Protein AF-A0A6V7VEM6-F1 (afdb_monomer_lite)

Structure (mmCIF, N/CA/C/O backbone):
data_AF-A0A6V7VEM6-F1
#
_entry.id   AF-A0A6V7VEM6-F1
#
loop_
_atom_site.group_PDB
_atom_site.id
_atom_site.type_symbol
_atom_site.label_atom_id
_atom_site.label_alt_id
_atom_site.label_comp_id
_atom_site.label_asym_id
_atom_site.label_entity_id
_atom_site.label_seq_id
_atom_site.pdbx_PDB_ins_code
_atom_site.Cartn_x
_atom_site.Cartn_y
_atom_site.Cartn_z
_atom_site.occupancy
_atom_site.B_iso_or_equiv
_atom_site.auth_seq_id
_atom_site.auth_comp_id
_atom_site.auth_asym_id
_atom_site.auth_atom_id
_atom_site.pdbx_PDB_model_num
ATOM 1 N N . MET A 1 1 ? -21.157 -33.360 64.321 1.00 36.50 1 MET A N 1
ATOM 2 C CA . MET A 1 1 ? -20.864 -34.023 65.614 1.00 36.50 1 MET A CA 1
ATOM 3 C C . MET A 1 1 ? -19.709 -34.981 65.376 1.00 36.50 1 MET A C 1
ATOM 5 O O . MET A 1 1 ? -19.687 -35.532 64.282 1.00 36.50 1 MET A O 1
ATOM 9 N N . ALA A 1 2 ? -18.796 -35.127 66.352 1.00 36.06 2 ALA A N 1
ATOM 10 C CA . ALA A 1 2 ? -17.350 -35.381 66.148 1.00 36.06 2 ALA A CA 1
ATOM 11 C C . ALA A 1 2 ? -16.686 -34.200 65.392 1.00 36.06 2 ALA A C 1
ATOM 13 O O . ALA A 1 2 ? -17.168 -33.859 64.312 1.00 36.06 2 ALA A O 1
ATOM 14 N N . LEU A 1 3 ? -15.725 -33.415 65.914 1.00 35.03 3 LEU A N 1
ATOM 15 C CA . LEU A 1 3 ? -14.904 -33.407 67.158 1.00 35.03 3 LEU A CA 1
ATOM 16 C C . LEU A 1 3 ? -13.749 -34.426 67.268 1.00 35.03 3 LEU A C 1
ATOM 18 O O . LEU A 1 3 ? -13.835 -35.490 66.657 1.00 35.03 3 LEU A O 1
ATOM 22 N N . LEU A 1 4 ? -12.741 -34.065 68.097 1.00 38.72 4 LEU A N 1
ATOM 23 C CA . LEU A 1 4 ? -11.307 -34.463 68.114 1.00 38.72 4 LEU A CA 1
ATOM 24 C C . LEU A 1 4 ? -10.480 -33.654 67.082 1.00 38.72 4 LEU A C 1
ATOM 26 O O . LEU A 1 4 ? -10.665 -33.876 65.888 1.00 38.72 4 LEU A O 1
ATOM 30 N N . GLU A 1 5 ? -9.664 -32.626 67.388 1.00 39.78 5 GLU A N 1
ATOM 31 C CA . GLU A 1 5 ? -8.968 -32.099 68.606 1.00 39.78 5 GLU A CA 1
ATOM 32 C C . GLU A 1 5 ? -7.632 -32.766 69.028 1.00 39.78 5 GLU A C 1
ATOM 34 O O . GLU A 1 5 ? -7.427 -33.949 68.778 1.00 39.78 5 GLU A O 1
ATOM 39 N N . GLU A 1 6 ? -6.770 -31.944 69.666 1.00 34.66 6 GLU A N 1
ATOM 40 C CA . GLU A 1 6 ? -5.366 -32.140 70.133 1.00 34.66 6 GLU A CA 1
ATOM 41 C C . GLU A 1 6 ? -4.295 -32.155 69.002 1.00 34.66 6 GLU A C 1
ATOM 43 O O . GLU A 1 6 ? -4.375 -32.971 68.089 1.00 34.66 6 GLU A O 1
ATOM 48 N N . ASP A 1 7 ? -3.342 -31.212 68.837 1.00 37.16 7 ASP A N 1
ATOM 49 C CA . ASP A 1 7 ? -2.406 -30.419 69.692 1.00 37.16 7 ASP A CA 1
ATOM 50 C C . ASP A 1 7 ? -1.250 -31.199 70.356 1.00 37.16 7 ASP A C 1
ATOM 52 O O . ASP A 1 7 ? -1.493 -32.078 71.169 1.00 37.16 7 ASP A O 1
ATOM 56 N N . PHE A 1 8 ? 0.005 -30.787 70.084 1.00 32.25 8 PHE A N 1
ATOM 57 C CA . PHE A 1 8 ? 1.121 -30.665 71.053 1.00 32.25 8 PHE A CA 1
ATOM 58 C C . PHE A 1 8 ? 2.289 -29.824 70.464 1.00 32.25 8 PHE A C 1
ATOM 60 O O . PHE A 1 8 ? 2.293 -29.521 69.272 1.00 32.25 8 PHE A O 1
ATOM 67 N N . ARG A 1 9 ? 3.237 -29.376 71.308 1.00 32.72 9 ARG A N 1
ATOM 68 C CA . ARG A 1 9 ? 4.190 -28.263 71.059 1.00 32.72 9 ARG A CA 1
ATOM 69 C C . ARG A 1 9 ? 5.677 -28.608 71.348 1.00 32.72 9 ARG A C 1
ATOM 71 O O . ARG A 1 9 ? 5.965 -29.732 71.749 1.00 32.72 9 ARG A O 1
ATOM 78 N N . ASN A 1 10 ? 6.521 -27.561 71.281 1.00 32.22 10 ASN A N 1
ATOM 79 C CA . ASN A 1 10 ? 7.867 -27.344 71.858 1.00 32.22 10 ASN A CA 1
ATOM 80 C C . ASN A 1 10 ? 9.055 -27.677 70.918 1.00 32.22 10 ASN A C 1
ATOM 82 O O . ASN A 1 10 ? 8.971 -28.640 70.161 1.00 32.22 10 ASN A O 1
ATOM 86 N N . GLU A 1 11 ? 10.071 -26.809 70.734 1.00 32.84 11 GLU A N 1
ATOM 87 C CA . GLU A 1 11 ? 10.990 -26.121 71.695 1.00 32.84 11 GLU A CA 1
ATOM 88 C C . GLU A 1 11 ? 11.919 -27.147 72.394 1.00 32.84 11 GLU A C 1
ATOM 90 O O . GLU A 1 11 ? 11.417 -28.147 72.903 1.00 32.84 11 GLU A O 1
ATOM 95 N N . ASP A 1 12 ? 13.249 -26.990 72.485 1.00 34.53 12 ASP A N 1
ATOM 96 C CA . ASP A 1 12 ? 14.174 -25.960 71.955 1.00 34.53 12 ASP A CA 1
ATOM 97 C C . ASP A 1 12 ? 15.637 -26.517 71.924 1.00 34.53 12 ASP A C 1
ATOM 99 O O . ASP A 1 12 ? 15.799 -27.738 71.942 1.00 34.53 12 ASP A O 1
ATOM 103 N N . ASP A 1 13 ? 16.658 -25.637 71.917 1.00 36.22 13 ASP A N 1
ATOM 104 C CA . ASP A 1 13 ? 18.123 -25.823 72.157 1.00 36.22 13 ASP A CA 1
ATOM 105 C C . ASP A 1 13 ? 19.039 -25.783 70.894 1.00 36.22 13 ASP A C 1
ATOM 107 O O . ASP A 1 13 ? 18.759 -26.452 69.901 1.00 36.22 13 ASP A O 1
ATOM 111 N N . LEU A 1 14 ? 20.113 -24.967 70.753 1.00 36.53 14 LEU A N 1
ATOM 112 C CA . LEU A 1 14 ? 21.159 -24.400 71.658 1.00 36.53 14 LEU A CA 1
ATOM 113 C C . LEU A 1 14 ? 22.204 -25.448 72.119 1.00 36.53 14 LEU A C 1
ATOM 115 O O . LEU A 1 14 ? 21.820 -26.526 72.544 1.00 36.53 14 LEU A O 1
ATOM 119 N N . LEU A 1 15 ? 23.537 -25.275 72.119 1.00 36.84 15 LEU A N 1
ATOM 120 C CA . LEU A 1 15 ? 24.542 -24.353 71.522 1.00 36.84 15 LEU A CA 1
ATOM 121 C C . LEU A 1 15 ? 25.709 -25.278 71.012 1.00 36.84 15 LEU A C 1
ATOM 123 O O . LEU A 1 15 ? 25.451 -26.461 70.804 1.00 36.84 15 LEU A O 1
ATOM 127 N N . GLU A 1 16 ? 26.987 -24.965 70.740 1.00 33.56 16 GLU A N 1
ATOM 128 C CA . GLU A 1 16 ? 27.924 -23.818 70.838 1.00 33.56 16 GLU A CA 1
ATOM 129 C C . GLU A 1 16 ? 29.145 -24.139 69.912 1.00 33.56 16 GLU A C 1
ATOM 131 O O . GLU A 1 16 ? 29.249 -25.292 69.477 1.00 33.56 16 GLU A O 1
ATOM 136 N N . GLY A 1 17 ? 30.093 -23.225 69.610 1.00 32.00 17 GLY A N 1
ATOM 137 C CA . GLY A 1 17 ? 31.317 -23.644 68.872 1.00 32.00 17 GLY A CA 1
ATOM 138 C C . GLY A 1 17 ? 32.214 -22.607 68.165 1.00 32.00 17 GLY A C 1
ATOM 139 O O . GLY A 1 17 ? 32.423 -22.718 66.959 1.00 32.00 17 GLY A O 1
ATOM 140 N N . GLU A 1 18 ? 32.782 -21.652 68.902 1.00 32.56 18 GLU A N 1
ATOM 141 C CA . GLU A 1 18 ? 33.914 -20.776 68.501 1.00 32.56 18 GLU A CA 1
ATOM 142 C C . GLU A 1 18 ? 35.231 -21.601 68.317 1.00 32.56 18 GLU A C 1
ATOM 144 O O . GLU A 1 18 ? 35.300 -22.736 68.791 1.00 32.56 18 GLU A O 1
ATOM 149 N N . ASP A 1 19 ? 36.361 -21.175 67.721 1.00 29.59 19 ASP A N 1
ATOM 150 C CA . ASP A 1 19 ? 36.787 -20.007 66.910 1.00 29.59 19 ASP A CA 1
ATOM 151 C C . ASP A 1 19 ? 38.188 -20.307 66.303 1.00 29.59 19 ASP A C 1
ATOM 153 O O . ASP A 1 19 ? 38.939 -20.996 66.986 1.00 29.59 19 ASP A O 1
ATOM 157 N N . VAL A 1 20 ? 38.591 -19.747 65.135 1.00 33.53 20 VAL A N 1
ATOM 158 C CA . VAL A 1 20 ? 40.006 -19.403 64.737 1.00 33.53 20 VAL A CA 1
ATOM 159 C C . VAL A 1 20 ? 40.033 -18.428 63.518 1.00 33.53 20 VAL A C 1
ATOM 161 O O . VAL A 1 20 ? 40.142 -18.845 62.367 1.00 33.53 20 VAL A O 1
ATOM 164 N N . VAL A 1 21 ? 39.887 -17.117 63.766 1.00 33.41 21 VAL A N 1
ATOM 165 C CA . VAL A 1 21 ? 40.904 -16.033 63.568 1.00 33.41 21 VAL A CA 1
ATOM 166 C C . VAL A 1 21 ? 42.124 -16.349 62.656 1.00 33.41 21 VAL A C 1
ATOM 168 O O . VAL A 1 21 ? 42.800 -17.337 62.908 1.00 33.41 21 VAL A O 1
ATOM 171 N N . LEU A 1 22 ? 42.612 -15.542 61.695 1.00 31.34 22 LEU A N 1
ATOM 172 C CA . LEU A 1 22 ? 42.268 -14.239 61.074 1.00 31.34 22 LEU A CA 1
ATOM 173 C C . LEU A 1 22 ? 43.073 -14.111 59.741 1.00 31.34 22 LEU A C 1
ATOM 175 O O . LEU A 1 22 ? 43.999 -14.893 59.529 1.00 31.34 22 LEU A O 1
ATOM 179 N N . ASP A 1 23 ? 42.732 -13.147 58.868 1.00 29.36 23 ASP A N 1
ATOM 180 C CA . ASP A 1 23 ? 43.662 -12.097 58.364 1.00 29.36 23 ASP A CA 1
ATOM 181 C C . ASP A 1 23 ? 43.056 -11.266 57.199 1.00 29.36 23 ASP A C 1
ATOM 183 O O . ASP A 1 23 ? 42.873 -11.733 56.075 1.00 29.36 23 ASP A O 1
ATOM 187 N N . ASP A 1 24 ? 42.762 -10.009 57.531 1.00 31.19 24 ASP A N 1
ATOM 188 C CA . ASP A 1 24 ? 42.433 -8.801 56.756 1.00 31.19 24 ASP A CA 1
ATOM 189 C C . ASP A 1 24 ? 42.660 -8.749 55.223 1.00 31.19 24 ASP A C 1
ATOM 191 O O . ASP A 1 24 ? 43.794 -8.839 54.754 1.00 31.19 24 ASP A O 1
ATOM 195 N N . VAL A 1 25 ? 41.618 -8.325 54.477 1.00 35.25 25 VAL A N 1
ATOM 196 C CA . VAL A 1 25 ? 41.679 -7.148 53.568 1.00 35.25 25 VAL A CA 1
ATOM 197 C C . VAL A 1 25 ? 40.326 -6.405 53.557 1.00 35.25 25 VAL A C 1
ATOM 199 O O . VAL A 1 25 ? 39.301 -6.999 53.246 1.00 35.25 25 VAL A O 1
ATOM 202 N N . ASP A 1 26 ? 40.391 -5.099 53.835 1.00 31.23 26 ASP A N 1
ATOM 203 C CA . ASP A 1 26 ? 39.431 -3.998 53.617 1.00 31.23 26 ASP A CA 1
ATOM 204 C C . ASP A 1 26 ? 37.957 -4.083 54.073 1.00 31.23 26 ASP A C 1
ATOM 206 O O . ASP A 1 26 ? 37.165 -4.961 53.745 1.00 31.23 26 ASP A O 1
ATOM 210 N N . GLN A 1 27 ? 37.571 -3.017 54.780 1.00 31.89 27 GLN A N 1
ATOM 211 C CA . GLN A 1 27 ? 36.238 -2.748 55.305 1.00 31.89 27 GLN A CA 1
ATOM 212 C C . GLN A 1 27 ? 35.405 -1.933 54.303 1.00 31.89 27 GLN A C 1
ATOM 214 O O . GLN A 1 27 ? 35.811 -0.839 53.908 1.00 31.89 27 GLN A O 1
ATOM 219 N N . ASN A 1 28 ? 34.186 -2.384 54.002 1.00 32.31 28 ASN A N 1
ATOM 220 C CA . ASN A 1 28 ? 32.990 -1.591 54.310 1.00 32.31 28 ASN A CA 1
ATOM 221 C C . ASN A 1 28 ? 31.714 -2.441 54.226 1.00 32.31 28 ASN A C 1
ATOM 223 O O . ASN A 1 28 ? 31.569 -3.308 53.367 1.00 32.31 28 ASN A O 1
ATOM 227 N N . GLU A 1 29 ? 30.807 -2.185 55.161 1.00 32.50 29 GLU A N 1
ATOM 228 C CA . GLU A 1 29 ? 29.569 -2.932 55.381 1.00 32.50 29 GLU A CA 1
ATOM 229 C C . GLU A 1 29 ? 28.384 -2.421 54.545 1.00 32.50 29 GLU A C 1
ATOM 231 O O . GLU A 1 29 ? 28.358 -1.252 54.178 1.00 32.50 29 GLU A O 1
ATOM 236 N N . LEU A 1 30 ? 27.375 -3.297 54.391 1.00 28.98 30 LEU A N 1
ATOM 237 C CA . LEU A 1 30 ? 25.935 -3.010 54.214 1.00 28.98 30 LEU A CA 1
ATOM 238 C C . LEU A 1 30 ? 25.558 -2.068 53.040 1.00 28.98 30 LEU A C 1
ATOM 240 O O . LEU A 1 30 ? 25.927 -0.906 52.964 1.00 28.98 30 LEU A O 1
ATOM 244 N N . ILE A 1 31 ? 24.706 -2.486 52.106 1.00 29.42 31 ILE A N 1
ATOM 245 C CA . ILE A 1 31 ? 23.347 -2.995 52.350 1.00 29.42 31 ILE A CA 1
ATOM 246 C C . ILE A 1 31 ? 23.009 -4.124 51.365 1.00 29.42 31 ILE A C 1
ATOM 248 O O . ILE A 1 31 ? 23.389 -4.076 50.198 1.00 29.42 31 ILE A O 1
ATOM 252 N N . ALA A 1 32 ? 22.231 -5.107 51.823 1.00 33.28 32 ALA A N 1
ATOM 253 C CA . ALA A 1 32 ? 21.545 -6.048 50.944 1.00 33.28 32 ALA A CA 1
ATOM 254 C C . ALA A 1 32 ? 20.121 -5.545 50.654 1.00 33.28 32 ALA A C 1
ATOM 256 O O . ALA A 1 32 ? 19.226 -5.710 51.482 1.00 33.28 32 ALA A O 1
ATOM 257 N N . GLU A 1 33 ? 19.906 -4.969 49.473 1.00 31.59 33 GLU A N 1
ATOM 258 C CA . GLU A 1 33 ? 18.571 -4.814 48.886 1.00 31.59 33 GLU A CA 1
ATOM 259 C C . GLU A 1 33 ? 18.508 -5.550 47.548 1.00 31.59 33 GLU A C 1
ATOM 261 O O . GLU A 1 33 ? 19.512 -5.748 46.861 1.00 31.59 33 GLU A O 1
ATOM 266 N N . SER A 1 34 ? 17.316 -6.035 47.211 1.00 33.88 34 SER A N 1
ATOM 267 C CA . SER A 1 34 ? 17.101 -6.848 46.024 1.00 33.88 34 SER A CA 1
ATOM 268 C C . SER A 1 34 ? 17.066 -5.981 44.769 1.00 33.88 34 SER A C 1
ATOM 270 O O . SER A 1 34 ? 16.034 -5.366 44.487 1.00 33.88 34 SER A O 1
ATOM 272 N N . ASP A 1 35 ? 18.125 -6.042 43.962 1.00 28.17 35 ASP A N 1
ATOM 273 C CA . ASP A 1 35 ? 18.037 -5.742 42.530 1.00 28.17 35 ASP A CA 1
ATOM 274 C C . ASP A 1 35 ? 17.194 -6.838 41.851 1.00 28.17 35 ASP A C 1
ATOM 276 O O . ASP A 1 35 ? 17.674 -7.761 41.186 1.00 28.17 35 ASP A O 1
ATOM 280 N N . ALA A 1 36 ? 15.881 -6.752 42.074 1.00 31.30 36 ALA A N 1
ATOM 281 C CA . ALA A 1 36 ? 14.894 -7.316 41.179 1.00 31.30 36 ALA A CA 1
ATOM 282 C C . ALA A 1 36 ? 15.085 -6.591 39.848 1.00 31.30 36 ALA A C 1
ATOM 284 O O . ALA A 1 36 ? 14.631 -5.457 39.692 1.00 31.30 36 ALA A O 1
ATOM 285 N N . GLY A 1 37 ? 15.837 -7.232 38.948 1.00 28.00 37 GLY A N 1
ATOM 286 C CA . GLY A 1 37 ? 16.240 -6.653 37.677 1.00 28.00 37 GLY A CA 1
ATOM 287 C C . GLY A 1 37 ? 15.043 -6.022 36.988 1.00 28.00 37 GLY A C 1
ATOM 288 O O . GLY A 1 37 ? 14.104 -6.717 36.598 1.00 28.00 37 GLY A O 1
ATOM 289 N N . LYS A 1 38 ? 15.076 -4.694 36.864 1.00 30.08 38 LYS A N 1
ATOM 290 C CA . LYS A 1 38 ? 14.186 -4.000 35.951 1.00 30.08 38 LYS A CA 1
ATOM 291 C C . LYS A 1 38 ? 14.604 -4.413 34.552 1.00 30.08 38 LYS A C 1
ATOM 293 O O . LYS A 1 38 ? 15.515 -3.826 33.972 1.00 30.08 38 LYS A O 1
ATOM 298 N N . ASP A 1 39 ? 13.896 -5.400 34.021 1.00 30.44 39 ASP A N 1
ATOM 299 C CA . ASP A 1 39 ? 13.594 -5.428 32.602 1.00 30.44 39 ASP A CA 1
ATOM 300 C C . ASP A 1 39 ? 12.826 -4.131 32.304 1.00 30.44 39 ASP A C 1
ATOM 302 O O . ASP A 1 39 ? 11.595 -4.075 32.334 1.00 30.44 39 ASP A O 1
ATOM 306 N N . GLU A 1 40 ? 13.571 -3.043 32.092 1.00 32.84 40 GLU A N 1
ATOM 307 C CA . GLU A 1 40 ? 13.066 -1.896 31.358 1.00 32.84 40 GLU A CA 1
ATOM 308 C C . GLU A 1 40 ? 12.800 -2.424 29.946 1.00 32.84 40 GLU A C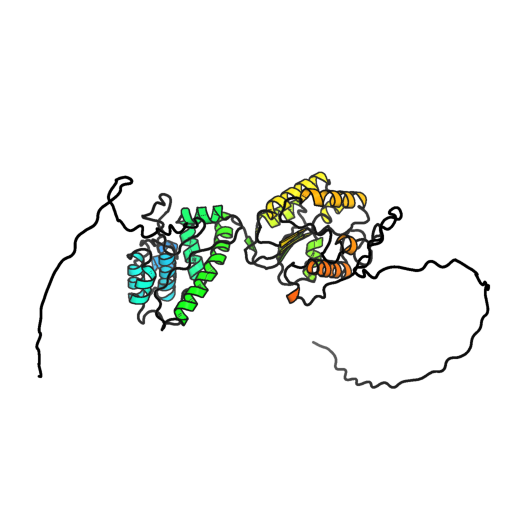 1
ATOM 310 O O . GLU A 1 40 ? 13.704 -2.475 29.111 1.00 32.84 40 GLU A O 1
ATOM 315 N N . GLU A 1 41 ? 11.567 -2.905 29.710 1.00 35.16 41 GLU A N 1
ATOM 316 C CA . GLU A 1 41 ? 11.048 -3.091 28.356 1.00 35.16 41 GLU A CA 1
ATOM 317 C C . GLU A 1 41 ? 11.374 -1.791 27.617 1.00 35.16 41 GLU A C 1
ATOM 319 O O . GLU A 1 41 ? 10.847 -0.735 27.978 1.00 35.16 41 GLU A O 1
ATOM 324 N N . GLU A 1 42 ? 12.258 -1.849 26.615 1.00 33.78 42 GLU A N 1
ATOM 325 C CA . GLU A 1 42 ? 12.423 -0.743 25.679 1.00 33.78 42 GLU A CA 1
ATOM 326 C C . GLU A 1 42 ? 11.045 -0.547 25.029 1.00 33.78 42 GLU A C 1
ATOM 328 O O . GLU A 1 42 ? 10.684 -1.296 24.118 1.00 33.78 42 GLU A O 1
ATOM 333 N N . GLU A 1 43 ? 10.230 0.390 25.550 1.00 42.03 43 GLU A N 1
ATOM 334 C CA . GLU A 1 43 ? 8.934 0.739 24.963 1.00 42.03 43 GLU A CA 1
ATOM 335 C C . GLU A 1 43 ? 9.235 1.187 23.534 1.00 42.03 43 GLU A C 1
ATOM 337 O O . GLU A 1 43 ? 9.694 2.309 23.306 1.00 42.03 43 GLU A O 1
ATOM 342 N N . ASP A 1 44 ? 9.022 0.276 22.579 1.00 43.25 44 ASP A N 1
ATOM 343 C CA . ASP A 1 44 ? 9.251 0.499 21.159 1.00 43.25 44 ASP A CA 1
ATOM 344 C C . ASP A 1 44 ? 8.299 1.608 20.713 1.00 43.25 44 ASP A C 1
ATOM 346 O O . ASP A 1 44 ? 7.136 1.387 20.368 1.00 43.25 44 ASP A O 1
ATOM 350 N N . SER A 1 45 ? 8.810 2.835 20.812 1.00 48.59 45 SER A N 1
ATOM 351 C CA . SER A 1 45 ? 8.064 4.095 20.749 1.00 48.59 45 SER A CA 1
ATOM 352 C C . SER A 1 45 ? 7.383 4.353 19.403 1.00 48.59 45 SER A C 1
ATOM 354 O O . SER A 1 45 ? 6.725 5.375 19.231 1.00 48.59 45 SER A O 1
ATOM 356 N N . SER A 1 46 ? 7.509 3.413 18.464 1.00 56.66 46 SER A N 1
ATOM 357 C CA . SER A 1 46 ? 6.803 3.343 17.189 1.00 56.66 46 SER A CA 1
ATOM 358 C C . SER A 1 46 ? 5.423 2.657 17.264 1.00 56.66 46 SER A C 1
ATOM 360 O O . SER A 1 46 ? 4.641 2.755 16.312 1.00 56.66 46 SER A O 1
ATOM 362 N N . ILE A 1 47 ? 5.107 1.964 18.365 1.00 71.56 47 ILE A N 1
ATOM 363 C CA . ILE A 1 47 ? 3.926 1.099 18.507 1.00 71.56 47 ILE A CA 1
ATOM 364 C C . ILE A 1 47 ? 2.742 1.845 19.142 1.00 71.56 47 ILE A C 1
ATOM 366 O O . ILE A 1 47 ? 2.858 2.482 20.186 1.00 71.56 47 ILE A O 1
ATOM 370 N N . ILE A 1 48 ? 1.557 1.704 18.540 1.00 78.31 48 ILE A N 1
ATOM 371 C CA . ILE A 1 48 ? 0.290 2.143 19.150 1.00 78.31 48 ILE A CA 1
ATOM 372 C C . ILE A 1 48 ? -0.183 1.060 20.140 1.00 78.31 48 ILE A C 1
ATOM 374 O O . ILE A 1 48 ? -0.055 -0.134 19.869 1.00 78.31 48 ILE A O 1
ATOM 378 N N . ASP A 1 49 ? -0.771 1.446 21.270 1.00 82.75 49 ASP A N 1
ATOM 379 C CA . ASP A 1 49 ? -1.342 0.517 22.255 1.00 82.75 49 ASP A CA 1
ATOM 380 C C . ASP A 1 49 ? -2.873 0.662 22.312 1.00 82.75 49 ASP A C 1
ATOM 382 O O . ASP A 1 49 ? -3.411 1.765 22.197 1.00 82.75 49 ASP A O 1
ATOM 386 N N . TRP A 1 50 ? -3.589 -0.453 22.484 1.00 84.88 50 TRP A N 1
ATOM 387 C CA . TRP A 1 50 ? -5.054 -0.466 22.577 1.00 84.88 50 TRP A CA 1
ATOM 388 C C . TRP A 1 50 ? -5.611 0.139 23.881 1.00 84.88 50 TRP A C 1
ATOM 390 O O . TRP A 1 50 ? -6.771 0.546 23.926 1.00 84.88 50 TRP A O 1
ATOM 400 N N . THR A 1 51 ? -4.787 0.196 24.923 1.00 82.50 51 THR A N 1
ATOM 401 C CA . THR A 1 51 ? -5.136 0.511 26.316 1.00 82.50 51 THR A CA 1
ATOM 402 C C . THR A 1 51 ? -4.431 1.755 26.867 1.00 82.50 51 THR A C 1
ATOM 404 O O . THR A 1 51 ? -4.767 2.200 27.960 1.00 82.50 51 THR A O 1
ATOM 407 N N . LYS A 1 52 ? -3.472 2.353 26.145 1.00 81.69 52 LYS A N 1
ATOM 408 C CA . LYS A 1 52 ? -2.818 3.610 26.562 1.00 81.69 52 LYS A CA 1
ATOM 409 C C . LYS A 1 52 ? -3.784 4.782 26.356 1.00 81.69 52 LYS A C 1
ATOM 411 O O . LYS A 1 52 ? -4.310 4.979 25.259 1.00 81.69 52 LYS A O 1
ATOM 416 N N . ALA A 1 53 ? -4.055 5.535 27.420 1.00 78.06 53 ALA A N 1
ATOM 417 C CA . ALA A 1 53 ? -5.004 6.643 27.381 1.00 78.06 53 ALA A CA 1
ATOM 418 C C . ALA A 1 53 ? -4.364 7.920 26.822 1.00 78.06 53 ALA A C 1
ATOM 420 O O . ALA A 1 53 ? -3.213 8.223 27.123 1.00 78.06 53 ALA A O 1
ATOM 421 N N . CYS A 1 54 ? -5.119 8.715 26.056 1.00 68.19 54 CYS A N 1
ATOM 422 C CA . CYS A 1 54 ? -4.648 10.030 25.586 1.00 68.19 54 CYS A CA 1
ATOM 423 C C . CYS A 1 54 ? -5.054 11.200 26.506 1.00 68.19 54 CYS A C 1
ATOM 425 O O . CYS A 1 54 ? -4.912 12.357 26.121 1.00 68.19 54 CYS A O 1
ATOM 427 N N . GLN A 1 55 ? -5.530 10.915 27.723 1.00 57.25 55 GLN A N 1
ATOM 428 C CA . GLN A 1 55 ? -5.711 11.892 28.801 1.00 57.25 55 GLN A CA 1
ATOM 429 C C . GLN A 1 55 ? -5.150 11.324 30.112 1.00 57.25 55 GLN A C 1
ATOM 431 O O . GLN A 1 55 ? -5.313 10.139 30.388 1.00 57.25 55 GLN A O 1
ATOM 436 N N . GLY A 1 56 ? -4.491 12.172 30.907 1.00 50.47 56 GLY A N 1
ATOM 437 C CA . GLY A 1 56 ? -3.831 11.806 32.169 1.00 50.47 56 GLY A CA 1
ATOM 438 C C . GLY A 1 56 ? -2.310 11.651 32.050 1.00 50.47 56 GLY A C 1
ATOM 439 O O . GLY A 1 56 ? -1.581 12.247 32.836 1.00 50.47 56 GLY A O 1
ATOM 440 N N . GLU A 1 57 ? -1.824 10.937 31.031 1.00 47.22 57 GLU A N 1
ATOM 441 C CA . GLU A 1 57 ? -0.403 10.565 30.887 1.00 47.22 57 GLU A CA 1
ATOM 442 C C . GLU A 1 57 ? 0.305 11.320 29.737 1.00 47.22 57 GLU A C 1
ATOM 444 O O . GLU A 1 57 ? 0.785 10.734 28.774 1.00 47.22 57 GLU A O 1
ATOM 449 N N . GLY A 1 58 ? 0.383 12.654 29.836 1.00 50.44 58 GLY A N 1
ATOM 450 C CA . GLY A 1 58 ? 1.376 13.456 29.095 1.00 50.44 58 GLY A CA 1
ATOM 451 C C . GLY A 1 58 ? 1.043 13.923 27.667 1.00 50.44 58 GLY A C 1
ATOM 452 O O . GLY A 1 58 ? 1.893 14.544 27.034 1.00 50.44 58 GLY A O 1
ATOM 453 N N . HIS A 1 59 ? -0.162 13.687 27.139 1.00 58.25 59 HIS A N 1
ATOM 454 C CA . HIS A 1 59 ? -0.548 14.144 25.791 1.00 58.25 59 HIS A CA 1
ATOM 455 C C . HIS A 1 59 ? -1.371 15.456 25.802 1.00 58.25 59 HIS A C 1
ATOM 457 O O . HIS A 1 59 ? -2.566 15.445 25.506 1.00 58.25 59 HIS A O 1
ATOM 463 N N . GLU A 1 60 ? -0.744 16.597 26.114 1.00 55.00 60 GLU A N 1
ATOM 464 C CA . GLU A 1 60 ? -1.434 17.899 26.296 1.00 55.00 60 GLU A CA 1
ATOM 465 C C . GLU A 1 60 ? -2.263 18.380 25.084 1.00 55.00 60 GLU A C 1
ATOM 467 O O . GLU A 1 60 ? -3.253 19.089 25.251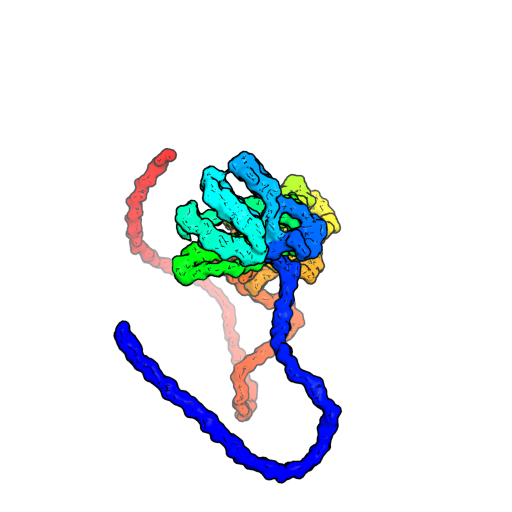 1.00 55.00 60 GLU A O 1
ATOM 472 N N . GLU A 1 61 ? -1.894 17.976 23.865 1.00 67.44 61 GLU A N 1
ATOM 473 C CA . GLU A 1 61 ? -2.547 18.394 22.612 1.00 67.44 61 GLU A CA 1
ATOM 474 C C . GLU A 1 61 ? -3.678 17.451 22.132 1.00 67.44 61 GLU A C 1
ATOM 476 O O . GLU A 1 61 ? -4.148 17.586 21.001 1.00 67.44 61 GLU A O 1
ATOM 481 N N . CYS A 1 62 ? -4.111 16.465 22.928 1.00 79.38 62 CYS A N 1
ATOM 482 C CA . CYS A 1 62 ? -5.185 15.542 22.524 1.00 79.38 62 CYS A CA 1
ATOM 483 C C . CYS A 1 62 ? -6.579 16.056 22.905 1.00 79.38 62 CYS A C 1
ATOM 485 O O . CYS A 1 62 ? -6.850 16.370 24.067 1.00 79.38 62 CYS A O 1
ATOM 487 N N . SER A 1 63 ? -7.504 16.075 21.942 1.00 80.19 63 SER A N 1
ATOM 488 C CA . SER A 1 63 ? -8.912 16.346 22.230 1.00 80.19 63 SER A CA 1
ATOM 489 C C . SER A 1 63 ? -9.589 15.103 22.825 1.00 80.19 63 SER A C 1
ATOM 491 O O . SER A 1 63 ? -9.215 13.975 22.493 1.00 80.19 63 SER A O 1
ATOM 493 N N . PRO A 1 64 ? -10.603 15.269 23.695 1.00 81.38 64 PRO A N 1
ATOM 494 C CA . PRO A 1 64 ? -11.465 14.153 24.069 1.00 81.38 64 PRO A CA 1
ATOM 495 C C . PRO A 1 64 ? -12.146 13.564 22.824 1.00 81.38 64 PRO A C 1
ATOM 497 O O . PRO A 1 64 ? -12.365 14.275 21.843 1.00 81.38 64 PRO A O 1
ATOM 500 N N . LEU A 1 65 ? -12.491 12.276 22.871 1.00 88.00 65 LEU A N 1
ATOM 501 C CA . LEU A 1 65 ? -13.355 11.632 21.882 1.00 88.00 65 LEU A CA 1
ATOM 502 C C . LEU A 1 65 ? -14.727 11.366 22.505 1.00 88.00 65 LEU A C 1
ATOM 504 O O . LEU A 1 65 ? -14.868 10.456 23.326 1.00 88.00 65 LEU A O 1
ATOM 508 N N . GLU A 1 66 ? -15.734 12.147 22.128 1.00 89.75 66 GLU A N 1
ATOM 509 C CA . GLU A 1 66 ? -17.117 11.912 22.543 1.00 89.75 66 GLU A CA 1
ATOM 510 C C . GLU A 1 66 ? -17.720 10.676 21.852 1.00 89.75 66 GLU A C 1
ATOM 512 O O . GLU A 1 66 ? -17.456 10.397 20.680 1.00 89.75 66 GLU A O 1
ATOM 517 N N . ILE A 1 67 ? -18.642 9.971 22.524 1.00 87.06 67 ILE A N 1
ATOM 518 C CA . ILE A 1 67 ? -19.440 8.910 21.870 1.00 87.06 67 ILE A CA 1
ATOM 519 C C . ILE A 1 67 ? -20.224 9.470 20.668 1.00 87.06 67 ILE A C 1
ATOM 521 O O . ILE A 1 67 ? -20.472 8.756 19.694 1.00 87.06 67 ILE A O 1
ATOM 525 N N . SER A 1 68 ? -20.607 10.750 20.716 1.00 86.19 68 SER A N 1
ATOM 526 C CA . SER A 1 68 ? -21.291 11.445 19.622 1.00 86.19 68 SER A CA 1
ATOM 527 C C . SER A 1 68 ? -20.469 11.515 18.320 1.00 86.19 68 SER A C 1
ATOM 529 O O . SER A 1 68 ? -21.063 11.565 17.239 1.00 86.19 68 SER A O 1
ATOM 531 N N . GLU A 1 69 ? -19.135 11.457 18.408 1.00 86.38 69 GLU A N 1
ATOM 532 C CA . GLU A 1 69 ? -18.204 11.507 17.273 1.00 86.38 69 GLU A CA 1
ATOM 533 C C . GLU A 1 69 ? -17.946 10.133 16.638 1.00 86.38 69 GLU A C 1
ATOM 535 O O . GLU A 1 69 ? -17.698 10.063 15.433 1.00 86.38 69 GLU A O 1
ATOM 540 N N . LEU A 1 70 ? -18.045 9.045 17.416 1.00 85.56 70 LEU A N 1
ATOM 541 C CA . LEU A 1 70 ? -17.936 7.667 16.908 1.00 85.56 70 LEU A CA 1
ATOM 542 C C . LEU A 1 70 ? -19.014 7.381 15.855 1.00 85.56 70 LEU A C 1
ATOM 544 O O . LEU A 1 70 ? -18.731 6.821 14.796 1.00 85.56 70 LEU A O 1
ATOM 548 N N . ASP A 1 71 ? -20.253 7.778 16.152 1.00 76.94 71 ASP A N 1
ATOM 549 C CA . ASP A 1 71 ? -21.397 7.700 15.245 1.00 76.94 71 ASP A CA 1
ATOM 550 C C . ASP A 1 71 ? -22.521 8.636 15.758 1.00 76.94 71 ASP A C 1
ATOM 552 O O . ASP A 1 71 ? -23.109 8.387 16.822 1.00 76.94 71 ASP A O 1
ATOM 556 N N . PRO A 1 72 ? -22.884 9.698 15.007 1.00 72.88 72 PRO A N 1
ATOM 557 C CA . PRO A 1 72 ? -23.922 10.650 15.410 1.00 72.88 72 PRO A CA 1
ATOM 558 C C . PRO A 1 72 ? -25.315 10.044 15.637 1.00 72.88 72 PRO A C 1
ATOM 560 O O . PRO A 1 72 ? -26.172 10.694 16.243 1.00 72.88 72 PRO A O 1
ATOM 563 N N . VAL A 1 73 ? -25.587 8.824 15.160 1.00 72.75 73 VAL A N 1
ATOM 564 C CA . VAL A 1 73 ? -26.835 8.104 15.452 1.00 72.75 73 VAL A CA 1
ATOM 565 C C . VAL A 1 73 ? -26.811 7.548 16.878 1.00 72.75 73 VAL A C 1
ATOM 567 O O . VAL A 1 73 ? -27.810 7.669 17.590 1.00 72.75 73 VAL A O 1
ATOM 570 N N . LEU A 1 74 ? -25.672 7.027 17.344 1.00 67.25 74 LEU A N 1
ATOM 571 C CA . LEU A 1 74 ? -25.506 6.511 18.712 1.00 67.25 74 LEU A CA 1
ATOM 572 C C . LEU A 1 74 ? -25.598 7.642 19.740 1.00 67.25 74 LEU A C 1
ATOM 574 O O . LEU A 1 74 ? -26.308 7.512 20.744 1.00 67.25 74 LEU A O 1
ATOM 578 N N . GLY A 1 75 ? -24.965 8.784 19.447 1.00 68.88 75 GLY A N 1
ATOM 579 C CA . GLY A 1 75 ? -25.053 9.992 20.272 1.00 68.88 75 GLY A CA 1
ATOM 580 C C . GLY A 1 75 ? -26.473 10.562 20.393 1.00 68.88 75 GLY A C 1
ATOM 581 O O . GLY A 1 75 ? -26.807 11.147 21.418 1.00 68.88 75 GLY A O 1
ATOM 582 N N . ARG A 1 76 ? -27.339 10.355 19.387 1.00 72.38 76 ARG A N 1
ATOM 583 C CA . ARG A 1 76 ? -28.759 10.771 19.418 1.00 72.38 76 ARG A CA 1
ATOM 584 C C . ARG A 1 76 ? -29.689 9.745 20.058 1.00 72.38 76 ARG A C 1
ATOM 586 O O . ARG A 1 76 ? -30.706 10.124 20.632 1.00 72.38 76 ARG A O 1
ATOM 593 N N . GLN A 1 77 ? -29.393 8.453 19.925 1.00 70.88 77 GLN A N 1
ATOM 594 C CA . GLN A 1 77 ? -30.232 7.386 20.480 1.00 70.88 77 GLN A CA 1
ATOM 595 C C . GLN A 1 77 ? -29.979 7.151 21.975 1.00 70.88 77 GLN A C 1
ATOM 597 O O . GLN A 1 77 ? -30.863 6.632 22.663 1.00 70.88 77 GLN A O 1
ATOM 602 N N . THR A 1 78 ? -28.799 7.512 22.488 1.00 70.62 78 THR A N 1
ATOM 603 C CA . THR A 1 78 ? -28.376 7.260 23.873 1.00 70.62 78 THR A CA 1
ATOM 604 C C . THR A 1 78 ? -28.225 8.543 24.690 1.00 70.62 78 THR A C 1
ATOM 606 O O . THR A 1 78 ? -27.956 9.614 24.165 1.00 70.62 78 THR A O 1
ATOM 609 N N . THR A 1 79 ? -28.335 8.426 26.014 1.00 79.88 79 THR A N 1
ATOM 610 C CA . THR A 1 79 ? -28.024 9.505 26.972 1.00 79.88 79 THR A CA 1
ATOM 611 C C . THR A 1 79 ? -26.522 9.622 27.262 1.00 79.88 79 THR A C 1
ATOM 613 O O . THR A 1 79 ? -26.138 10.214 28.265 1.00 79.88 79 THR A O 1
ATOM 616 N N . LEU A 1 80 ? -25.675 9.002 26.433 1.00 82.19 80 LEU A N 1
ATOM 617 C CA . LEU A 1 80 ? -24.233 8.879 26.650 1.00 82.19 80 LEU A CA 1
ATOM 618 C C . LEU A 1 80 ? -23.413 9.732 25.669 1.00 82.19 80 LEU A C 1
ATOM 620 O O . LEU A 1 80 ? -22.194 9.701 25.743 1.00 82.19 80 LEU A O 1
ATOM 624 N N . GLY A 1 81 ? -24.050 10.482 24.759 1.00 79.00 81 GLY A N 1
ATOM 625 C CA . GLY A 1 81 ? -23.370 11.174 23.655 1.00 79.00 81 GLY A CA 1
ATOM 626 C C . GLY A 1 81 ? -22.164 12.028 24.066 1.00 79.00 81 GLY A C 1
ATOM 627 O O . GLY A 1 81 ? -21.158 11.983 23.374 1.00 79.00 81 GLY A O 1
ATOM 628 N N . THR A 1 82 ? -22.241 12.716 25.211 1.00 84.06 82 THR A N 1
ATOM 629 C CA . THR A 1 82 ? -21.184 13.587 25.766 1.00 84.06 82 THR A CA 1
ATOM 630 C C . THR A 1 82 ? -20.243 12.888 26.762 1.00 84.06 82 THR A C 1
ATOM 632 O O . THR A 1 82 ? -19.474 13.546 27.464 1.00 84.06 82 THR A O 1
ATOM 635 N N . LYS A 1 83 ? -20.312 11.556 26.894 1.00 87.81 83 LYS A N 1
ATOM 636 C CA . LYS A 1 83 ? -19.279 10.767 27.585 1.00 87.81 83 LYS A CA 1
ATOM 637 C C . LYS A 1 83 ? -18.072 10.615 26.657 1.00 87.81 83 LYS A C 1
ATOM 639 O O . LYS A 1 83 ? -18.225 10.601 25.439 1.00 87.81 83 LYS A O 1
ATOM 644 N N . ILE A 1 84 ? -16.886 10.499 27.248 1.00 88.12 84 ILE A N 1
ATOM 645 C CA . ILE A 1 84 ? -15.601 10.549 26.544 1.00 88.12 84 ILE A CA 1
ATOM 646 C C . ILE A 1 84 ? -14.929 9.180 26.634 1.00 88.12 84 ILE A C 1
ATOM 648 O O . ILE A 1 84 ? -14.742 8.683 27.741 1.00 88.12 84 ILE A O 1
ATOM 652 N N . ALA A 1 85 ? -14.537 8.591 25.505 1.00 88.81 85 ALA A N 1
ATOM 653 C CA . ALA A 1 85 ? -13.685 7.404 25.494 1.00 88.81 85 ALA A CA 1
ATOM 654 C C . ALA A 1 85 ? -12.227 7.803 25.800 1.00 88.81 85 ALA A C 1
ATOM 656 O O . ALA A 1 85 ? -11.658 8.652 25.113 1.00 88.81 85 ALA A O 1
ATOM 657 N N . LYS A 1 86 ? -11.625 7.192 26.829 1.00 87.31 86 LYS A N 1
ATOM 658 C CA . LYS A 1 86 ? -10.245 7.441 27.287 1.00 87.31 86 LYS A CA 1
ATOM 659 C C . LYS A 1 86 ? -9.185 6.707 26.452 1.00 87.31 86 LYS A C 1
ATOM 661 O O . LYS A 1 86 ? -8.037 7.145 26.440 1.00 87.31 86 LYS A O 1
ATOM 666 N N . THR A 1 87 ? -9.547 5.595 25.802 1.00 89.44 87 THR A N 1
ATOM 667 C CA . THR A 1 87 ? -8.655 4.675 25.059 1.00 89.44 87 THR A CA 1
ATOM 668 C C . THR A 1 87 ? -9.306 4.230 23.735 1.00 89.44 87 THR A C 1
ATOM 670 O O . THR A 1 87 ? -10.540 4.272 23.616 1.00 89.44 87 THR A O 1
ATOM 673 N N . PRO A 1 88 ? -8.541 3.739 22.736 1.00 91.12 88 PRO A N 1
ATOM 674 C CA . PRO A 1 88 ? -9.143 3.199 21.518 1.00 91.12 88 PRO A CA 1
ATOM 675 C C . PRO A 1 88 ? -9.920 1.897 21.777 1.00 91.12 88 PRO A C 1
ATOM 677 O O . PRO A 1 88 ? -10.872 1.609 21.051 1.00 91.12 88 PRO A O 1
ATOM 680 N N . LEU A 1 89 ? -9.588 1.125 22.821 1.00 92.31 89 LEU A N 1
ATOM 681 C CA . LEU A 1 89 ? -10.354 -0.068 23.199 1.00 92.31 89 LEU A CA 1
ATOM 682 C C . LEU A 1 89 ? -11.723 0.293 23.794 1.00 92.31 89 LEU A C 1
ATOM 684 O O . LEU A 1 89 ? -12.725 -0.318 23.411 1.00 92.31 89 LEU A O 1
ATOM 688 N N . GLN A 1 90 ? -11.803 1.328 24.642 1.00 93.00 90 GLN A N 1
ATOM 689 C CA . GLN A 1 90 ? -13.088 1.884 25.084 1.00 93.00 90 GLN A CA 1
ATOM 690 C C . GLN A 1 90 ? -13.923 2.356 23.885 1.00 93.00 90 GLN A C 1
ATOM 692 O O . GLN A 1 90 ? -15.123 2.073 23.831 1.00 93.00 90 GLN A O 1
ATOM 697 N N . ALA A 1 91 ? -13.304 3.015 22.897 1.00 92.94 91 ALA A N 1
ATOM 698 C CA . ALA A 1 91 ? -13.974 3.425 21.662 1.00 92.94 91 ALA A CA 1
ATOM 699 C C . ALA A 1 91 ? -14.527 2.222 20.870 1.00 92.94 91 ALA A C 1
ATOM 701 O O . ALA A 1 91 ? -15.711 2.208 20.535 1.00 92.94 91 ALA A O 1
ATOM 702 N N . LEU A 1 92 ? -13.719 1.179 20.640 1.00 94.31 92 LEU A N 1
ATOM 703 C CA . LEU A 1 92 ? -14.129 -0.042 19.932 1.00 94.31 92 LEU A CA 1
ATOM 704 C C . LEU A 1 92 ? -15.310 -0.752 20.608 1.00 94.31 92 LEU A C 1
ATOM 706 O O . LEU A 1 92 ? -16.307 -1.068 19.953 1.00 94.31 92 LEU A O 1
ATOM 710 N N . LEU A 1 93 ? -15.216 -0.980 21.920 1.00 93.50 93 LEU A N 1
ATOM 711 C CA . LEU A 1 93 ? -16.271 -1.635 22.697 1.00 93.50 93 LEU A CA 1
ATOM 712 C C . LEU A 1 93 ? -17.560 -0.801 22.701 1.00 93.50 93 LEU A C 1
ATOM 714 O O . LEU A 1 93 ? -18.650 -1.349 22.543 1.00 93.50 93 LEU A O 1
ATOM 718 N N . THR A 1 94 ? -17.442 0.524 22.803 1.00 92.00 94 THR A N 1
ATOM 719 C CA . THR A 1 94 ? -18.571 1.463 22.723 1.00 92.00 94 THR A CA 1
ATOM 720 C C . THR A 1 94 ? -19.279 1.386 21.374 1.00 92.00 94 THR A C 1
ATOM 722 O O . THR A 1 94 ? -20.496 1.187 21.336 1.00 92.00 94 THR A O 1
ATOM 725 N N . THR A 1 95 ? -18.527 1.491 20.276 1.00 92.00 95 THR A N 1
ATOM 726 C CA . THR A 1 95 ? -19.035 1.398 18.900 1.00 92.00 95 THR A CA 1
ATOM 727 C C . THR A 1 95 ? -19.788 0.087 18.685 1.00 92.00 95 THR A C 1
ATOM 729 O O . THR A 1 95 ? -20.947 0.112 18.273 1.00 92.00 95 THR A O 1
ATOM 732 N N . PHE A 1 96 ? -19.180 -1.047 19.041 1.00 93.00 96 PHE A N 1
ATOM 733 C CA . PHE A 1 96 ? -19.780 -2.379 18.920 1.00 93.00 96 PHE A CA 1
ATOM 734 C C . PHE A 1 96 ? -21.081 -2.530 19.725 1.00 93.00 96 PHE A C 1
ATOM 736 O O . PHE A 1 96 ? -22.134 -2.838 19.157 1.00 93.00 96 PHE A O 1
ATOM 743 N N . ILE A 1 97 ? -21.025 -2.286 21.041 1.00 91.25 97 ILE A N 1
ATOM 744 C CA . ILE A 1 97 ? -22.161 -2.502 21.950 1.00 91.25 97 ILE A CA 1
ATOM 745 C C . ILE A 1 97 ? -23.336 -1.608 21.551 1.00 91.25 97 ILE A C 1
ATOM 747 O O . ILE A 1 97 ? -24.478 -2.069 21.495 1.00 91.25 97 ILE A O 1
ATOM 751 N N . LEU A 1 98 ? -23.079 -0.333 21.248 1.00 88.50 98 LEU A N 1
ATOM 752 C CA . LEU A 1 98 ? -24.151 0.595 20.917 1.00 88.50 98 LEU A CA 1
ATOM 753 C C . LEU A 1 98 ? -24.692 0.384 19.496 1.00 88.50 98 LEU A C 1
ATOM 755 O O . LEU A 1 98 ? -25.904 0.482 19.329 1.00 88.50 98 LEU A O 1
ATOM 759 N N . ARG A 1 99 ? -23.886 0.039 18.481 1.00 87.81 99 ARG A N 1
ATOM 760 C CA . ARG A 1 99 ? -24.414 -0.196 17.114 1.00 87.81 99 ARG A CA 1
ATOM 761 C C . ARG A 1 99 ? -25.312 -1.420 17.025 1.00 87.81 99 ARG A C 1
ATOM 763 O O . ARG A 1 99 ? -26.304 -1.375 16.302 1.00 87.81 99 ARG A O 1
ATOM 770 N N . GLN A 1 100 ? -25.010 -2.480 17.774 1.00 86.94 100 GLN A N 1
ATOM 771 C CA . GLN A 1 100 ? -25.834 -3.691 17.766 1.00 86.94 100 GLN A CA 1
ATOM 772 C C . GLN A 1 100 ? -26.983 -3.651 18.788 1.00 86.94 100 GLN A C 1
ATOM 774 O O . GLN A 1 100 ? -28.040 -4.229 18.534 1.00 86.94 100 GLN A O 1
ATOM 779 N N . PHE A 1 101 ? -26.828 -2.938 19.913 1.00 87.69 101 PHE A N 1
ATOM 780 C CA . PHE A 1 101 ? -27.767 -3.011 21.042 1.00 87.69 101 PHE A CA 1
ATOM 781 C C . PHE A 1 101 ? -28.229 -1.645 21.599 1.00 87.69 101 PHE A C 1
ATOM 783 O O . PHE A 1 101 ? -28.660 -1.582 22.752 1.00 87.69 101 PHE A O 1
ATOM 790 N N . SER A 1 102 ? -28.201 -0.550 20.818 1.00 79.81 102 SER A N 1
ATOM 791 C CA . SER A 1 102 ? -28.535 0.821 21.282 1.00 79.81 102 SER A CA 1
ATOM 792 C C . SER A 1 102 ? -29.860 0.947 22.045 1.00 79.81 102 SER A C 1
ATOM 794 O O . SER A 1 102 ? -29.985 1.793 22.935 1.00 79.81 102 SER A O 1
ATOM 796 N N . SER A 1 103 ? -30.864 0.136 21.709 1.00 81.19 103 SER A N 1
ATOM 797 C CA . SER A 1 103 ? -32.189 0.119 22.339 1.00 81.19 103 SER A CA 1
ATOM 798 C C . SER A 1 103 ? -32.191 -0.477 23.753 1.00 81.19 103 SER A C 1
ATOM 800 O O . SER A 1 103 ? -33.089 -0.176 24.539 1.00 81.19 103 SER A O 1
ATOM 802 N N . SER A 1 104 ? -31.186 -1.281 24.108 1.00 86.50 104 SER A N 1
ATOM 803 C CA . SER A 1 104 ? -31.086 -1.941 25.408 1.00 86.50 104 SER A CA 1
ATOM 804 C C . SER A 1 104 ? -30.553 -0.995 26.486 1.00 86.50 104 SER A C 1
ATOM 806 O O . SER A 1 104 ? -29.461 -0.431 26.386 1.00 86.50 104 SER A O 1
ATOM 808 N N . THR A 1 105 ? -31.299 -0.863 27.583 1.00 86.81 105 THR A N 1
ATOM 809 C CA . THR A 1 105 ? -30.840 -0.144 28.782 1.00 86.81 105 THR A CA 1
ATOM 810 C C . THR A 1 105 ? -29.681 -0.859 29.477 1.00 86.81 105 THR A C 1
ATOM 812 O O . THR A 1 105 ? -28.853 -0.195 30.098 1.00 86.81 105 THR A O 1
ATOM 815 N N . ALA A 1 106 ? -29.573 -2.185 29.337 1.00 88.19 106 ALA A N 1
ATOM 816 C CA . ALA A 1 106 ? -28.431 -2.955 29.825 1.00 88.19 106 ALA A CA 1
ATOM 817 C C . ALA A 1 106 ? -27.167 -2.681 28.991 1.00 88.19 106 ALA A C 1
ATOM 819 O O . ALA A 1 106 ? -26.107 -2.468 29.571 1.00 88.19 106 ALA A O 1
ATOM 820 N N . ALA A 1 107 ? -27.285 -2.571 27.661 1.00 88.75 107 ALA A N 1
ATOM 821 C CA . ALA A 1 107 ? -26.163 -2.205 26.791 1.00 88.75 107 ALA A CA 1
ATOM 822 C C . ALA A 1 107 ? -25.617 -0.812 27.123 1.00 88.75 107 ALA A C 1
ATOM 824 O O . ALA A 1 107 ? -24.417 -0.649 27.313 1.00 88.75 107 ALA A O 1
ATOM 825 N N . ARG A 1 108 ? -26.503 0.176 27.306 1.00 89.06 108 ARG A N 1
ATOM 826 C CA . ARG A 1 108 ? -26.115 1.533 27.735 1.00 89.06 108 ARG A CA 1
ATOM 827 C C . ARG A 1 108 ? -25.384 1.532 29.081 1.00 89.06 108 ARG A C 1
ATOM 829 O O . ARG A 1 108 ? -24.400 2.246 29.225 1.00 89.06 108 ARG A O 1
ATOM 836 N N . ARG A 1 109 ? -25.837 0.726 30.050 1.00 90.25 109 ARG A N 1
ATOM 837 C CA . ARG A 1 109 ? -25.149 0.567 31.345 1.00 90.25 109 ARG A CA 1
ATOM 838 C C . ARG A 1 109 ? -23.770 -0.069 31.178 1.00 90.25 109 ARG A C 1
ATOM 840 O O . ARG A 1 109 ? -22.817 0.465 31.723 1.00 90.25 109 ARG A O 1
ATOM 847 N N . LEU A 1 110 ? -23.653 -1.137 30.387 1.00 92.50 110 LEU A N 1
ATOM 848 C CA . LEU A 1 110 ? -22.377 -1.799 30.103 1.00 92.50 110 LEU A CA 1
ATOM 849 C C . LEU A 1 110 ? -21.369 -0.841 29.450 1.00 92.50 110 LEU A C 1
ATOM 851 O O . LEU A 1 110 ? -20.238 -0.732 29.915 1.00 92.50 110 LEU A O 1
ATOM 855 N N . THR A 1 111 ? -21.793 -0.096 28.425 1.00 91.38 111 THR A N 1
ATOM 856 C CA . THR A 1 111 ? -20.977 0.952 27.796 1.00 91.38 111 THR A CA 1
ATOM 857 C C . THR A 1 111 ? -20.566 2.031 28.796 1.00 91.38 111 THR A C 1
ATOM 859 O O . THR A 1 111 ? -19.405 2.427 28.814 1.00 91.38 111 THR A O 1
ATOM 862 N N . GLN A 1 112 ? -21.484 2.489 29.655 1.00 91.62 112 GLN A N 1
ATOM 863 C CA . GLN A 1 112 ? -21.161 3.473 30.686 1.00 91.62 112 GLN A CA 1
ATOM 864 C C . GLN A 1 112 ? -20.100 2.939 31.665 1.00 91.62 112 GLN A C 1
ATOM 866 O O . GLN A 1 112 ? -19.132 3.645 31.925 1.00 91.62 112 GLN A O 1
ATOM 871 N N . THR A 1 113 ? -20.229 1.696 32.142 1.00 92.69 113 THR A N 1
ATOM 872 C CA . THR A 1 113 ? -19.233 1.055 33.017 1.00 92.69 113 THR A CA 1
ATOM 873 C C . THR A 1 113 ? -17.858 0.965 32.351 1.00 92.69 113 THR A C 1
ATOM 875 O O . THR A 1 113 ? -16.875 1.364 32.963 1.00 92.69 113 THR A O 1
ATOM 878 N N . ILE A 1 114 ? -17.785 0.518 31.091 1.00 92.19 114 ILE A N 1
ATOM 879 C CA . ILE A 1 114 ? -16.517 0.386 30.346 1.00 92.19 114 ILE A CA 1
ATOM 880 C C . ILE A 1 114 ? -15.809 1.740 30.161 1.00 92.19 114 ILE A C 1
ATOM 882 O O . ILE A 1 114 ? -14.583 1.784 30.179 1.00 92.19 114 ILE A O 1
ATOM 886 N N . ILE A 1 115 ? -16.560 2.833 29.987 1.00 90.25 115 ILE A N 1
ATOM 887 C CA . ILE A 1 115 ? -16.012 4.189 29.802 1.00 90.25 115 ILE A CA 1
ATOM 888 C C . ILE A 1 115 ? -15.606 4.842 31.131 1.00 90.25 115 ILE A C 1
ATOM 890 O O . ILE A 1 115 ? -14.587 5.530 31.205 1.00 90.25 115 ILE A O 1
ATOM 894 N N . GLU A 1 116 ? -16.412 4.664 32.178 1.00 89.38 116 GLU A N 1
ATOM 895 C CA . GLU A 1 116 ? -16.129 5.225 33.505 1.00 89.38 116 GLU A CA 1
ATOM 896 C C . GLU A 1 116 ? -14.965 4.497 34.196 1.00 89.38 116 GLU A C 1
ATOM 898 O O . GLU A 1 116 ? -14.232 5.128 34.955 1.00 89.38 116 GLU A O 1
ATOM 903 N N . GLY A 1 117 ? -14.753 3.217 33.870 1.00 86.81 117 GLY A N 1
ATOM 904 C CA . GLY A 1 117 ? -13.628 2.401 34.321 1.00 86.81 117 GLY A CA 1
ATOM 905 C C . GLY A 1 117 ? -12.250 2.864 33.848 1.00 86.81 117 GLY A C 1
ATOM 906 O O . GLY A 1 117 ? -12.116 3.757 33.003 1.00 86.81 117 GLY A O 1
ATOM 907 N N . GLU A 1 118 ? -11.205 2.255 34.409 1.00 86.50 118 GLU A N 1
ATOM 908 C CA . GLU A 1 118 ? -9.825 2.634 34.111 1.00 86.50 118 GLU A CA 1
ATOM 909 C C . GLU A 1 118 ? -9.239 1.944 32.867 1.00 86.50 118 GLU A C 1
ATOM 911 O O . GLU A 1 118 ? -9.688 0.862 32.473 1.00 86.50 118 GLU A O 1
ATOM 916 N N . PRO A 1 119 ? -8.238 2.571 32.215 1.00 85.56 119 PRO A N 1
ATOM 917 C CA . PRO A 1 119 ? -7.497 1.954 31.121 1.00 85.56 119 PRO A CA 1
ATOM 918 C C . PRO A 1 119 ? -6.882 0.610 31.533 1.00 85.56 119 PRO A C 1
ATOM 920 O O . PRO A 1 119 ? -6.442 0.454 32.672 1.00 85.56 119 PRO A O 1
ATOM 923 N N . LYS A 1 120 ? -6.799 -0.338 30.591 1.00 85.38 120 LYS A N 1
ATOM 924 C CA . LYS A 1 120 ? -6.354 -1.741 30.766 1.00 85.38 120 LYS A CA 1
ATOM 925 C C . LYS A 1 120 ? -7.390 -2.662 31.430 1.00 85.38 120 LYS A C 1
ATOM 927 O O . LYS A 1 120 ? -7.267 -3.880 31.302 1.00 85.38 120 LYS A O 1
ATOM 932 N N . GLU A 1 121 ? -8.435 -2.135 32.074 1.00 88.25 121 GLU A N 1
ATOM 933 C CA . GLU A 1 121 ? -9.516 -2.944 32.663 1.00 88.25 121 GLU A CA 1
ATOM 934 C C . GLU A 1 121 ? -10.697 -3.204 31.706 1.00 88.25 121 GLU A C 1
ATOM 936 O O . GLU A 1 121 ? -11.605 -3.972 32.042 1.00 88.25 121 GLU A O 1
ATOM 941 N N . GLU A 1 122 ? -10.713 -2.621 30.500 1.00 90.50 122 GLU A N 1
ATOM 942 C CA . GLU A 1 122 ? -11.898 -2.589 29.627 1.00 90.50 122 GLU A CA 1
ATOM 943 C C . GLU A 1 122 ? -12.453 -3.986 29.312 1.00 90.50 122 GLU A C 1
ATOM 945 O O . GLU A 1 122 ? -13.669 -4.201 29.320 1.00 90.50 122 GLU A O 1
ATOM 950 N N . PHE A 1 123 ? -11.568 -4.959 29.067 1.00 88.50 123 PHE A N 1
ATOM 951 C CA . PHE A 1 123 ? -11.967 -6.342 28.808 1.00 88.50 123 PHE A CA 1
ATOM 952 C C . PHE A 1 123 ? -12.514 -7.055 30.048 1.00 88.50 123 PHE A C 1
ATOM 954 O O . PHE A 1 123 ? -13.419 -7.877 29.908 1.00 88.50 123 PHE A O 1
ATOM 961 N N . ILE A 1 124 ? -12.019 -6.741 31.248 1.00 87.88 124 ILE A N 1
ATOM 962 C CA . ILE A 1 124 ? -12.545 -7.300 32.504 1.00 87.88 124 ILE A CA 1
ATOM 963 C C . ILE A 1 124 ? -13.990 -6.820 32.686 1.00 87.88 124 ILE A C 1
ATOM 965 O O . ILE A 1 124 ? -14.892 -7.629 32.918 1.00 87.88 124 ILE A O 1
ATOM 969 N N . MET A 1 125 ? -14.228 -5.521 32.483 1.00 90.56 125 MET A N 1
ATOM 970 C CA . MET A 1 125 ? -15.561 -4.918 32.580 1.00 90.56 125 MET A CA 1
ATOM 971 C C . MET A 1 125 ? -16.514 -5.430 31.493 1.00 90.56 125 MET A C 1
ATOM 973 O O . MET A 1 125 ? -17.665 -5.757 31.788 1.00 90.56 125 MET A O 1
ATOM 977 N N . PHE A 1 126 ? -16.038 -5.579 30.253 1.00 90.25 126 PHE A N 1
ATOM 978 C CA . PHE A 1 126 ? -16.815 -6.170 29.162 1.00 90.25 126 PHE A CA 1
ATOM 979 C C . PHE A 1 126 ? -17.211 -7.625 29.449 1.00 90.25 126 PHE A C 1
ATOM 981 O O . PHE A 1 126 ? -18.389 -7.972 29.349 1.00 90.25 126 PHE A O 1
ATOM 988 N N . ILE A 1 127 ? -16.258 -8.481 29.831 1.00 88.19 127 ILE A N 1
ATOM 989 C CA . ILE A 1 127 ? -16.503 -9.915 30.052 1.00 88.19 127 ILE A CA 1
ATOM 990 C C . ILE A 1 127 ? -17.394 -10.137 31.279 1.00 88.19 127 ILE A C 1
ATOM 992 O O . ILE A 1 127 ? -18.328 -10.937 31.206 1.00 88.19 127 ILE A O 1
ATOM 996 N N . GLY A 1 128 ? -17.154 -9.413 32.377 1.00 85.88 128 GLY A N 1
ATOM 997 C CA . GLY A 1 128 ? -17.982 -9.492 33.583 1.00 85.88 128 GLY A CA 1
ATOM 998 C C . GLY A 1 128 ? -19.392 -8.924 33.390 1.00 85.88 128 GLY A C 1
ATOM 999 O O . GLY A 1 128 ? -20.352 -9.456 33.946 1.00 85.88 128 GLY A O 1
ATOM 1000 N N . GLY A 1 129 ? -19.536 -7.870 32.582 1.00 85.69 129 GLY A N 1
ATOM 1001 C CA . GLY A 1 129 ? -20.802 -7.163 32.394 1.00 85.69 129 GLY A CA 1
ATOM 1002 C C . GLY A 1 129 ? -21.676 -7.638 31.225 1.00 85.69 129 GLY A C 1
ATOM 1003 O O . GLY A 1 129 ? -22.866 -7.320 31.213 1.00 85.69 129 GLY A O 1
ATOM 1004 N N . LYS A 1 130 ? -21.148 -8.392 30.247 1.00 86.62 130 LYS A N 1
ATOM 1005 C CA . LYS A 1 130 ? -21.931 -8.786 29.056 1.00 86.62 130 LYS A CA 1
ATOM 1006 C C . LYS A 1 130 ? -23.027 -9.824 29.318 1.00 86.62 130 LYS A C 1
ATOM 1008 O O . LYS A 1 130 ? -24.040 -9.788 28.627 1.00 86.62 130 LYS A O 1
ATOM 1013 N N . GLY A 1 131 ? -22.854 -10.725 30.291 1.00 83.75 131 GLY A N 1
ATOM 1014 C CA . GLY A 1 131 ? -23.839 -11.764 30.640 1.00 83.75 131 GLY A CA 1
ATOM 1015 C C . GLY A 1 131 ? -24.472 -12.457 29.420 1.00 83.75 131 GLY A C 1
ATOM 1016 O O . GLY A 1 131 ? -23.769 -12.842 28.487 1.00 83.75 131 GLY A O 1
ATOM 1017 N N . ASP A 1 132 ? -25.806 -12.551 29.418 1.00 81.69 132 ASP A N 1
ATOM 1018 C CA . ASP A 1 132 ? -26.617 -13.043 28.289 1.00 81.69 132 ASP A CA 1
ATOM 1019 C C . ASP A 1 132 ? -27.054 -11.932 27.303 1.00 81.69 132 ASP A C 1
ATOM 1021 O O . ASP A 1 132 ? -27.807 -12.196 26.366 1.00 81.69 132 ASP A O 1
ATOM 1025 N N . LEU A 1 133 ? -26.622 -10.675 27.497 1.00 85.75 133 LEU A N 1
ATOM 1026 C CA . LEU A 1 133 ? -26.983 -9.550 26.617 1.00 85.75 133 LEU A CA 1
ATOM 1027 C C . LEU A 1 133 ? -26.319 -9.663 25.237 1.00 85.75 133 LEU A C 1
ATOM 1029 O O . LEU A 1 133 ? -26.911 -9.251 24.242 1.00 85.75 133 LEU A O 1
ATOM 1033 N N . ILE A 1 134 ? -25.089 -10.184 25.190 1.00 85.69 134 ILE A N 1
ATOM 1034 C CA . ILE A 1 134 ? -24.282 -10.301 23.971 1.00 85.69 134 ILE A CA 1
ATOM 1035 C C . ILE A 1 134 ? -24.011 -11.792 23.714 1.00 85.69 134 ILE A C 1
ATOM 1037 O O . ILE A 1 134 ? -23.223 -12.397 24.450 1.00 85.69 134 ILE A O 1
ATOM 1041 N N . PRO A 1 135 ? -24.651 -12.400 22.695 1.00 83.69 135 PRO A N 1
ATOM 1042 C CA . PRO A 1 135 ? -24.427 -13.792 22.312 1.00 83.69 135 PRO A CA 1
ATOM 1043 C C . PRO A 1 135 ? -22.949 -14.127 22.063 1.00 83.69 135 PRO A C 1
ATOM 1045 O O . PRO A 1 135 ? -22.174 -13.299 21.589 1.00 83.69 135 PRO A O 1
ATOM 1048 N N . LYS A 1 136 ? -22.549 -15.366 22.382 1.00 77.44 136 LYS A N 1
ATOM 1049 C CA . LYS A 1 136 ? -21.141 -15.826 22.356 1.00 77.44 136 LYS A CA 1
ATOM 1050 C C . LYS A 1 136 ? -20.539 -15.973 20.950 1.00 77.44 136 LYS A C 1
ATOM 1052 O O . LYS A 1 136 ? -19.374 -16.337 20.828 1.00 77.44 136 LYS A O 1
ATOM 1057 N N . ASP A 1 137 ? -21.337 -15.741 19.920 1.00 80.81 137 ASP A N 1
ATOM 1058 C CA . ASP A 1 137 ? -21.014 -15.768 18.496 1.00 80.81 137 ASP A CA 1
ATOM 1059 C C . ASP A 1 137 ? -21.018 -14.366 17.851 1.00 80.81 137 ASP A C 1
ATOM 1061 O O . ASP A 1 137 ? -20.700 -14.239 16.668 1.00 80.81 137 ASP A O 1
ATOM 1065 N N . ILE A 1 138 ? -21.336 -13.313 18.617 1.00 86.69 138 ILE A N 1
ATOM 1066 C CA . ILE A 1 138 ? -21.423 -11.926 18.144 1.00 86.69 138 ILE A CA 1
ATOM 1067 C C . ILE A 1 138 ? -20.234 -11.098 18.653 1.00 86.69 138 ILE A C 1
ATOM 1069 O O . ILE A 1 138 ? -20.000 -10.976 19.855 1.00 86.69 138 ILE A O 1
ATOM 1073 N N . PHE A 1 139 ? -19.513 -10.483 17.712 1.00 87.50 139 PHE A N 1
ATOM 1074 C CA . PHE A 1 139 ? -18.275 -9.721 17.923 1.00 87.50 139 PHE A CA 1
ATOM 1075 C C . PHE A 1 139 ? -18.277 -8.426 17.085 1.00 87.50 139 PHE A C 1
ATOM 1077 O O . PHE A 1 139 ? -19.091 -8.318 16.158 1.00 87.50 139 PHE A O 1
ATOM 1084 N N . PRO A 1 140 ? -17.387 -7.449 17.363 1.00 90.00 140 PRO A N 1
ATOM 1085 C CA . PRO A 1 140 ? -17.195 -6.305 16.476 1.00 90.00 140 PRO A CA 1
ATOM 1086 C C . PRO A 1 140 ? -16.705 -6.757 15.098 1.00 90.00 140 PRO A C 1
ATOM 1088 O O . PRO A 1 140 ? -15.949 -7.724 14.985 1.00 90.00 140 PRO A O 1
ATOM 1091 N N . ILE A 1 141 ? -17.098 -6.030 14.054 1.00 90.88 141 ILE A N 1
ATOM 1092 C CA . ILE A 1 141 ? -16.643 -6.292 12.681 1.00 90.88 141 ILE A CA 1
ATOM 1093 C C . ILE A 1 141 ? -15.573 -5.290 12.224 1.00 90.88 141 ILE A C 1
ATOM 1095 O O . ILE A 1 141 ? -15.323 -4.276 12.874 1.00 90.88 141 ILE A O 1
ATOM 1099 N N . GLU A 1 142 ? -14.964 -5.559 11.063 1.00 91.75 142 GLU A N 1
ATOM 1100 C CA . GLU A 1 142 ? -13.950 -4.704 10.419 1.00 91.75 142 GLU A CA 1
ATOM 1101 C C . GLU A 1 142 ? -14.381 -3.226 10.331 1.00 91.75 142 GLU A C 1
ATOM 1103 O O . GLU A 1 142 ? -13.570 -2.335 10.567 1.00 91.75 142 GLU A O 1
ATOM 1108 N N . GLU A 1 143 ? -15.665 -2.959 10.067 1.00 90.94 143 GLU A N 1
ATOM 1109 C CA . GLU A 1 143 ? -16.215 -1.598 9.993 1.00 90.94 143 GLU A CA 1
ATOM 1110 C C . GLU A 1 143 ? -16.291 -0.908 11.368 1.00 90.94 143 GLU A C 1
ATOM 1112 O O . GLU A 1 143 ? -15.957 0.268 11.475 1.00 90.94 143 GLU A O 1
ATOM 1117 N N . ASP A 1 144 ? -16.662 -1.623 12.438 1.00 92.00 144 ASP A N 1
ATOM 1118 C CA . ASP A 1 144 ? -16.695 -1.059 13.798 1.00 92.00 144 ASP A CA 1
ATOM 1119 C C . ASP A 1 144 ? -15.272 -0.723 14.276 1.00 92.00 144 ASP A C 1
ATOM 1121 O O . ASP A 1 144 ? -15.030 0.331 14.874 1.00 92.00 144 ASP A O 1
ATOM 1125 N N . LEU A 1 145 ? -14.315 -1.599 13.947 1.00 92.75 145 LEU A N 1
ATOM 1126 C CA . LEU A 1 145 ? -12.883 -1.414 14.179 1.00 92.75 145 LEU A CA 1
ATOM 1127 C C . LEU A 1 145 ? -12.336 -0.196 13.422 1.00 92.75 145 LEU A C 1
ATOM 1129 O O . LEU A 1 145 ? -11.652 0.649 14.004 1.00 92.75 145 LEU A O 1
ATOM 1133 N N . LYS A 1 146 ? -12.691 -0.071 12.143 1.00 92.62 146 LYS A N 1
ATOM 1134 C CA . LYS A 1 146 ? -12.300 1.034 11.265 1.00 92.62 146 LYS A CA 1
ATOM 1135 C C . LYS A 1 146 ? -12.882 2.374 11.704 1.00 92.62 146 LYS A C 1
ATOM 1137 O O . LYS A 1 146 ? -12.127 3.337 11.804 1.00 92.62 146 LYS A O 1
ATOM 1142 N N . MET A 1 147 ? -14.178 2.437 12.014 1.00 91.06 147 MET A N 1
ATOM 1143 C CA . MET A 1 147 ? -14.826 3.653 12.521 1.00 91.06 147 MET A CA 1
ATOM 1144 C C . MET A 1 147 ? -14.187 4.123 13.833 1.00 91.06 147 MET A C 1
ATOM 1146 O O . MET A 1 147 ? -13.842 5.297 13.959 1.00 91.06 147 MET A O 1
ATOM 1150 N N . SER A 1 148 ? -13.972 3.203 14.779 1.00 92.44 148 SER A N 1
ATOM 1151 C CA . SER A 1 148 ? -13.424 3.531 16.102 1.00 92.44 148 SER A CA 1
ATOM 1152 C C . SER A 1 148 ? -11.982 4.033 16.024 1.00 92.44 148 SER A C 1
ATOM 1154 O O . SER A 1 148 ? -11.661 5.058 16.622 1.00 92.44 148 SER A O 1
ATOM 1156 N N . LEU A 1 149 ? -11.123 3.365 15.242 1.00 92.62 149 LEU A N 1
ATOM 1157 C CA . LEU A 1 149 ? -9.748 3.820 15.019 1.00 92.62 149 LEU A CA 1
ATOM 1158 C C . LEU A 1 149 ? -9.698 5.137 14.233 1.00 92.62 149 LEU A C 1
ATOM 1160 O O . LEU A 1 149 ? -8.905 6.011 14.573 1.00 92.62 149 LEU A O 1
ATOM 1164 N N . GLU A 1 150 ? -10.540 5.320 13.210 1.00 93.19 150 GLU A N 1
ATOM 1165 C CA . GLU A 1 150 ? -10.526 6.552 12.413 1.00 93.19 150 GLU A CA 1
ATOM 1166 C C . GLU A 1 150 ? -10.984 7.774 13.223 1.00 93.19 150 GLU A C 1
ATOM 1168 O O . GLU A 1 150 ? -10.443 8.862 13.028 1.00 93.19 150 GLU A O 1
ATOM 1173 N N . ALA A 1 151 ? -11.933 7.606 14.147 1.00 91.06 151 ALA A N 1
ATOM 1174 C CA . ALA A 1 151 ? -12.307 8.643 15.104 1.00 91.06 151 ALA A CA 1
ATOM 1175 C C . ALA A 1 151 ? -11.183 8.897 16.127 1.00 91.06 151 ALA A C 1
ATOM 1177 O O . ALA A 1 151 ? -10.757 10.036 16.306 1.00 91.06 151 ALA A O 1
ATOM 1178 N N . TRP A 1 152 ? -10.624 7.838 16.724 1.00 90.88 152 TRP A N 1
ATOM 1179 C CA . TRP A 1 152 ? -9.534 7.939 17.702 1.00 90.88 152 TRP A CA 1
ATOM 1180 C C . TRP A 1 152 ? -8.307 8.697 17.177 1.00 90.88 152 TRP A C 1
ATOM 1182 O O . TRP A 1 152 ? -7.790 9.590 17.844 1.00 90.88 152 TRP A O 1
ATOM 1192 N N . ILE A 1 153 ? -7.870 8.390 15.955 1.00 90.56 153 ILE A N 1
ATOM 1193 C CA . ILE A 1 153 ? -6.666 8.970 15.335 1.00 90.56 153 ILE A CA 1
ATOM 1194 C C . ILE A 1 153 ? -6.845 10.451 14.963 1.00 90.56 153 ILE A C 1
ATOM 1196 O O . ILE A 1 153 ? -5.857 11.163 14.800 1.00 90.56 153 ILE A O 1
ATOM 1200 N N . ARG A 1 154 ? -8.085 10.942 14.845 1.00 90.12 154 ARG A N 1
ATOM 1201 C CA . ARG A 1 154 ? -8.358 12.376 14.644 1.00 90.12 154 ARG A CA 1
ATOM 1202 C C . ARG A 1 154 ? -8.220 13.181 15.933 1.00 90.12 154 ARG A C 1
ATOM 1204 O O . ARG A 1 154 ? -7.828 14.341 15.856 1.00 90.12 154 ARG A O 1
ATOM 1211 N N . ASN A 1 155 ? -8.530 12.570 17.077 1.00 88.62 155 ASN A N 1
ATOM 1212 C CA . ASN A 1 155 ? -8.634 13.264 18.361 1.00 88.62 155 ASN A CA 1
ATOM 1213 C C . ASN A 1 155 ? -7.368 13.062 19.225 1.00 88.62 155 ASN A C 1
ATOM 1215 O O . ASN A 1 155 ? -6.929 13.992 19.903 1.00 88.62 155 ASN A O 1
ATOM 1219 N N . CYS A 1 156 ? -6.701 11.901 19.137 1.00 87.12 156 CYS A N 1
ATOM 1220 C CA . CYS A 1 156 ? -5.398 11.681 19.770 1.00 87.12 156 CYS A CA 1
ATOM 1221 C C . CYS A 1 156 ? -4.218 12.045 18.844 1.00 87.12 156 CYS A C 1
ATOM 1223 O O . CYS A 1 156 ? -3.713 11.221 18.074 1.00 87.12 156 CYS A O 1
ATOM 1225 N N . ASN A 1 157 ? -3.729 13.280 18.984 1.00 84.94 157 ASN A N 1
ATOM 1226 C CA . ASN A 1 157 ? -2.583 13.842 18.258 1.00 84.94 157 ASN A CA 1
ATOM 1227 C C . ASN A 1 157 ? -1.302 12.981 18.351 1.00 84.94 157 ASN A C 1
ATOM 1229 O O . ASN A 1 157 ? -0.599 12.836 17.357 1.00 84.94 157 ASN A O 1
ATOM 1233 N N . TYR A 1 158 ? -1.026 12.322 19.483 1.00 84.19 158 TYR A N 1
ATOM 1234 C CA . TYR A 1 158 ? 0.113 11.392 19.590 1.00 84.19 158 TYR A CA 1
ATOM 1235 C C . TYR A 1 158 ? 0.010 10.226 18.588 1.00 84.19 158 TYR A C 1
ATOM 1237 O O . TYR A 1 158 ? 0.953 9.950 17.847 1.00 84.19 158 TYR A O 1
ATOM 1245 N N . SER A 1 159 ? -1.168 9.597 18.477 1.00 85.19 159 SER A N 1
ATOM 1246 C CA . SER A 1 159 ? -1.406 8.530 17.490 1.00 85.19 159 SER A CA 1
ATOM 1247 C C . SER A 1 159 ? -1.316 9.052 16.050 1.00 85.19 159 SER A C 1
ATOM 1249 O O . SER A 1 159 ? -0.803 8.359 15.172 1.00 85.19 159 SER A O 1
ATOM 1251 N N . PHE A 1 160 ? -1.763 10.287 15.799 1.00 87.56 160 PHE A N 1
ATOM 1252 C CA . PHE A 1 160 ? -1.594 10.956 14.505 1.00 87.56 160 PHE A CA 1
ATOM 1253 C C . PHE A 1 160 ? -0.108 11.154 14.158 1.00 87.56 160 PHE A C 1
ATOM 1255 O O . PHE A 1 160 ? 0.312 10.825 13.047 1.00 87.56 160 PHE A O 1
ATOM 1262 N N . GLN A 1 161 ? 0.699 11.644 15.103 1.00 86.56 161 GLN A N 1
ATOM 1263 C CA . GLN A 1 161 ? 2.129 11.890 14.904 1.00 86.56 161 GLN A CA 1
ATOM 1264 C C . GLN A 1 161 ? 2.917 10.595 14.681 1.00 86.56 161 GLN A C 1
ATOM 1266 O O . GLN A 1 161 ? 3.715 10.552 13.747 1.00 86.56 161 GLN A O 1
ATOM 1271 N N . LEU A 1 162 ? 2.645 9.520 15.432 1.00 85.69 162 LEU A N 1
ATOM 1272 C CA . LEU A 1 162 ? 3.238 8.197 15.177 1.00 85.69 162 LEU A CA 1
ATOM 1273 C C . LEU A 1 162 ? 2.939 7.704 13.754 1.00 85.69 162 LEU A C 1
ATOM 1275 O O . LEU A 1 162 ? 3.837 7.301 13.010 1.00 85.69 162 LEU A O 1
ATOM 1279 N N . LEU A 1 163 ? 1.677 7.796 13.327 1.00 87.38 163 LEU A N 1
ATOM 1280 C CA . LEU A 1 163 ? 1.279 7.405 11.976 1.00 87.38 163 LEU A CA 1
ATOM 1281 C C . LEU A 1 163 ? 1.924 8.297 10.905 1.00 87.38 163 LEU A C 1
ATOM 1283 O O . LEU A 1 163 ? 2.250 7.794 9.833 1.00 87.38 163 LEU A O 1
ATOM 1287 N N . GLN A 1 164 ? 2.182 9.575 11.186 1.00 87.44 164 GLN A N 1
ATOM 1288 C CA . GLN A 1 164 ? 2.925 10.459 10.286 1.00 87.44 164 GLN A CA 1
ATOM 1289 C C . GLN A 1 164 ? 4.423 10.104 10.217 1.00 87.44 164 GLN A C 1
ATOM 1291 O O . GLN A 1 164 ? 4.982 10.066 9.121 1.00 87.44 164 GLN A O 1
ATOM 1296 N N . GLN A 1 165 ? 5.059 9.814 11.355 1.00 85.44 165 GLN A N 1
ATOM 1297 C CA . GLN A 1 165 ? 6.481 9.452 11.462 1.00 85.44 165 GLN A CA 1
ATOM 1298 C C . GLN A 1 165 ? 6.790 8.068 10.869 1.00 85.44 165 GLN A C 1
ATOM 1300 O O . GLN A 1 165 ? 7.873 7.854 10.334 1.00 85.44 165 GLN A O 1
ATOM 1305 N N . SER A 1 166 ? 5.827 7.142 10.892 1.00 79.06 166 SER A N 1
ATOM 1306 C CA . SER A 1 166 ? 5.957 5.803 10.290 1.00 79.06 166 SER A CA 1
ATOM 1307 C C . SER A 1 166 ? 6.030 5.783 8.747 1.00 79.06 166 SER A C 1
ATOM 1309 O O . SER A 1 166 ? 6.225 4.717 8.159 1.00 79.06 166 SER A O 1
ATOM 1311 N N . GLU A 1 167 ? 5.851 6.938 8.089 1.00 80.50 167 GLU A N 1
ATOM 1312 C CA . GLU A 1 167 ? 5.879 7.162 6.634 1.00 80.50 167 GLU A CA 1
ATOM 1313 C C . GLU A 1 167 ? 5.166 6.080 5.793 1.00 80.50 167 GLU A C 1
ATOM 1315 O O . GLU A 1 167 ? 3.947 6.106 5.615 1.00 80.50 167 GLU A O 1
ATOM 1320 N N . PHE A 1 168 ? 5.935 5.139 5.236 1.00 78.19 168 PHE A N 1
ATOM 1321 C CA . PHE A 1 168 ? 5.477 4.075 4.339 1.00 78.19 168 PHE A CA 1
ATOM 1322 C C . PHE A 1 168 ? 5.721 2.668 4.904 1.00 78.19 168 PHE A C 1
ATOM 1324 O O . PHE A 1 168 ? 5.304 1.686 4.287 1.00 78.19 168 PHE A O 1
ATOM 1331 N N . SER A 1 169 ? 6.359 2.563 6.074 1.00 74.38 169 SER A N 1
ATOM 1332 C CA . SER A 1 169 ? 6.634 1.298 6.761 1.00 74.38 169 SER A CA 1
ATOM 1333 C C . SER A 1 169 ? 5.338 0.609 7.213 1.00 74.38 169 SER A C 1
ATOM 1335 O O . SER A 1 169 ? 4.317 1.287 7.383 1.00 74.38 169 SER A O 1
ATOM 1337 N N . PRO A 1 170 ? 5.336 -0.719 7.435 1.00 74.12 170 PRO A N 1
ATOM 1338 C CA . PRO A 1 170 ? 4.253 -1.394 8.149 1.00 74.12 170 PRO A CA 1
ATOM 1339 C C . PRO A 1 170 ? 4.006 -0.751 9.522 1.00 74.12 170 PRO A C 1
ATOM 1341 O O . PRO A 1 170 ? 4.947 -0.286 10.161 1.00 74.12 170 PRO A O 1
ATOM 1344 N N . ILE A 1 171 ? 2.750 -0.732 9.967 1.00 76.94 171 ILE A N 1
ATOM 1345 C CA . ILE A 1 171 ? 2.357 -0.233 11.292 1.00 76.94 171 ILE A CA 1
ATOM 1346 C C . ILE A 1 171 ? 1.967 -1.423 12.168 1.00 76.94 171 ILE A C 1
ATOM 1348 O O . ILE A 1 171 ? 1.310 -2.356 11.695 1.00 76.94 171 ILE A O 1
ATOM 1352 N N . HIS A 1 172 ? 2.331 -1.362 13.447 1.00 78.19 172 HIS A N 1
ATOM 1353 C CA . HIS A 1 172 ? 1.973 -2.363 14.443 1.00 78.19 172 HIS A CA 1
ATOM 1354 C C . HIS A 1 172 ? 1.239 -1.730 15.632 1.00 78.19 172 HIS A C 1
ATOM 1356 O O . HIS A 1 172 ? 1.591 -0.645 16.092 1.00 78.19 172 HIS A O 1
ATOM 1362 N N . ILE A 1 173 ? 0.203 -2.423 16.112 1.00 83.12 173 ILE A N 1
ATOM 1363 C CA . ILE A 1 173 ? -0.529 -2.098 17.341 1.00 83.12 173 ILE A CA 1
ATOM 1364 C C . ILE A 1 173 ? -0.381 -3.265 18.334 1.00 83.12 173 ILE A C 1
ATOM 1366 O O . ILE A 1 173 ? -0.525 -4.429 17.942 1.00 83.12 173 ILE A O 1
ATOM 1370 N N . LYS A 1 174 ? -0.065 -2.984 19.606 1.00 83.81 174 LYS A N 1
ATOM 1371 C CA . LYS A 1 174 ? 0.129 -4.006 20.655 1.00 83.81 174 LYS A CA 1
ATOM 1372 C C . LYS A 1 174 ? -1.221 -4.669 20.948 1.00 83.81 174 LYS A C 1
ATOM 1374 O O . LYS A 1 174 ? -2.127 -4.015 21.459 1.00 83.81 174 LYS A O 1
ATOM 1379 N N . ILE A 1 175 ? -1.393 -5.943 20.571 1.00 82.50 175 ILE A N 1
ATOM 1380 C CA . ILE A 1 175 ? -2.647 -6.684 20.814 1.00 82.50 175 ILE A CA 1
ATOM 1381 C C . ILE A 1 175 ? -2.888 -6.731 22.334 1.00 82.50 175 ILE A C 1
ATOM 1383 O O . ILE A 1 175 ? -1.984 -7.155 23.058 1.00 82.50 175 ILE A O 1
ATOM 1387 N N . PRO A 1 176 ? -4.064 -6.306 22.834 1.00 79.94 176 PRO A N 1
ATOM 1388 C CA . PRO A 1 176 ? -4.307 -6.205 24.266 1.00 79.94 176 PRO A CA 1
ATOM 1389 C C . PRO A 1 176 ? -4.336 -7.587 24.924 1.00 79.94 176 PRO A C 1
ATOM 1391 O O . PRO A 1 176 ? -4.789 -8.573 24.335 1.00 79.94 176 PRO A O 1
ATOM 1394 N N . ILE A 1 177 ? -3.891 -7.651 26.179 1.00 78.88 177 ILE A N 1
ATOM 1395 C CA . ILE A 1 177 ? -3.982 -8.866 26.991 1.00 78.88 177 ILE A CA 1
ATOM 1396 C C . ILE A 1 177 ? -5.455 -9.091 27.343 1.00 78.88 177 ILE A C 1
ATOM 1398 O O . ILE A 1 177 ? -6.077 -8.285 28.029 1.00 78.88 177 ILE A O 1
ATOM 1402 N N . MET A 1 178 ? -6.021 -10.197 26.862 1.00 80.44 178 MET A N 1
ATOM 1403 C CA . MET A 1 178 ? -7.430 -10.529 27.065 1.00 80.44 178 MET A CA 1
ATOM 1404 C C . MET A 1 178 ? -7.579 -11.613 28.144 1.00 80.44 178 MET A C 1
ATOM 1406 O O . MET A 1 178 ? -7.072 -12.720 27.944 1.00 80.44 178 MET A O 1
ATOM 1410 N N . PRO A 1 179 ? -8.313 -11.366 29.247 1.00 79.81 179 PRO A N 1
ATOM 1411 C CA . PRO A 1 179 ? -8.486 -12.302 30.360 1.00 79.81 179 PRO A CA 1
ATOM 1412 C C . PRO A 1 179 ? -9.550 -13.376 30.052 1.00 79.81 179 PRO A C 1
ATOM 1414 O O . PRO A 1 179 ? -10.411 -13.689 30.875 1.00 79.81 179 PRO A O 1
ATOM 1417 N N . PHE A 1 180 ? -9.522 -13.937 28.841 1.00 78.12 180 PHE A N 1
ATOM 1418 C CA . PHE A 1 180 ? -10.420 -15.016 28.439 1.00 78.12 180 PHE A CA 1
ATOM 1419 C C . PHE A 1 180 ? -10.006 -16.342 29.078 1.00 78.12 180 PHE A C 1
ATOM 1421 O O . PHE A 1 180 ? -8.848 -16.753 29.022 1.00 78.12 180 PHE A O 1
ATOM 1428 N N . THR A 1 181 ? -10.980 -17.045 29.653 1.00 74.75 181 THR A N 1
ATOM 1429 C CA . THR A 1 181 ? -10.755 -18.376 30.230 1.00 74.75 181 THR A CA 1
ATOM 1430 C C . THR A 1 181 ? -10.602 -19.443 29.143 1.00 74.75 181 THR A C 1
ATOM 1432 O O . THR A 1 181 ? -11.042 -19.273 28.004 1.00 74.75 181 THR A O 1
ATOM 1435 N N . THR A 1 182 ? -10.075 -20.618 29.500 1.00 67.69 182 THR A N 1
ATOM 1436 C CA . THR A 1 182 ? -9.938 -21.776 28.594 1.00 67.69 182 THR A CA 1
ATOM 1437 C C . THR A 1 182 ? -11.266 -22.243 27.976 1.00 67.69 182 THR A C 1
ATOM 1439 O O . THR A 1 182 ? -11.260 -22.950 26.973 1.00 67.69 182 THR A O 1
ATOM 1442 N N . GLN A 1 183 ? -12.411 -21.838 28.539 1.00 62.19 183 GLN A N 1
ATOM 1443 C CA . GLN A 1 183 ? -13.751 -22.128 28.014 1.00 62.19 183 GLN A CA 1
ATOM 1444 C C . GLN A 1 183 ? -14.203 -21.146 26.911 1.00 62.19 183 GLN A C 1
ATOM 1446 O O . GLN A 1 183 ? -15.260 -21.340 26.312 1.00 62.19 183 GLN A O 1
ATOM 1451 N N . GLN A 1 184 ? -13.421 -20.098 26.631 1.00 78.00 184 GLN A N 1
ATOM 1452 C CA . GLN A 1 184 ? -13.754 -19.003 25.709 1.00 78.00 184 GLN A CA 1
ATOM 1453 C C . GLN A 1 184 ? -12.821 -18.932 24.487 1.00 78.00 184 GLN A C 1
ATOM 1455 O O . GLN A 1 184 ? -12.813 -17.927 23.787 1.00 78.00 184 GLN A O 1
ATOM 1460 N N . GLN A 1 185 ? -12.066 -19.993 24.179 1.00 79.38 185 GLN A N 1
ATOM 1461 C CA . GLN A 1 185 ? -11.066 -20.006 23.093 1.00 79.38 185 GLN A CA 1
ATOM 1462 C C . GLN A 1 185 ? -11.595 -19.561 21.714 1.00 79.38 185 GLN A C 1
ATOM 1464 O O . GLN A 1 185 ? -10.853 -18.958 20.945 1.00 79.38 185 GLN A O 1
ATOM 1469 N N . VAL A 1 186 ? -12.867 -19.830 21.392 1.00 82.31 186 VAL A N 1
ATOM 1470 C CA . VAL A 1 186 ? -13.493 -19.380 20.130 1.00 82.31 186 VAL A CA 1
ATOM 1471 C C . VAL A 1 186 ? -13.651 -17.856 20.100 1.00 82.31 186 VAL A C 1
ATOM 1473 O O . VAL A 1 186 ? -13.314 -17.222 19.105 1.00 82.31 186 VAL A O 1
ATOM 1476 N N . GLU A 1 187 ? -14.103 -17.275 21.212 1.00 84.75 187 GLU A N 1
ATOM 1477 C CA . GLU A 1 187 ? -14.226 -15.829 21.410 1.00 84.75 187 GLU A CA 1
ATOM 1478 C C . GLU A 1 187 ? -12.839 -15.166 21.446 1.00 84.75 187 GLU A C 1
ATOM 1480 O O . GLU A 1 187 ? -12.591 -14.225 20.697 1.00 84.75 187 GLU A O 1
ATOM 1485 N N . GLN A 1 188 ? -11.898 -15.713 22.222 1.00 85.50 188 GLN A N 1
ATOM 1486 C CA . GLN A 1 188 ? -10.508 -15.250 22.262 1.00 85.50 188 GLN A CA 1
ATOM 1487 C C . GLN A 1 188 ? -9.875 -15.232 20.865 1.00 85.50 188 GLN A C 1
ATOM 1489 O O . GLN A 1 188 ? -9.210 -14.262 20.505 1.00 85.50 188 GLN A O 1
ATOM 1494 N N . LYS A 1 189 ? -10.107 -16.275 20.055 1.00 86.50 189 LYS A N 1
ATOM 1495 C CA . LYS A 1 189 ? -9.615 -16.312 18.678 1.00 86.50 189 LYS A CA 1
ATOM 1496 C C . LYS A 1 189 ? -10.273 -15.237 17.811 1.00 86.50 189 LYS A C 1
ATOM 1498 O O . LYS A 1 189 ? -9.552 -14.562 17.088 1.00 86.50 189 LYS A O 1
ATOM 1503 N N . ALA A 1 190 ? -11.594 -15.060 17.880 1.00 87.19 190 ALA A N 1
ATOM 1504 C CA . ALA A 1 190 ? -12.291 -14.038 17.097 1.00 87.19 190 ALA A CA 1
ATOM 1505 C C . ALA A 1 190 ? -11.748 -12.625 17.387 1.00 87.19 190 ALA A C 1
ATOM 1507 O O . ALA A 1 190 ? -11.504 -11.859 16.455 1.00 87.19 190 ALA A O 1
ATOM 1508 N N . TRP A 1 191 ? -11.467 -12.316 18.657 1.00 88.44 191 TRP A N 1
ATOM 1509 C CA . TRP A 1 191 ? -10.809 -11.066 19.044 1.00 88.44 191 TRP A CA 1
ATOM 1510 C C . TRP A 1 191 ? -9.352 -10.974 18.569 1.00 88.44 191 TRP A C 1
ATOM 1512 O O . TRP A 1 191 ? -8.966 -9.928 18.055 1.00 88.44 191 TRP A O 1
ATOM 1522 N N . CYS A 1 192 ? -8.545 -12.038 18.670 1.00 88.06 192 CYS A N 1
ATOM 1523 C CA . CYS A 1 192 ? -7.190 -12.047 18.098 1.00 88.06 192 CYS A CA 1
ATOM 1524 C C . CYS A 1 192 ? -7.209 -11.796 16.583 1.00 88.06 192 CYS A C 1
ATOM 1526 O O . CYS A 1 192 ? -6.493 -10.918 16.100 1.00 88.06 192 CYS A O 1
ATOM 1528 N N . ASP A 1 193 ? -8.039 -12.533 15.840 1.00 88.19 193 ASP A N 1
ATOM 1529 C CA . ASP A 1 193 ? -8.177 -12.399 14.389 1.00 88.19 193 ASP A CA 1
ATOM 1530 C C . ASP A 1 193 ? -8.582 -10.950 14.035 1.00 88.19 193 ASP A C 1
ATOM 1532 O O . ASP A 1 193 ? -7.917 -10.320 13.208 1.00 88.19 193 ASP A O 1
ATOM 1536 N N . LEU A 1 194 ? -9.570 -10.371 14.736 1.00 90.38 194 LEU A N 1
ATOM 1537 C CA . LEU A 1 194 ? -9.974 -8.963 14.600 1.00 90.38 194 LEU A CA 1
ATOM 1538 C C . LEU A 1 194 ? -8.810 -7.995 14.878 1.00 90.38 194 LEU A C 1
ATOM 1540 O O . LEU A 1 194 ? -8.525 -7.125 14.053 1.00 90.38 194 LEU A O 1
ATOM 1544 N N . PHE A 1 195 ? -8.094 -8.150 15.995 1.00 89.50 195 PHE A N 1
ATOM 1545 C CA . PHE A 1 195 ? -6.991 -7.252 16.340 1.00 89.50 195 PHE A CA 1
ATOM 1546 C C . PHE A 1 195 ? -5.827 -7.319 15.341 1.00 89.50 195 PHE A C 1
ATOM 1548 O O . PHE A 1 195 ? -5.199 -6.284 15.107 1.00 89.50 195 PHE A O 1
ATOM 1555 N N . THR A 1 196 ? -5.577 -8.453 14.669 1.00 87.31 196 THR A N 1
ATOM 1556 C CA . THR A 1 196 ? -4.558 -8.508 13.597 1.00 87.31 196 THR A CA 1
ATOM 1557 C C . THR A 1 196 ? -4.930 -7.699 12.346 1.00 87.31 196 THR A C 1
ATOM 1559 O O . THR A 1 196 ? -4.030 -7.223 11.648 1.00 87.31 196 THR A O 1
ATOM 1562 N N . LEU A 1 197 ? -6.224 -7.467 12.074 1.00 88.69 197 LEU A N 1
ATOM 1563 C CA . LEU A 1 197 ? -6.676 -6.604 10.969 1.00 88.69 197 LEU A CA 1
ATOM 1564 C C . LEU A 1 197 ? -6.327 -5.127 11.206 1.00 88.69 197 LEU A C 1
ATOM 1566 O O . LEU A 1 197 ? -6.105 -4.392 10.240 1.00 88.69 197 LEU A O 1
ATOM 1570 N N . SER A 1 198 ? -6.218 -4.708 12.472 1.00 89.38 198 SER A N 1
ATOM 1571 C CA . SER A 1 198 ? -5.921 -3.327 12.876 1.00 89.38 198 SER A CA 1
ATOM 1572 C C . SER A 1 198 ? -4.671 -2.765 12.197 1.00 89.38 198 SER A C 1
ATOM 1574 O O . SER A 1 198 ? -4.717 -1.651 11.692 1.00 89.38 198 SER A O 1
ATOM 1576 N N . ASN A 1 199 ? -3.587 -3.545 12.098 1.00 87.44 199 ASN A N 1
ATOM 1577 C CA . ASN A 1 199 ? -2.337 -3.131 11.439 1.00 87.44 199 ASN A CA 1
ATOM 1578 C C . ASN A 1 199 ? -2.580 -2.639 9.997 1.00 87.44 199 ASN A C 1
ATOM 1580 O O . ASN A 1 199 ? -2.032 -1.627 9.568 1.00 87.44 199 ASN A O 1
ATOM 1584 N N . TRP A 1 200 ? -3.455 -3.326 9.256 1.00 87.69 200 TRP A N 1
ATOM 1585 C CA . TRP A 1 200 ? -3.822 -2.942 7.893 1.00 87.69 200 TRP A CA 1
ATOM 1586 C C . TRP A 1 200 ? -4.842 -1.788 7.851 1.00 87.69 200 TRP A C 1
ATOM 1588 O O . TRP A 1 200 ? -4.755 -0.935 6.967 1.00 87.69 200 TRP A O 1
ATOM 1598 N N . ILE A 1 201 ? -5.775 -1.718 8.806 1.00 90.81 201 ILE A N 1
ATOM 1599 C CA . ILE A 1 201 ? -6.707 -0.583 8.936 1.00 90.81 201 ILE A CA 1
ATOM 1600 C C . ILE A 1 201 ? -5.941 0.716 9.229 1.00 90.81 201 ILE A C 1
ATOM 1602 O O . ILE A 1 201 ? -6.238 1.749 8.630 1.00 90.81 201 ILE A O 1
ATOM 1606 N N . LEU A 1 202 ? -4.902 0.663 10.065 1.00 90.62 202 LEU A N 1
ATOM 1607 C CA . LEU A 1 202 ? -4.018 1.794 10.358 1.00 90.62 202 LEU A CA 1
ATOM 1608 C C . LEU A 1 202 ? -3.277 2.290 9.104 1.00 90.62 202 LEU A C 1
ATOM 1610 O O . LEU A 1 202 ? -3.162 3.500 8.912 1.00 90.62 202 LEU A O 1
ATOM 1614 N N . GLU A 1 203 ? -2.856 1.399 8.197 1.00 90.56 203 GLU A N 1
ATOM 1615 C CA . GLU A 1 203 ? -2.318 1.805 6.888 1.00 90.56 203 GLU A CA 1
ATOM 1616 C C . GLU A 1 203 ? -3.357 2.531 6.014 1.00 90.56 203 GLU A C 1
ATOM 1618 O O . GLU A 1 203 ? -3.008 3.496 5.326 1.00 90.56 203 GLU A O 1
ATOM 1623 N N . GLU A 1 204 ? -4.627 2.106 6.034 1.00 91.44 204 GLU A N 1
ATOM 1624 C CA . GLU A 1 204 ? -5.700 2.785 5.293 1.00 91.44 204 GLU A CA 1
ATOM 1625 C C . GLU A 1 204 ? -6.017 4.161 5.890 1.00 91.44 204 GLU A C 1
ATOM 1627 O O . GLU A 1 204 ? -6.113 5.140 5.147 1.00 91.44 204 GLU A O 1
ATOM 1632 N N . ILE A 1 205 ? -6.104 4.270 7.218 1.00 91.50 205 ILE A N 1
ATOM 1633 C CA . ILE A 1 205 ? -6.348 5.539 7.917 1.00 91.50 205 ILE A CA 1
ATOM 1634 C C . ILE A 1 205 ? -5.168 6.501 7.700 1.00 91.50 205 ILE A C 1
ATOM 1636 O O . ILE A 1 205 ? -5.403 7.651 7.321 1.00 91.50 205 ILE A O 1
ATOM 1640 N N . ARG A 1 206 ? -3.910 6.047 7.829 1.00 90.88 206 ARG A N 1
ATOM 1641 C CA . ARG A 1 206 ? -2.707 6.845 7.509 1.00 90.88 206 ARG A CA 1
ATOM 1642 C C . ARG A 1 206 ? -2.768 7.385 6.077 1.00 90.88 206 ARG A C 1
ATOM 1644 O O . ARG A 1 206 ? -2.562 8.580 5.850 1.00 90.88 206 ARG A O 1
ATOM 1651 N N . ALA A 1 207 ? -3.109 6.538 5.104 1.00 91.12 207 ALA A N 1
ATOM 1652 C CA . ALA A 1 207 ? -3.229 6.962 3.711 1.00 91.12 207 ALA A CA 1
ATOM 1653 C C . ALA A 1 207 ? -4.372 7.967 3.483 1.00 91.12 207 ALA A C 1
ATOM 1655 O O . ALA A 1 207 ? -4.174 8.963 2.781 1.00 91.12 207 ALA A O 1
ATOM 1656 N N . LYS A 1 208 ? -5.534 7.742 4.103 1.00 91.06 208 LYS A N 1
ATOM 1657 C CA . LYS A 1 208 ? -6.747 8.564 3.974 1.00 91.06 208 LYS A CA 1
ATOM 1658 C C . LYS A 1 208 ? -6.621 9.933 4.649 1.00 91.06 208 LYS A C 1
ATOM 1660 O O . LYS A 1 208 ? -6.929 10.944 4.021 1.00 91.06 208 LYS A O 1
ATOM 1665 N N . ILE A 1 209 ? -6.194 9.969 5.911 1.00 89.94 209 ILE A N 1
ATOM 1666 C CA . ILE A 1 209 ? -6.203 11.174 6.753 1.00 89.94 209 ILE A CA 1
ATOM 1667 C C . ILE A 1 209 ? -4.926 11.997 6.571 1.00 89.94 209 ILE A C 1
ATOM 1669 O O . ILE A 1 209 ? -5.006 13.184 6.245 1.00 89.94 209 ILE A O 1
ATOM 1673 N N . ILE A 1 210 ? -3.763 11.370 6.770 1.00 88.44 210 ILE A N 1
ATOM 1674 C CA . ILE A 1 210 ? -2.481 12.079 6.882 1.00 88.44 210 ILE A CA 1
ATOM 1675 C C . ILE A 1 210 ? -1.979 12.468 5.493 1.00 88.44 210 ILE A C 1
ATOM 1677 O O . ILE A 1 210 ? -1.772 13.645 5.205 1.00 88.44 210 ILE A O 1
ATOM 1681 N N . HIS A 1 211 ? -1.848 11.493 4.591 1.00 87.50 211 HIS A N 1
ATOM 1682 C CA . HIS A 1 211 ? -1.312 11.754 3.252 1.00 87.50 211 HIS A CA 1
ATOM 1683 C C . HIS A 1 211 ? -2.372 12.169 2.224 1.00 87.50 211 HIS A C 1
ATOM 1685 O O . HIS A 1 211 ? -2.017 12.771 1.211 1.00 87.50 211 HIS A O 1
ATOM 1691 N N . ARG A 1 212 ? -3.654 11.853 2.469 1.00 90.56 212 ARG A N 1
ATOM 1692 C CA . ARG A 1 212 ? -4.803 12.113 1.576 1.00 90.56 212 ARG A CA 1
ATOM 1693 C C . ARG A 1 212 ? -4.646 11.462 0.190 1.00 90.56 212 ARG A C 1
ATOM 1695 O O . ARG A 1 212 ? -4.885 12.088 -0.842 1.00 90.56 212 ARG A O 1
ATOM 1702 N N . LYS A 1 213 ? -4.222 10.193 0.177 1.00 91.50 213 LYS A N 1
ATOM 1703 C CA . LYS A 1 213 ? -3.880 9.388 -1.013 1.00 91.50 213 LYS A CA 1
ATOM 1704 C C . LYS A 1 213 ? -4.696 8.097 -1.090 1.00 91.50 213 LYS A C 1
ATOM 1706 O O . LYS A 1 213 ? -5.160 7.583 -0.077 1.00 91.50 213 LYS A O 1
ATOM 1711 N N . GLN A 1 214 ? -4.821 7.525 -2.290 1.00 91.56 214 GLN A N 1
ATOM 1712 C CA . GLN A 1 214 ? -5.419 6.193 -2.455 1.00 91.56 214 GLN A CA 1
ATOM 1713 C C . GLN A 1 214 ? -4.435 5.104 -1.991 1.00 91.56 214 GLN A C 1
ATOM 1715 O O . GLN A 1 214 ? -3.339 4.984 -2.542 1.00 91.56 214 GLN A O 1
ATOM 1720 N N . LEU A 1 215 ? -4.842 4.261 -1.036 1.00 92.19 215 LEU A N 1
ATOM 1721 C CA . LEU A 1 215 ? -4.094 3.050 -0.692 1.00 92.19 215 LEU A CA 1
ATOM 1722 C C . LEU A 1 215 ? -4.241 1.996 -1.803 1.00 92.19 215 LEU A C 1
ATOM 1724 O O . LEU A 1 215 ? -5.349 1.692 -2.249 1.00 92.19 215 LEU A O 1
ATOM 1728 N N . ILE A 1 216 ? -3.126 1.408 -2.231 1.00 93.44 216 ILE A N 1
ATOM 1729 C CA . ILE A 1 216 ? -3.077 0.276 -3.161 1.00 93.44 216 ILE A CA 1
ATOM 1730 C C . ILE A 1 216 ? -2.763 -0.996 -2.375 1.00 93.44 216 ILE A C 1
ATOM 1732 O O . ILE A 1 216 ? -1.770 -1.060 -1.651 1.00 93.44 216 ILE A O 1
ATOM 1736 N N . THR A 1 217 ? -3.615 -2.009 -2.535 1.00 90.88 217 THR A N 1
ATOM 1737 C CA . THR A 1 217 ? -3.578 -3.285 -1.794 1.00 90.88 217 THR A CA 1
ATOM 1738 C C . THR A 1 217 ? -3.321 -4.513 -2.667 1.00 90.88 217 THR A C 1
ATOM 1740 O O . THR A 1 217 ? -3.115 -5.602 -2.136 1.00 90.88 217 THR A O 1
ATOM 1743 N N . LEU A 1 218 ? -3.311 -4.363 -3.997 1.00 90.75 218 LEU A N 1
ATOM 1744 C CA . LEU A 1 218 ? -3.001 -5.460 -4.917 1.00 90.75 218 LEU A CA 1
ATOM 1745 C C . LEU A 1 218 ? -1.511 -5.838 -4.813 1.00 90.75 218 LEU A C 1
ATOM 1747 O O . LEU A 1 218 ? -0.663 -4.946 -4.800 1.00 90.75 218 LEU A O 1
ATOM 1751 N N . PRO A 1 219 ? -1.160 -7.139 -4.783 1.00 88.44 219 PRO A N 1
ATOM 1752 C CA . PRO A 1 219 ? 0.195 -7.600 -4.455 1.00 88.44 219 PRO A CA 1
ATOM 1753 C C . PRO A 1 219 ? 1.258 -7.174 -5.478 1.00 88.44 219 PRO A C 1
ATOM 1755 O O . PRO A 1 219 ? 2.457 -7.210 -5.184 1.00 88.44 219 PRO A O 1
ATOM 1758 N N . ARG A 1 220 ? 0.825 -6.778 -6.679 1.00 89.19 220 ARG A N 1
ATOM 1759 C CA . ARG A 1 220 ? 1.663 -6.398 -7.813 1.00 89.19 220 ARG A CA 1
ATOM 1760 C C . ARG A 1 220 ? 1.224 -5.044 -8.355 1.00 89.19 220 ARG A C 1
ATOM 1762 O O . ARG A 1 220 ? 0.040 -4.828 -8.620 1.00 89.19 220 ARG A O 1
ATOM 1769 N N . VAL A 1 221 ? 2.184 -4.152 -8.568 1.00 93.44 221 VAL A N 1
ATOM 1770 C CA . VAL A 1 221 ? 1.953 -2.830 -9.159 1.00 93.44 221 VAL A CA 1
ATOM 1771 C C . VAL A 1 221 ? 2.884 -2.640 -10.348 1.00 93.44 221 VAL A C 1
ATOM 1773 O O . VAL A 1 221 ? 4.057 -3.003 -10.278 1.00 93.44 221 VAL A O 1
ATOM 1776 N N . ILE A 1 222 ? 2.373 -2.064 -11.435 1.00 93.69 222 ILE A N 1
ATOM 1777 C CA . ILE A 1 222 ? 3.185 -1.605 -12.564 1.00 93.69 222 ILE A CA 1
ATOM 1778 C C . ILE A 1 222 ? 3.055 -0.086 -12.666 1.00 93.69 222 ILE A C 1
ATOM 1780 O O . ILE A 1 222 ? 1.955 0.427 -12.859 1.00 93.69 222 ILE A O 1
ATOM 1784 N N . LEU A 1 223 ? 4.168 0.629 -12.543 1.00 95.38 223 LEU A N 1
ATOM 1785 C CA . LEU A 1 223 ? 4.271 2.056 -12.841 1.00 95.38 223 LEU A CA 1
ATOM 1786 C C . LEU A 1 223 ? 4.842 2.193 -14.251 1.00 95.38 223 LEU A C 1
ATOM 1788 O O . LEU A 1 223 ? 5.920 1.657 -14.512 1.00 95.38 223 LEU A O 1
ATOM 1792 N N . GLY A 1 224 ? 4.170 2.874 -15.177 1.00 93.31 224 GLY A N 1
ATOM 1793 C CA . GLY A 1 224 ? 4.730 2.936 -16.523 1.00 93.31 224 GLY A CA 1
ATOM 1794 C C . GLY A 1 224 ? 4.045 3.803 -17.558 1.00 93.31 224 GLY A C 1
ATOM 1795 O O . GLY A 1 224 ? 2.958 4.327 -17.340 1.00 93.31 224 GLY A O 1
ATOM 1796 N N . ASP A 1 225 ? 4.715 3.901 -18.706 1.00 92.25 225 ASP A N 1
ATOM 1797 C CA . ASP A 1 225 ? 4.157 4.443 -19.945 1.00 92.25 225 ASP A CA 1
ATOM 1798 C C . ASP A 1 225 ? 3.305 3.375 -20.664 1.00 92.25 225 ASP A C 1
ATOM 1800 O O . ASP A 1 225 ? 2.979 2.332 -20.077 1.00 92.25 225 ASP A O 1
ATOM 1804 N N . SER A 1 226 ? 2.918 3.582 -21.924 1.00 90.25 226 SER A N 1
ATOM 1805 C CA . SER A 1 226 ? 2.071 2.613 -22.645 1.00 90.25 226 SER A CA 1
ATOM 1806 C C . SER A 1 226 ? 2.721 1.225 -22.810 1.00 90.25 226 SER A C 1
ATOM 1808 O O . SER A 1 226 ? 2.040 0.233 -23.101 1.00 90.25 226 SER A O 1
ATOM 1810 N N . SER A 1 227 ? 4.030 1.093 -22.551 1.00 87.88 227 SER A N 1
ATOM 1811 C CA . SER A 1 227 ? 4.732 -0.193 -22.390 1.00 87.88 227 SER A CA 1
ATOM 1812 C C . SER A 1 227 ? 4.193 -1.023 -21.220 1.00 87.88 227 SER A C 1
ATOM 1814 O O . SER A 1 227 ? 4.055 -2.239 -21.351 1.00 87.88 227 SER A O 1
ATOM 1816 N N . ALA A 1 228 ? 3.850 -0.393 -20.091 1.00 89.56 228 ALA A N 1
ATOM 1817 C CA . ALA A 1 228 ? 3.238 -1.072 -18.948 1.00 89.56 228 ALA A CA 1
ATOM 1818 C C . ALA A 1 228 ? 1.796 -1.494 -19.246 1.00 89.56 228 ALA A C 1
ATOM 1820 O O . ALA A 1 228 ? 1.390 -2.604 -18.898 1.00 89.56 228 ALA A O 1
ATOM 1821 N N . VAL A 1 229 ? 1.036 -0.651 -19.952 1.00 89.00 229 VAL A N 1
ATOM 1822 C CA . VAL A 1 229 ? -0.349 -0.954 -20.349 1.00 89.00 229 VAL A CA 1
ATOM 1823 C C . VAL A 1 229 ? -0.412 -2.198 -21.244 1.00 89.00 229 VAL A C 1
ATOM 1825 O O . VAL A 1 229 ? -1.315 -3.021 -21.092 1.00 89.00 229 VAL A O 1
ATOM 1828 N N . GLN A 1 230 ? 0.590 -2.433 -22.095 1.00 88.38 230 GLN A N 1
ATOM 1829 C CA . GLN A 1 230 ? 0.699 -3.669 -22.886 1.00 88.38 230 GLN A CA 1
ATOM 1830 C C . GLN A 1 230 ? 0.843 -4.952 -22.041 1.00 88.38 230 GLN A C 1
ATOM 1832 O O . GLN A 1 230 ? 0.367 -6.001 -22.477 1.00 88.38 230 GLN A O 1
ATOM 1837 N N . LEU A 1 231 ? 1.434 -4.891 -20.840 1.00 85.12 231 LEU A N 1
ATOM 1838 C CA . LEU A 1 231 ? 1.587 -6.054 -19.948 1.00 85.12 231 LEU A CA 1
ATOM 1839 C C . LEU A 1 231 ? 0.265 -6.481 -19.289 1.00 85.12 231 LEU A C 1
ATOM 1841 O O . LEU A 1 231 ? 0.077 -7.660 -18.989 1.00 85.12 231 LEU A O 1
ATOM 1845 N N . THR A 1 232 ? -0.673 -5.545 -19.109 1.00 82.56 232 THR A N 1
ATOM 1846 C CA . THR A 1 232 ? -1.945 -5.775 -18.391 1.00 82.56 232 THR A CA 1
ATOM 1847 C C . THR A 1 232 ? -2.822 -6.867 -18.983 1.00 82.56 232 THR A C 1
ATOM 1849 O O . THR A 1 232 ? -3.545 -7.544 -18.261 1.00 82.56 232 THR A O 1
ATOM 1852 N N . LYS A 1 233 ? -2.719 -7.080 -20.295 1.00 79.88 233 LYS A N 1
ATOM 1853 C CA . LYS A 1 233 ? -3.501 -8.073 -21.044 1.00 79.88 233 LYS A CA 1
ATOM 1854 C C . LYS A 1 233 ? -3.144 -9.516 -20.673 1.00 79.88 233 LYS A C 1
ATOM 1856 O O . LYS A 1 233 ? -3.871 -10.437 -21.025 1.00 79.88 233 LYS A O 1
ATOM 1861 N N . GLU A 1 234 ? -2.012 -9.706 -19.999 1.00 79.12 234 GLU A N 1
ATOM 1862 C CA . GLU A 1 234 ? -1.385 -10.999 -19.727 1.00 79.12 234 GLU A CA 1
ATOM 1863 C C . GLU A 1 234 ? -0.983 -11.150 -18.242 1.00 79.12 234 GLU A C 1
ATOM 1865 O O . GLU A 1 234 ? -0.232 -12.069 -17.919 1.00 79.12 234 GLU A O 1
ATOM 1870 N N . MET A 1 235 ? -1.462 -10.291 -17.330 1.00 77.69 235 MET A N 1
ATOM 1871 C CA . MET A 1 235 ? -1.235 -10.385 -15.875 1.00 77.69 235 MET A CA 1
ATOM 1872 C C . MET A 1 235 ? -2.541 -10.157 -15.101 1.00 77.69 235 MET A C 1
ATOM 1874 O O . MET A 1 235 ? -3.257 -9.193 -15.355 1.00 77.69 235 MET A O 1
ATOM 1878 N N . THR A 1 236 ? -2.834 -11.008 -14.119 1.00 79.44 236 THR A N 1
ATOM 1879 C CA . THR A 1 236 ? -3.972 -10.845 -13.191 1.00 79.44 236 THR A CA 1
ATOM 1880 C C . THR A 1 236 ? -3.549 -10.092 -11.923 1.00 79.44 236 THR A C 1
ATOM 1882 O O . THR A 1 236 ? -2.360 -9.891 -11.694 1.00 79.44 236 THR A O 1
ATOM 1885 N N . ASN A 1 237 ? -4.481 -9.696 -11.050 1.00 82.12 237 ASN A N 1
ATOM 1886 C CA . ASN A 1 237 ? -4.176 -9.189 -9.696 1.00 82.12 237 ASN A CA 1
ATOM 1887 C C . ASN A 1 237 ? -3.110 -8.062 -9.642 1.00 82.12 237 ASN A C 1
ATOM 1889 O O . ASN A 1 237 ? -2.317 -7.994 -8.701 1.00 82.12 237 ASN A O 1
ATOM 1893 N N . ILE A 1 238 ? -3.075 -7.199 -10.665 1.00 87.81 238 ILE A N 1
ATOM 1894 C CA . ILE A 1 238 ? -2.169 -6.046 -10.774 1.00 87.81 238 ILE A CA 1
ATOM 1895 C C . ILE A 1 238 ? -2.934 -4.723 -10.650 1.00 87.81 238 ILE A C 1
ATOM 1897 O O . ILE A 1 238 ? -4.037 -4.581 -11.177 1.00 87.81 238 ILE A O 1
ATOM 1901 N N . LYS A 1 239 ? -2.315 -3.715 -10.032 1.00 93.19 239 LYS A N 1
ATOM 1902 C CA . LYS A 1 239 ? -2.649 -2.302 -10.281 1.00 93.19 239 LYS A CA 1
ATOM 1903 C C . LYS A 1 239 ? -1.689 -1.762 -11.340 1.00 93.19 239 LYS A C 1
ATOM 1905 O O . LYS A 1 239 ? -0.493 -2.031 -11.265 1.00 93.19 239 LYS A O 1
ATOM 1910 N N . VAL A 1 240 ? -2.181 -0.947 -12.271 1.00 92.75 240 VAL A N 1
ATOM 1911 C CA . VAL A 1 240 ? -1.313 -0.073 -13.074 1.00 92.75 240 VAL A CA 1
ATOM 1912 C C . VAL A 1 240 ? -1.477 1.374 -12.635 1.00 92.75 240 VAL A C 1
ATOM 1914 O O . VAL A 1 240 ? -2.581 1.820 -12.315 1.00 92.75 240 VAL A O 1
ATOM 1917 N N . LEU A 1 241 ? -0.348 2.071 -12.595 1.00 94.56 241 LEU A N 1
ATOM 1918 C CA . LEU A 1 241 ? -0.206 3.497 -12.364 1.00 94.56 241 LEU A CA 1
ATOM 1919 C C . LEU A 1 241 ? 0.397 4.083 -13.644 1.00 94.56 241 LEU A C 1
ATOM 1921 O O . LEU A 1 241 ? 1.543 3.803 -13.994 1.00 94.56 241 LEU A O 1
ATOM 1925 N N . THR A 1 242 ? -0.415 4.824 -14.386 1.00 90.69 242 THR A N 1
ATOM 1926 C CA . THR A 1 242 ? -0.062 5.423 -15.677 1.00 90.69 242 THR A CA 1
ATOM 1927 C C . THR A 1 242 ? -0.956 6.632 -15.921 1.00 90.69 242 THR A C 1
ATOM 1929 O O . THR A 1 242 ? -2.066 6.697 -15.387 1.00 90.69 242 THR A O 1
ATOM 1932 N N . ASN A 1 243 ? -0.480 7.567 -16.735 1.00 84.62 243 ASN A N 1
ATOM 1933 C CA . ASN A 1 243 ? -1.318 8.544 -17.413 1.00 84.62 243 ASN A CA 1
ATOM 1934 C C . ASN A 1 243 ? -0.680 8.829 -18.781 1.00 84.62 243 ASN A C 1
ATOM 1936 O O . ASN A 1 243 ? 0.238 9.642 -18.880 1.00 84.62 243 ASN A O 1
ATOM 1940 N N . GLU A 1 244 ? -1.120 8.104 -19.815 1.00 74.19 244 GLU A N 1
ATOM 1941 C CA . GLU A 1 244 ? -0.521 8.152 -21.159 1.00 74.19 244 GLU A CA 1
ATOM 1942 C C . GLU A 1 244 ? -0.603 9.555 -21.796 1.00 74.19 244 GLU A C 1
ATOM 1944 O O . GLU A 1 244 ? 0.270 9.916 -22.585 1.00 74.19 244 GLU A O 1
ATOM 1949 N N . GLU A 1 245 ? -1.596 10.368 -21.414 1.00 79.19 245 GLU A N 1
ATOM 1950 C CA . GLU A 1 245 ? -1.808 11.729 -21.933 1.00 79.19 245 GLU A CA 1
ATOM 1951 C C . GLU A 1 245 ? -0.837 12.763 -21.328 1.00 79.19 245 GLU A C 1
ATOM 1953 O O . GLU A 1 245 ? -0.411 13.690 -22.013 1.00 79.19 245 GLU A O 1
ATOM 1958 N N . GLU A 1 246 ? -0.445 12.595 -20.058 1.00 83.50 246 GLU A N 1
ATOM 1959 C CA . GLU A 1 246 ? 0.445 13.518 -19.322 1.00 83.50 246 GLU A CA 1
ATOM 1960 C C . GLU A 1 246 ? 1.925 13.063 -19.303 1.00 83.50 246 GLU A C 1
ATOM 1962 O O . GLU A 1 246 ? 2.773 13.707 -18.676 1.00 83.50 246 GLU A O 1
ATOM 1967 N N . GLY A 1 247 ? 2.263 11.952 -19.968 1.00 88.25 247 GLY A N 1
ATOM 1968 C CA . GLY A 1 247 ? 3.640 11.460 -20.112 1.00 88.25 247 GLY A CA 1
ATOM 1969 C C . GLY A 1 247 ? 4.352 11.183 -18.777 1.00 88.25 247 GLY A C 1
ATOM 1970 O O . GLY A 1 247 ? 3.748 10.704 -17.816 1.00 88.25 247 GLY A O 1
ATOM 1971 N N . LEU A 1 248 ? 5.657 11.483 -18.693 1.00 91.88 248 LEU A N 1
ATOM 1972 C CA . LEU A 1 248 ? 6.446 11.263 -17.465 1.00 91.88 248 LEU A CA 1
ATOM 1973 C C . LEU A 1 248 ? 5.909 12.060 -16.263 1.00 91.88 248 LEU A C 1
ATOM 1975 O O . LEU A 1 248 ? 5.856 11.521 -15.157 1.00 91.88 248 LEU A O 1
ATOM 1979 N N . SER A 1 249 ? 5.440 13.292 -16.479 1.00 91.38 249 SER A N 1
ATOM 1980 C CA . SER A 1 249 ? 4.804 14.118 -15.444 1.00 91.38 249 SER A CA 1
ATOM 1981 C C . SER A 1 249 ? 3.521 13.469 -14.915 1.00 91.38 249 SER A C 1
ATOM 1983 O O . SER A 1 249 ? 3.295 13.419 -13.705 1.00 91.38 249 SER A O 1
ATOM 1985 N N . GLY A 1 250 ? 2.716 12.895 -15.813 1.00 93.25 250 GLY A N 1
ATOM 1986 C CA . GLY A 1 250 ? 1.527 12.112 -15.481 1.00 93.25 250 GLY A CA 1
ATOM 1987 C C . GLY A 1 250 ? 1.833 10.857 -14.673 1.00 93.25 250 GLY A C 1
ATOM 1988 O O . GLY A 1 250 ? 1.141 10.550 -13.704 1.00 93.25 250 GLY A O 1
ATOM 1989 N N . ILE A 1 251 ? 2.911 10.157 -15.023 1.00 94.62 251 ILE A N 1
ATOM 1990 C CA . ILE A 1 251 ? 3.387 8.972 -14.303 1.00 94.62 251 ILE A CA 1
ATOM 1991 C C . ILE A 1 251 ? 3.874 9.353 -12.895 1.00 94.62 251 ILE A C 1
ATOM 1993 O O . ILE A 1 251 ? 3.492 8.695 -11.926 1.00 94.62 251 ILE A O 1
ATOM 1997 N N . ILE A 1 252 ? 4.624 10.454 -12.748 1.00 95.56 252 ILE A N 1
ATOM 1998 C CA . ILE A 1 252 ? 5.008 11.018 -11.438 1.00 95.56 252 ILE A CA 1
ATOM 1999 C C . ILE A 1 252 ? 3.769 11.363 -10.614 1.00 95.56 252 ILE A C 1
ATOM 2001 O O . ILE A 1 252 ? 3.696 11.001 -9.439 1.00 95.56 252 ILE A O 1
ATOM 2005 N N . ARG A 1 253 ? 2.771 12.016 -11.214 1.00 94.25 253 ARG A N 1
ATOM 2006 C CA . ARG A 1 253 ? 1.504 12.353 -10.554 1.00 94.25 253 ARG A CA 1
ATOM 2007 C C . ARG A 1 253 ? 0.737 11.100 -10.115 1.00 94.25 253 ARG A C 1
ATOM 2009 O O . ARG A 1 253 ? 0.194 11.088 -9.012 1.00 94.25 253 ARG A O 1
ATOM 2016 N N . ALA A 1 254 ? 0.740 10.045 -10.932 1.00 94.56 254 ALA A N 1
ATOM 2017 C CA . ALA A 1 254 ? 0.066 8.776 -10.662 1.00 94.56 254 ALA A CA 1
ATOM 2018 C C . ALA A 1 254 ? 0.707 7.964 -9.521 1.00 94.56 254 ALA A C 1
ATOM 2020 O O . ALA A 1 254 ? -0.026 7.349 -8.751 1.00 94.56 254 ALA A O 1
ATOM 2021 N N . ILE A 1 255 ? 2.040 7.971 -9.370 1.00 94.94 255 ILE A N 1
ATOM 2022 C CA . ILE A 1 255 ? 2.693 7.389 -8.180 1.00 94.94 255 ILE A CA 1
ATOM 2023 C C . ILE A 1 255 ? 2.606 8.326 -6.964 1.00 94.94 255 ILE A C 1
ATOM 2025 O O . ILE A 1 255 ? 2.452 7.863 -5.838 1.00 94.94 255 ILE A O 1
ATOM 2029 N N . SER A 1 256 ? 2.621 9.648 -7.168 1.00 92.94 256 SER A N 1
ATOM 2030 C CA . SER A 1 256 ? 2.544 10.625 -6.069 1.00 92.94 256 SER A CA 1
ATOM 2031 C C . SER A 1 256 ? 1.190 10.643 -5.358 1.00 92.94 256 SER A C 1
ATOM 2033 O O . SER A 1 256 ? 1.148 10.992 -4.179 1.00 92.94 256 SER A O 1
ATOM 2035 N N . SER A 1 257 ? 0.096 10.285 -6.039 1.00 92.38 257 SER A N 1
ATOM 2036 C CA . SER A 1 257 ? -1.277 10.307 -5.506 1.00 92.38 257 SER A CA 1
ATOM 2037 C C . SER A 1 257 ? -1.705 9.024 -4.777 1.00 92.38 257 SER A C 1
ATOM 2039 O O . SER A 1 257 ? -2.828 8.951 -4.268 1.00 92.38 257 SER A O 1
ATOM 2041 N N . VAL A 1 258 ? -0.821 8.025 -4.691 1.00 93.62 258 VAL A N 1
ATOM 2042 C CA . VAL A 1 258 ? -1.095 6.722 -4.068 1.00 93.62 258 VAL A CA 1
ATOM 2043 C C . VAL A 1 258 ? -0.116 6.384 -2.942 1.00 93.62 258 VAL A C 1
ATOM 2045 O O . VAL A 1 258 ? 0.937 7.008 -2.805 1.00 93.62 258 VAL A O 1
ATOM 2048 N N . ILE A 1 259 ? -0.466 5.372 -2.147 1.00 92.06 259 ILE A N 1
ATOM 2049 C CA . ILE A 1 259 ? 0.431 4.698 -1.199 1.00 92.06 259 ILE A 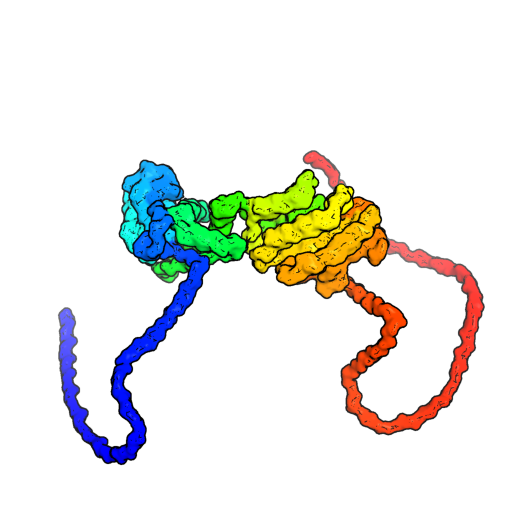CA 1
ATOM 2050 C C . ILE A 1 259 ? 0.402 3.197 -1.454 1.00 92.06 259 ILE A C 1
ATOM 2052 O O . ILE A 1 259 ? -0.662 2.618 -1.674 1.00 92.06 259 ILE A O 1
ATOM 2056 N N . LEU A 1 260 ? 1.571 2.561 -1.421 1.00 92.12 260 LEU A N 1
ATOM 2057 C CA . LEU A 1 260 ? 1.711 1.119 -1.612 1.00 92.12 260 LEU A CA 1
ATOM 2058 C C . LEU A 1 260 ? 1.749 0.420 -0.244 1.00 92.12 260 LEU A C 1
ATOM 2060 O O . LEU A 1 260 ? 2.756 0.478 0.457 1.00 92.12 260 LEU A O 1
ATOM 2064 N N . SER A 1 261 ? 0.637 -0.218 0.135 1.00 90.56 261 SER A N 1
ATOM 2065 C CA . SER A 1 261 ? 0.490 -0.918 1.426 1.00 90.56 261 SER A CA 1
ATOM 2066 C C . SER A 1 261 ? 1.505 -2.049 1.631 1.00 90.56 261 SER A C 1
ATOM 2068 O O . SER A 1 261 ? 2.110 -2.542 0.675 1.00 90.56 261 SER A O 1
ATOM 2070 N N . SER A 1 262 ? 1.613 -2.560 2.857 1.00 86.56 262 SER A N 1
ATOM 2071 C CA . SER A 1 262 ? 2.350 -3.793 3.172 1.00 86.56 262 SER A CA 1
ATOM 2072 C C . SER A 1 262 ? 1.805 -5.035 2.448 1.00 86.56 262 SER A C 1
ATOM 2074 O O . SER A 1 262 ? 2.515 -6.037 2.325 1.00 86.56 262 SER A O 1
ATOM 2076 N N . LYS A 1 263 ? 0.564 -4.993 1.930 1.00 87.25 263 LYS A N 1
ATOM 2077 C CA . LYS A 1 263 ? -0.020 -6.042 1.071 1.00 87.25 263 LYS A CA 1
ATOM 2078 C C . LYS A 1 263 ? 0.587 -6.040 -0.340 1.00 87.25 263 LYS A C 1
ATOM 2080 O O . LYS A 1 263 ? 0.661 -7.105 -0.953 1.00 87.25 263 LYS A O 1
ATOM 2085 N N . VAL A 1 264 ? 1.088 -4.901 -0.829 1.00 90.00 264 VAL A N 1
ATOM 2086 C CA . VAL A 1 264 ? 1.906 -4.843 -2.053 1.00 90.00 264 VAL A CA 1
ATOM 2087 C C . VAL A 1 264 ? 3.244 -5.540 -1.789 1.00 90.00 264 VAL A C 1
ATOM 2089 O O . VAL A 1 264 ? 3.840 -5.363 -0.730 1.00 90.00 264 VAL A O 1
ATOM 2092 N N . LYS A 1 265 ? 3.720 -6.353 -2.739 1.00 87.44 265 LYS A N 1
ATOM 2093 C CA . LYS A 1 265 ? 4.984 -7.107 -2.625 1.00 87.44 265 LYS A CA 1
ATOM 2094 C C . LYS A 1 265 ? 5.993 -6.770 -3.725 1.00 87.44 265 LYS A C 1
ATOM 2096 O O . LYS A 1 265 ? 7.195 -6.909 -3.510 1.00 87.44 265 LYS A O 1
ATOM 2101 N N . GLY A 1 266 ? 5.529 -6.314 -4.891 1.00 89.31 266 GLY A N 1
ATOM 2102 C CA . GLY A 1 266 ? 6.399 -5.973 -6.016 1.00 89.31 266 GLY A CA 1
ATOM 2103 C C . GLY A 1 266 ? 5.904 -4.777 -6.822 1.00 89.31 266 GLY A C 1
ATOM 2104 O O . GLY A 1 266 ? 4.725 -4.704 -7.176 1.00 89.31 266 GLY A O 1
ATOM 2105 N N . LEU A 1 267 ? 6.832 -3.875 -7.145 1.00 92.44 267 LEU A N 1
ATOM 2106 C CA . LEU A 1 267 ? 6.632 -2.732 -8.035 1.00 92.44 267 LEU A CA 1
ATOM 2107 C C . LEU A 1 267 ? 7.519 -2.904 -9.273 1.00 92.44 267 LEU A C 1
ATOM 2109 O O . LEU A 1 267 ? 8.741 -2.986 -9.163 1.00 92.44 267 LEU A O 1
ATOM 2113 N N . LEU A 1 268 ? 6.908 -2.955 -10.452 1.00 91.69 268 LEU A N 1
ATOM 2114 C CA . LEU A 1 268 ? 7.598 -2.979 -11.739 1.00 91.69 268 LEU A CA 1
ATOM 2115 C C . LEU A 1 268 ? 7.513 -1.589 -12.380 1.00 91.69 268 LEU A C 1
ATOM 2117 O O . LEU A 1 268 ? 6.417 -1.111 -12.657 1.00 91.69 268 LEU A O 1
ATOM 2121 N N . ILE A 1 269 ? 8.649 -0.950 -12.646 1.00 93.19 269 ILE A N 1
ATOM 2122 C CA . ILE A 1 269 ? 8.711 0.349 -13.328 1.00 93.19 269 ILE A CA 1
ATOM 2123 C C . ILE A 1 269 ? 9.062 0.108 -14.802 1.00 93.19 269 ILE A C 1
ATOM 2125 O O . ILE A 1 269 ? 10.102 -0.481 -15.082 1.00 93.19 269 ILE A O 1
ATOM 2129 N N . VAL A 1 270 ? 8.217 0.540 -15.745 1.00 91.12 270 VAL A N 1
ATOM 2130 C CA . VAL A 1 270 ? 8.434 0.402 -17.201 1.00 91.12 270 VAL A CA 1
ATOM 2131 C C . VAL A 1 270 ? 8.204 1.752 -17.886 1.00 91.12 270 VAL A C 1
ATOM 2133 O O . VAL A 1 270 ? 7.086 2.069 -18.294 1.00 91.12 270 VAL A O 1
ATOM 2136 N N . ILE A 1 271 ? 9.256 2.569 -17.982 1.00 92.25 271 ILE A N 1
ATOM 2137 C CA . ILE A 1 271 ? 9.178 3.939 -18.517 1.00 92.25 271 ILE A CA 1
ATOM 2138 C C . ILE A 1 271 ? 10.349 4.304 -19.422 1.00 92.25 271 ILE A C 1
ATOM 2140 O O . ILE A 1 271 ? 11.456 3.786 -19.280 1.00 92.25 271 ILE A O 1
ATOM 2144 N N . GLY A 1 272 ? 10.091 5.265 -20.307 1.00 90.44 272 GLY A N 1
ATOM 2145 C CA . GLY A 1 272 ? 11.079 5.933 -21.153 1.00 90.44 272 GLY A CA 1
ATOM 2146 C C . GLY A 1 272 ? 10.843 5.714 -22.643 1.00 90.44 272 GLY A C 1
ATOM 2147 O O . GLY A 1 272 ? 11.395 6.452 -23.455 1.00 90.44 272 GLY A O 1
ATOM 2148 N N . ARG A 1 273 ? 9.986 4.757 -23.023 1.00 91.19 273 ARG A N 1
ATOM 2149 C CA . ARG A 1 273 ? 9.670 4.491 -24.429 1.00 91.19 273 ARG A CA 1
ATOM 2150 C C . ARG A 1 273 ? 8.924 5.676 -25.034 1.00 91.19 273 ARG A C 1
ATOM 2152 O O . ARG A 1 273 ? 9.332 6.187 -26.073 1.00 91.19 273 ARG A O 1
ATOM 2159 N N . ASP A 1 274 ? 7.850 6.119 -24.385 1.00 92.50 274 ASP A N 1
ATOM 2160 C CA . ASP A 1 274 ? 7.014 7.185 -24.946 1.00 92.50 274 ASP A CA 1
ATOM 2161 C C . ASP A 1 274 ? 7.729 8.545 -24.912 1.00 92.50 274 ASP A C 1
ATOM 2163 O O . ASP A 1 274 ? 7.633 9.302 -25.874 1.00 92.50 274 ASP A O 1
ATOM 2167 N N . ALA A 1 275 ? 8.566 8.797 -23.899 1.00 92.25 275 ALA A N 1
ATOM 2168 C CA . ALA A 1 275 ? 9.412 9.992 -23.827 1.00 92.25 275 ALA A CA 1
ATOM 2169 C C . ALA A 1 275 ? 10.430 10.077 -24.987 1.00 92.25 275 ALA A C 1
ATOM 2171 O O . ALA A 1 275 ? 10.558 11.126 -25.620 1.00 92.25 275 ALA A O 1
ATOM 2172 N N . LEU A 1 276 ? 11.100 8.966 -25.329 1.00 91.31 276 LEU A N 1
ATOM 2173 C CA . LEU A 1 276 ? 12.015 8.898 -26.481 1.00 91.31 276 LEU A CA 1
ATOM 2174 C C . LEU A 1 276 ? 11.290 9.087 -27.827 1.00 91.31 276 LEU A C 1
ATOM 2176 O O . LEU A 1 276 ? 11.854 9.665 -28.757 1.00 91.31 276 LEU A O 1
ATOM 2180 N N . ILE A 1 277 ? 10.039 8.629 -27.945 1.00 90.50 277 ILE A N 1
ATOM 2181 C CA . ILE A 1 277 ? 9.207 8.812 -29.151 1.00 90.50 277 ILE A CA 1
ATOM 2182 C C . ILE A 1 277 ? 8.717 10.257 -29.276 1.00 90.50 277 ILE A C 1
ATOM 2184 O O . ILE A 1 277 ? 8.688 10.803 -30.378 1.00 90.50 277 ILE A O 1
ATOM 2188 N N . GLN A 1 278 ? 8.374 10.887 -28.152 1.00 90.31 278 GLN A N 1
ATOM 2189 C CA . GLN A 1 278 ? 7.982 12.295 -28.067 1.00 90.31 278 GLN A CA 1
ATOM 2190 C C . GLN A 1 278 ? 9.172 13.261 -28.236 1.00 90.31 278 GLN A C 1
ATOM 2192 O O . GLN A 1 278 ? 8.954 14.457 -28.395 1.00 90.31 278 GLN A O 1
ATOM 2197 N N . ASN A 1 279 ? 10.413 12.756 -28.299 1.00 90.69 279 ASN A N 1
ATOM 2198 C CA . ASN A 1 279 ? 11.659 13.535 -28.370 1.00 90.69 279 ASN A CA 1
ATOM 2199 C C . ASN A 1 279 ? 11.895 14.417 -27.128 1.00 90.69 279 ASN A C 1
ATOM 2201 O O . ASN A 1 279 ? 12.438 15.516 -27.235 1.00 90.69 279 ASN A O 1
ATOM 2205 N N . VAL A 1 280 ? 11.498 13.938 -25.945 1.00 92.69 280 VAL A N 1
ATOM 2206 C CA . VAL A 1 280 ? 11.852 14.581 -24.671 1.00 92.69 280 VAL A CA 1
ATOM 2207 C C . VAL A 1 280 ? 13.372 14.511 -24.482 1.00 92.69 280 VAL A C 1
ATOM 2209 O O . VAL A 1 280 ? 13.977 13.463 -24.709 1.00 92.69 280 VAL A O 1
ATOM 2212 N N . ASN A 1 281 ? 13.985 15.623 -24.067 1.00 92.38 281 ASN A N 1
ATOM 2213 C CA . ASN A 1 281 ? 15.424 15.712 -23.807 1.00 92.38 281 ASN A CA 1
ATOM 2214 C C . ASN A 1 281 ? 15.867 14.691 -22.738 1.00 92.38 281 ASN A C 1
ATOM 2216 O O . ASN A 1 281 ? 15.175 14.506 -21.735 1.00 92.38 281 ASN A O 1
ATOM 2220 N N . LEU A 1 282 ? 17.031 14.059 -22.926 1.00 90.38 282 LEU A N 1
ATOM 2221 C CA . LEU A 1 282 ? 17.585 13.069 -21.996 1.00 90.38 282 LEU A CA 1
ATOM 2222 C C . LEU A 1 282 ? 17.811 13.644 -20.592 1.00 90.38 282 LEU A C 1
ATOM 2224 O O . LEU A 1 282 ? 17.561 12.940 -19.617 1.00 90.38 282 LEU A O 1
ATOM 2228 N N . GLU A 1 283 ? 18.196 14.918 -20.481 1.00 92.06 283 GLU A N 1
ATOM 2229 C CA . GLU A 1 283 ? 18.336 15.619 -19.195 1.00 92.06 283 GLU A CA 1
ATOM 2230 C C . GLU A 1 283 ? 16.992 15.648 -18.449 1.00 92.06 283 GLU A C 1
ATOM 2232 O O . GLU A 1 283 ? 16.886 15.174 -17.321 1.00 92.06 283 GLU A O 1
ATOM 2237 N N . THR A 1 284 ? 15.922 16.072 -19.128 1.00 93.75 284 THR A N 1
ATOM 2238 C CA . THR A 1 284 ? 14.556 16.081 -18.585 1.00 93.75 284 THR A CA 1
ATOM 2239 C C . THR A 1 284 ? 14.041 14.670 -18.282 1.00 93.75 284 THR A C 1
ATOM 2241 O O . THR A 1 284 ? 13.321 14.469 -17.302 1.00 93.75 284 THR A O 1
ATOM 2244 N N . ILE A 1 285 ? 14.416 13.652 -19.065 1.00 93.94 285 ILE A N 1
ATOM 2245 C CA . ILE A 1 285 ? 14.111 12.250 -18.732 1.00 93.94 285 ILE A CA 1
ATOM 2246 C C . ILE A 1 285 ? 14.843 11.843 -17.442 1.00 93.94 285 ILE A C 1
ATOM 2248 O O . ILE A 1 285 ? 14.224 11.238 -16.568 1.00 93.94 285 ILE A O 1
ATOM 2252 N N . GLN A 1 286 ? 16.115 12.215 -17.276 1.00 93.12 286 GLN A N 1
ATOM 2253 C CA . GLN A 1 286 ? 16.920 11.924 -16.087 1.00 93.12 286 GLN A CA 1
ATOM 2254 C C . GLN A 1 286 ? 16.403 12.641 -14.827 1.00 93.12 286 GLN A C 1
ATOM 2256 O O . GLN A 1 286 ? 16.366 12.029 -13.760 1.00 93.12 286 GLN A O 1
ATOM 2261 N N . GLU A 1 287 ? 15.950 13.892 -14.929 1.00 94.62 287 GLU A N 1
ATOM 2262 C CA . GLU A 1 287 ? 15.274 14.624 -13.844 1.00 94.62 287 GLU A CA 1
ATOM 2263 C C . GLU A 1 287 ? 13.999 13.899 -13.391 1.00 94.62 287 GLU A C 1
ATOM 2265 O O . GLU A 1 287 ? 13.835 13.578 -12.211 1.00 94.62 287 GLU A O 1
ATOM 2270 N N . ASN A 1 288 ? 13.120 13.555 -14.338 1.00 95.25 288 ASN A N 1
ATOM 2271 C CA . ASN A 1 288 ? 11.890 12.818 -14.046 1.00 95.25 288 ASN A CA 1
ATOM 2272 C C . ASN A 1 288 ? 12.182 11.414 -13.482 1.00 95.25 288 ASN A C 1
ATOM 2274 O O . ASN A 1 288 ? 11.489 10.949 -12.578 1.00 95.25 288 ASN A O 1
ATOM 2278 N N . PHE A 1 289 ? 13.232 10.743 -13.962 1.00 95.38 289 PHE A N 1
ATOM 2279 C CA . PHE A 1 289 ? 13.661 9.442 -13.449 1.00 95.38 289 PHE A CA 1
ATOM 2280 C C . PHE A 1 289 ? 14.225 9.546 -12.020 1.00 95.38 289 PHE A C 1
ATOM 2282 O O . PHE A 1 289 ? 13.887 8.711 -11.180 1.00 95.38 289 PHE A O 1
ATOM 2289 N N . ASN A 1 290 ? 15.009 10.584 -11.704 1.00 95.00 290 ASN A N 1
ATOM 2290 C CA . ASN A 1 290 ? 15.430 10.879 -10.329 1.00 95.00 290 ASN A CA 1
ATOM 2291 C C . ASN A 1 290 ? 14.217 11.099 -9.419 1.00 95.00 290 ASN A C 1
ATOM 2293 O O . ASN A 1 290 ? 14.164 10.527 -8.331 1.00 95.00 290 ASN A O 1
ATOM 2297 N N . ARG A 1 291 ? 13.202 11.838 -9.885 1.00 95.44 291 ARG A N 1
ATOM 2298 C CA . ARG A 1 291 ? 11.995 12.088 -9.090 1.00 95.44 291 ARG A CA 1
ATOM 2299 C C . ARG A 1 291 ? 11.165 10.826 -8.848 1.00 95.44 291 ARG A C 1
ATOM 2301 O O . ARG A 1 291 ? 10.673 10.620 -7.742 1.00 95.44 291 ARG A O 1
ATOM 2308 N N . ILE A 1 292 ? 11.045 9.945 -9.841 1.00 95.62 292 ILE A N 1
ATOM 2309 C CA . ILE A 1 292 ? 10.388 8.635 -9.676 1.00 95.62 292 ILE A CA 1
ATOM 2310 C C . ILE A 1 292 ? 11.176 7.753 -8.700 1.00 95.62 292 ILE A C 1
ATOM 2312 O O . ILE A 1 292 ? 10.572 7.126 -7.830 1.00 95.62 292 ILE A O 1
ATOM 2316 N N . ARG A 1 293 ? 12.512 7.749 -8.790 1.00 94.44 293 ARG A N 1
ATOM 2317 C CA . ARG A 1 293 ? 13.401 7.056 -7.847 1.00 94.44 293 ARG A CA 1
ATOM 2318 C C . ARG A 1 293 ? 13.183 7.548 -6.413 1.00 94.44 293 ARG A C 1
ATOM 2320 O O . ARG A 1 293 ? 12.961 6.711 -5.550 1.00 94.44 293 ARG A O 1
ATOM 2327 N N . GLU A 1 294 ? 13.173 8.861 -6.179 1.00 93.56 294 GLU A N 1
ATOM 2328 C CA . GLU A 1 294 ? 12.923 9.480 -4.861 1.00 93.56 294 GLU A CA 1
ATOM 2329 C C . GLU A 1 294 ? 11.571 9.088 -4.253 1.00 93.56 294 GLU A C 1
ATOM 2331 O O . GLU A 1 294 ? 11.487 8.830 -3.057 1.00 93.56 294 GLU A O 1
ATOM 2336 N N . ILE A 1 295 ? 10.511 9.017 -5.066 1.00 93.25 295 ILE A N 1
ATOM 2337 C CA . ILE A 1 295 ? 9.174 8.612 -4.599 1.00 93.25 295 ILE A CA 1
ATOM 2338 C C . ILE A 1 295 ? 9.125 7.106 -4.285 1.00 93.25 295 ILE A C 1
ATOM 2340 O O . ILE A 1 295 ? 8.354 6.676 -3.429 1.00 93.25 295 ILE A O 1
ATOM 2344 N N . CYS A 1 296 ? 9.932 6.293 -4.971 1.00 93.00 296 CYS A N 1
ATOM 2345 C CA . CYS A 1 296 ? 9.934 4.837 -4.821 1.00 93.00 296 CYS A CA 1
ATOM 2346 C C . CYS A 1 296 ? 10.914 4.327 -3.749 1.00 93.00 296 CYS A C 1
ATOM 2348 O O . CYS A 1 296 ? 10.656 3.286 -3.147 1.00 93.00 296 CYS A O 1
ATOM 2350 N N . SER A 1 297 ? 12.023 5.025 -3.484 1.00 90.06 297 SER A N 1
ATOM 2351 C CA . SER A 1 297 ? 13.070 4.548 -2.570 1.00 90.06 297 SER A CA 1
ATOM 2352 C C . SER A 1 297 ? 12.657 4.342 -1.099 1.00 90.06 297 SER A C 1
ATOM 2354 O O . SER A 1 297 ? 13.186 3.401 -0.507 1.00 90.06 297 SER A O 1
ATOM 2356 N N . PRO A 1 298 ? 11.710 5.101 -0.500 1.00 88.69 298 PRO A N 1
ATOM 2357 C CA . PRO A 1 298 ? 11.264 4.865 0.880 1.00 88.69 298 PRO A CA 1
ATOM 2358 C C . PRO A 1 298 ? 10.536 3.529 1.098 1.00 88.69 298 PRO A C 1
ATOM 2360 O O . PRO A 1 298 ? 10.433 3.059 2.226 1.00 88.69 298 PRO A O 1
ATOM 2363 N N . TYR A 1 299 ? 10.037 2.887 0.035 1.00 88.94 299 TYR A N 1
ATOM 2364 C CA . TYR A 1 299 ? 9.305 1.620 0.120 1.00 88.94 299 TYR A CA 1
ATOM 2365 C C . TYR A 1 299 ? 10.253 0.421 0.302 1.00 88.94 299 TYR A C 1
ATOM 2367 O O . TYR A 1 299 ? 10.446 -0.403 -0.599 1.00 88.94 299 TYR A O 1
ATOM 2375 N N . THR A 1 300 ? 10.868 0.321 1.480 1.00 86.50 300 THR A N 1
ATOM 2376 C CA . THR A 1 300 ? 11.851 -0.716 1.842 1.00 86.50 300 THR A CA 1
ATOM 2377 C C . THR A 1 300 ? 11.275 -2.136 1.834 1.00 86.50 300 THR A C 1
ATOM 2379 O O . THR A 1 300 ? 12.003 -3.083 1.538 1.00 86.50 300 THR A O 1
ATOM 2382 N N . HIS A 1 301 ? 9.968 -2.302 2.078 1.00 85.38 301 HIS A N 1
ATOM 2383 C CA . HIS A 1 301 ? 9.279 -3.601 2.055 1.00 85.38 301 HIS A CA 1
ATOM 2384 C C . HIS A 1 301 ? 8.980 -4.147 0.651 1.00 85.38 301 HIS A C 1
ATOM 2386 O O . HIS A 1 301 ? 8.503 -5.279 0.532 1.00 85.38 301 HIS A O 1
ATOM 2392 N N . LEU A 1 302 ? 9.225 -3.373 -0.411 1.00 87.94 302 LEU A N 1
ATOM 2393 C CA . LEU A 1 302 ? 8.880 -3.752 -1.782 1.00 87.94 302 LEU A CA 1
ATOM 2394 C C . LEU A 1 302 ? 10.072 -4.273 -2.580 1.00 87.94 302 LEU A C 1
ATOM 2396 O O . LEU A 1 302 ? 11.143 -3.668 -2.626 1.00 87.94 302 LEU A O 1
ATOM 2400 N N . GLN A 1 303 ? 9.839 -5.331 -3.359 1.00 87.50 303 GLN A N 1
ATOM 2401 C CA . GLN A 1 303 ? 10.720 -5.647 -4.475 1.00 87.50 303 GLN A CA 1
ATOM 2402 C C . GLN A 1 303 ? 10.449 -4.688 -5.639 1.00 87.50 303 GLN A C 1
ATOM 2404 O O . GLN A 1 303 ? 9.536 -4.905 -6.440 1.00 87.50 303 GLN A O 1
ATOM 2409 N N . ILE A 1 304 ? 11.266 -3.643 -5.751 1.00 90.25 304 ILE A N 1
ATOM 2410 C CA . ILE A 1 304 ? 11.186 -2.682 -6.853 1.00 90.25 304 ILE A CA 1
ATOM 2411 C C . ILE A 1 304 ? 12.133 -3.114 -7.979 1.00 90.25 304 ILE A C 1
ATOM 2413 O O . ILE A 1 304 ? 13.350 -3.185 -7.792 1.00 90.25 304 ILE A O 1
ATOM 2417 N N . LEU A 1 305 ? 11.571 -3.415 -9.152 1.00 88.00 305 LEU A N 1
ATOM 2418 C CA . LEU A 1 305 ? 12.306 -3.728 -10.378 1.00 88.00 305 LEU A CA 1
ATOM 2419 C C . LEU A 1 305 ? 12.093 -2.612 -11.402 1.00 88.00 305 LEU A C 1
ATOM 2421 O O . LEU A 1 305 ? 10.962 -2.374 -11.821 1.00 88.00 305 LEU A O 1
ATOM 2425 N N . TRP A 1 306 ? 13.166 -1.974 -11.865 1.00 89.56 306 TRP A N 1
ATOM 2426 C CA . TRP A 1 306 ? 13.084 -1.011 -12.966 1.00 89.56 306 TRP A CA 1
ATOM 2427 C C . TRP A 1 306 ? 13.469 -1.692 -14.278 1.00 89.56 306 TRP A C 1
ATOM 2429 O O . TRP A 1 306 ? 14.628 -2.035 -14.510 1.00 89.56 306 TRP A O 1
ATOM 2439 N N . ALA A 1 307 ? 12.486 -1.910 -15.145 1.00 85.81 307 ALA A N 1
ATOM 2440 C CA . ALA A 1 307 ? 12.676 -2.465 -16.473 1.00 85.81 307 ALA A CA 1
ATOM 2441 C C . ALA A 1 307 ? 13.247 -1.414 -17.436 1.00 85.81 307 ALA A C 1
ATOM 2443 O O . ALA A 1 307 ? 12.746 -0.295 -17.537 1.00 85.81 307 ALA A O 1
ATOM 2444 N N . ILE A 1 308 ? 14.266 -1.810 -18.196 1.00 83.38 308 ILE A N 1
ATOM 2445 C CA . ILE A 1 308 ? 14.707 -1.088 -19.393 1.00 83.38 308 ILE A CA 1
ATOM 2446 C C . ILE A 1 308 ? 13.502 -0.960 -20.350 1.00 83.38 308 ILE A C 1
ATOM 2448 O O . ILE A 1 308 ? 12.822 -1.970 -20.572 1.00 83.38 308 ILE A O 1
ATOM 2452 N N . PRO A 1 309 ? 13.220 0.226 -20.925 1.00 84.06 309 PRO A N 1
ATOM 2453 C CA . PRO A 1 309 ? 12.137 0.379 -21.894 1.00 84.06 309 PRO A CA 1
ATOM 2454 C C . PRO A 1 309 ? 12.346 -0.510 -23.138 1.00 84.06 309 PRO A C 1
ATOM 2456 O O . PRO A 1 309 ? 13.479 -0.867 -23.465 1.00 84.06 309 PRO A O 1
ATOM 2459 N N . PRO A 1 310 ? 11.280 -0.865 -23.876 1.00 84.56 310 PRO A N 1
ATOM 2460 C CA . PRO A 1 310 ? 11.402 -1.555 -25.160 1.00 84.56 310 PRO A CA 1
ATOM 2461 C C . PRO A 1 310 ? 12.297 -0.820 -26.173 1.00 84.56 310 PRO A C 1
ATOM 2463 O O . PRO A 1 310 ? 12.220 0.400 -26.316 1.00 84.56 310 PRO A O 1
ATOM 2466 N N . TYR A 1 311 ? 13.111 -1.570 -26.924 1.00 84.12 311 TYR A N 1
ATOM 2467 C CA . TYR A 1 311 ? 14.041 -1.012 -27.913 1.00 84.12 311 TYR A CA 1
ATOM 2468 C C . TYR A 1 311 ? 13.326 -0.304 -29.075 1.00 84.12 311 TYR A C 1
ATOM 2470 O O . TYR A 1 311 ? 12.523 -0.908 -29.789 1.00 84.12 311 TYR A O 1
ATOM 2478 N N . ILE A 1 312 ? 13.677 0.966 -29.303 1.00 85.06 312 ILE A N 1
ATOM 2479 C CA . ILE A 1 312 ? 13.182 1.789 -30.413 1.00 85.06 312 ILE A CA 1
ATOM 2480 C C . ILE A 1 312 ? 14.291 1.905 -31.463 1.00 85.06 312 ILE A C 1
ATOM 2482 O O . ILE A 1 312 ? 15.290 2.592 -31.265 1.00 85.06 312 ILE A O 1
ATOM 2486 N N . HIS A 1 313 ? 14.121 1.245 -32.609 1.00 81.75 313 HIS A N 1
ATOM 2487 C CA . HIS A 1 313 ? 15.185 1.174 -33.616 1.00 81.75 313 HIS A CA 1
A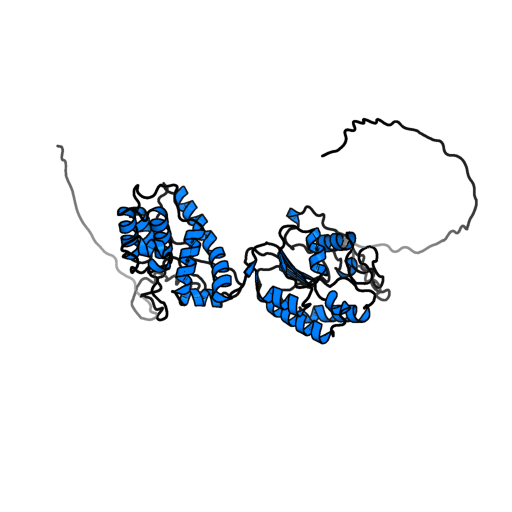TOM 2488 C C . HIS A 1 313 ? 15.457 2.519 -34.313 1.00 81.75 313 HIS A C 1
ATOM 2490 O O . HIS A 1 313 ? 16.598 2.809 -34.658 1.00 81.75 313 HIS A O 1
ATOM 2496 N N . SER A 1 314 ? 14.435 3.370 -34.461 1.00 84.06 314 SER A N 1
ATOM 2497 C CA . SER A 1 314 ? 14.565 4.733 -35.004 1.00 84.06 314 SER A CA 1
ATOM 2498 C C . SER A 1 314 ? 15.175 5.750 -34.028 1.00 84.06 314 SER A C 1
ATOM 2500 O O . SER A 1 314 ? 15.254 6.925 -34.367 1.00 84.06 314 SER A O 1
ATOM 2502 N N . LYS A 1 315 ? 15.547 5.311 -32.819 1.00 86.94 315 LYS A N 1
ATOM 2503 C CA . LYS A 1 315 ? 16.103 6.115 -31.722 1.00 86.94 315 LYS A CA 1
ATOM 2504 C C . LYS A 1 315 ? 17.273 5.379 -31.054 1.00 86.94 315 LYS A C 1
ATOM 2506 O O . LYS A 1 315 ? 17.344 5.292 -29.832 1.00 86.94 315 LYS A O 1
ATOM 2511 N N . LYS A 1 316 ? 18.136 4.726 -31.856 1.00 84.50 316 LYS A N 1
ATOM 2512 C CA . LYS A 1 316 ? 19.215 3.850 -31.346 1.00 84.50 316 LYS A CA 1
ATOM 2513 C C . LYS A 1 316 ? 20.140 4.603 -30.389 1.00 84.50 316 LYS A C 1
ATOM 2515 O O . LYS A 1 316 ? 20.473 4.060 -29.342 1.00 84.50 316 LYS A O 1
ATOM 2520 N N . GLU A 1 317 ? 20.555 5.805 -30.769 1.00 87.44 317 GLU A N 1
ATOM 2521 C CA . GLU A 1 317 ? 21.574 6.576 -30.056 1.00 87.44 317 GLU A CA 1
ATOM 2522 C C . GLU A 1 317 ? 21.012 7.090 -28.728 1.00 87.44 317 GLU A C 1
ATOM 2524 O O . GLU A 1 317 ? 21.542 6.744 -27.672 1.00 87.44 317 GLU A O 1
ATOM 2529 N N . GLU A 1 318 ? 19.851 7.750 -28.753 1.00 89.19 318 GLU A N 1
ATOM 2530 C CA . GLU A 1 318 ? 19.198 8.275 -27.547 1.00 89.19 318 GLU A CA 1
ATOM 2531 C C . GLU A 1 318 ? 18.768 7.150 -26.583 1.00 89.19 318 GLU A C 1
ATOM 2533 O O . GLU A 1 318 ? 18.832 7.298 -25.363 1.00 89.19 318 GLU A O 1
ATOM 2538 N N . TYR A 1 319 ? 18.375 5.985 -27.111 1.00 87.81 319 TYR A N 1
ATOM 2539 C CA . TYR A 1 319 ? 18.073 4.792 -26.314 1.00 87.81 319 TYR A CA 1
ATOM 2540 C C . TYR A 1 319 ? 19.322 4.177 -25.661 1.00 87.81 319 TYR A C 1
ATOM 2542 O O . TYR A 1 319 ? 19.265 3.724 -24.514 1.00 87.81 319 TYR A O 1
ATOM 2550 N N . GLU A 1 320 ? 20.454 4.126 -26.369 1.00 85.81 320 GLU A N 1
ATOM 2551 C CA . GLU A 1 320 ? 21.706 3.611 -25.804 1.00 85.81 320 GLU A CA 1
ATOM 2552 C C . GLU A 1 320 ? 22.293 4.559 -24.755 1.00 85.81 320 GLU A C 1
ATOM 2554 O O . GLU A 1 320 ? 22.848 4.082 -23.763 1.00 85.81 320 GLU A O 1
ATOM 2559 N N . GLU A 1 321 ? 22.115 5.869 -24.911 1.00 88.00 321 GLU A N 1
ATOM 2560 C CA . GLU A 1 321 ? 22.455 6.856 -23.884 1.00 88.00 321 GLU A CA 1
ATOM 2561 C C . GLU A 1 321 ? 21.529 6.764 -22.671 1.00 88.00 321 GLU A C 1
ATOM 2563 O O . GLU A 1 321 ? 22.028 6.661 -21.549 1.00 88.00 321 GLU A O 1
ATOM 2568 N N . LEU A 1 322 ? 20.209 6.646 -22.866 1.00 88.06 322 LEU A N 1
ATOM 2569 C CA . LEU A 1 322 ? 19.271 6.411 -21.764 1.00 88.06 322 LEU A CA 1
ATOM 2570 C C . LEU A 1 322 ? 19.653 5.165 -20.946 1.00 88.06 322 LEU A C 1
ATOM 2572 O O . LEU A 1 322 ? 19.683 5.224 -19.718 1.00 88.06 322 LEU A O 1
ATOM 2576 N N . ILE A 1 323 ? 20.030 4.057 -21.599 1.00 85.56 323 ILE A N 1
ATOM 2577 C CA . ILE A 1 323 ? 20.524 2.853 -20.905 1.00 85.56 323 ILE A CA 1
ATOM 2578 C C . ILE A 1 323 ? 21.806 3.122 -20.107 1.00 85.56 323 ILE A C 1
ATOM 2580 O O . ILE A 1 323 ? 21.951 2.563 -19.020 1.00 85.56 323 ILE A O 1
ATOM 2584 N N . ARG A 1 324 ? 22.735 3.950 -20.603 1.00 84.69 324 ARG A N 1
ATOM 2585 C CA . ARG A 1 324 ? 23.974 4.294 -19.873 1.00 84.69 324 ARG A CA 1
ATOM 2586 C C . ARG A 1 324 ? 23.695 5.122 -18.613 1.00 84.69 324 ARG A C 1
ATOM 2588 O O . ARG A 1 324 ? 24.445 4.997 -17.649 1.00 84.69 324 ARG A O 1
ATOM 2595 N N . LEU A 1 325 ? 22.615 5.907 -18.594 1.00 85.75 325 LEU A N 1
ATOM 2596 C CA . LEU A 1 325 ? 22.210 6.725 -17.444 1.00 85.75 325 LEU A CA 1
ATOM 2597 C C . LEU A 1 325 ? 21.525 5.917 -16.323 1.00 85.75 325 LEU A C 1
ATOM 2599 O O . LEU A 1 325 ? 21.630 6.292 -15.156 1.00 85.75 325 LEU A O 1
ATOM 2603 N N . MET A 1 326 ? 20.858 4.795 -16.625 1.00 85.38 326 MET A N 1
ATOM 2604 C CA . MET A 1 326 ? 20.099 4.037 -15.611 1.00 85.38 326 MET A CA 1
ATOM 2605 C C . MET A 1 326 ? 20.958 3.411 -14.483 1.00 85.38 326 MET A C 1
ATOM 2607 O O . MET A 1 326 ? 20.533 3.493 -13.329 1.00 85.38 326 MET A O 1
ATOM 2611 N N . PRO A 1 327 ? 22.137 2.793 -14.730 1.00 85.56 327 PRO A N 1
ATOM 2612 C CA . PRO A 1 327 ? 22.965 2.226 -13.662 1.00 85.56 327 PRO A CA 1
ATOM 2613 C C . PRO A 1 327 ? 23.442 3.234 -12.600 1.00 85.56 327 PRO A C 1
ATOM 2615 O O . PRO A 1 327 ? 23.234 2.944 -11.422 1.00 85.56 327 PRO A O 1
ATOM 2618 N N . PRO A 1 328 ? 24.038 4.401 -12.939 1.00 86.69 328 PRO A N 1
ATOM 2619 C CA . PRO A 1 328 ? 24.440 5.374 -11.922 1.00 86.69 328 PRO A CA 1
ATOM 2620 C C . PRO A 1 328 ? 23.241 6.044 -11.236 1.00 86.69 328 PRO A C 1
ATOM 2622 O O . PRO A 1 328 ? 23.327 6.342 -10.050 1.00 86.69 328 PRO A O 1
ATOM 2625 N N . LEU A 1 329 ? 22.108 6.223 -11.931 1.00 86.94 329 LEU A N 1
ATOM 2626 C CA . LEU A 1 329 ? 20.878 6.772 -11.344 1.00 86.94 329 LEU A CA 1
ATOM 2627 C C . LEU A 1 329 ? 20.352 5.913 -10.177 1.00 86.94 329 LEU A C 1
ATOM 2629 O O . LEU A 1 329 ? 19.901 6.452 -9.166 1.00 86.94 329 LEU A O 1
ATOM 2633 N N . LEU A 1 330 ? 20.408 4.584 -10.312 1.00 87.81 330 LEU A N 1
ATOM 2634 C CA . LEU A 1 330 ? 19.854 3.628 -9.341 1.00 87.81 330 LEU A CA 1
ATOM 2635 C C . LEU A 1 330 ? 20.886 3.083 -8.338 1.00 87.81 330 LEU A C 1
ATOM 2637 O O . LEU A 1 330 ? 20.516 2.354 -7.413 1.00 87.81 330 LEU A O 1
ATOM 2641 N N . ALA A 1 331 ? 22.163 3.445 -8.486 1.00 84.06 331 ALA A N 1
ATOM 2642 C CA . ALA A 1 331 ? 23.221 3.065 -7.556 1.00 84.06 331 ALA A CA 1
ATOM 2643 C C . ALA A 1 331 ? 22.902 3.531 -6.121 1.00 84.06 331 ALA A C 1
ATOM 2645 O O . ALA A 1 331 ? 22.462 4.657 -5.902 1.00 84.06 331 ALA A O 1
ATOM 2646 N N . GLY A 1 332 ? 23.114 2.648 -5.141 1.00 81.50 332 GLY A N 1
ATOM 2647 C CA . GLY A 1 332 ? 22.828 2.923 -3.727 1.00 81.50 332 GLY A CA 1
ATOM 2648 C C . GLY A 1 332 ? 21.348 2.856 -3.319 1.00 81.50 332 GLY A C 1
ATOM 2649 O O . GLY A 1 332 ? 21.050 3.112 -2.159 1.00 81.50 332 GLY A O 1
ATOM 2650 N N . THR A 1 333 ? 20.423 2.498 -4.220 1.00 86.31 333 THR A N 1
ATOM 2651 C CA . THR A 1 333 ? 18.986 2.373 -3.897 1.00 86.31 333 THR A CA 1
ATOM 2652 C C . THR A 1 333 ? 18.526 0.922 -3.718 1.00 86.31 333 THR A C 1
ATOM 2654 O O . THR A 1 333 ? 19.193 -0.023 -4.140 1.00 86.31 333 THR A O 1
ATOM 2657 N N . ASN A 1 334 ? 17.334 0.737 -3.141 1.00 86.56 334 ASN A N 1
ATOM 2658 C CA . ASN A 1 334 ? 16.610 -0.542 -3.116 1.00 86.56 334 ASN A CA 1
ATOM 2659 C C . ASN A 1 334 ? 16.096 -0.987 -4.506 1.00 86.56 334 ASN A C 1
ATOM 2661 O O . ASN A 1 334 ? 15.655 -2.129 -4.660 1.00 86.56 334 ASN A O 1
ATOM 2665 N N . ILE A 1 335 ? 16.141 -0.111 -5.519 1.00 88.94 335 ILE A N 1
ATOM 2666 C CA . ILE A 1 335 ? 15.559 -0.354 -6.840 1.00 88.94 335 ILE A CA 1
ATOM 2667 C C . ILE A 1 335 ? 16.530 -1.139 -7.724 1.00 88.94 335 ILE A C 1
ATOM 2669 O O . ILE A 1 335 ? 17.589 -0.652 -8.122 1.00 88.94 335 ILE A O 1
ATOM 2673 N N . LYS A 1 336 ? 16.144 -2.359 -8.102 1.00 86.00 336 LYS A N 1
ATOM 2674 C CA . LYS A 1 336 ? 16.981 -3.240 -8.924 1.00 86.00 336 LYS A CA 1
ATOM 2675 C C . LYS A 1 336 ? 16.745 -2.963 -10.408 1.00 86.00 336 LYS A C 1
ATOM 2677 O O . LYS A 1 336 ? 15.658 -3.207 -10.933 1.00 86.00 336 LYS A O 1
ATOM 2682 N N . LEU A 1 337 ? 17.779 -2.490 -11.101 1.00 82.56 337 LEU A N 1
ATOM 2683 C CA . LEU A 1 337 ? 17.759 -2.312 -12.553 1.00 82.56 337 LEU A CA 1
ATOM 2684 C C . LEU A 1 337 ? 17.703 -3.671 -13.267 1.00 82.56 337 LEU A C 1
ATOM 2686 O O . LEU A 1 337 ? 18.544 -4.541 -13.038 1.00 82.56 337 LEU A O 1
ATOM 2690 N N . GLY A 1 338 ? 16.744 -3.838 -14.175 1.00 70.75 338 GLY A N 1
ATOM 2691 C CA . GLY A 1 338 ? 16.475 -5.064 -14.931 1.00 70.75 338 GLY A CA 1
ATOM 2692 C C . GLY A 1 338 ? 17.491 -5.393 -16.028 1.00 70.75 338 GLY A C 1
ATOM 2693 O O . GLY A 1 338 ? 17.112 -5.788 -17.129 1.00 70.75 338 GLY A O 1
ATOM 2694 N N . LEU A 1 339 ? 18.784 -5.206 -15.757 1.00 64.00 339 LEU A N 1
ATOM 2695 C CA . LEU A 1 339 ? 19.852 -5.395 -16.736 1.00 64.00 339 LEU A CA 1
ATOM 2696 C C . LEU A 1 339 ? 20.221 -6.859 -16.967 1.00 64.00 339 LEU A C 1
ATOM 2698 O O . LEU A 1 339 ? 20.518 -7.198 -18.104 1.00 64.00 339 LEU A O 1
ATOM 2702 N N . VAL A 1 340 ? 20.206 -7.719 -15.942 1.00 54.03 340 VAL A N 1
ATOM 2703 C CA . VAL A 1 340 ? 20.561 -9.150 -16.041 1.00 54.03 340 VAL A CA 1
ATOM 2704 C C . VAL A 1 340 ? 19.763 -9.944 -15.000 1.00 54.03 340 VAL A C 1
ATOM 2706 O O . VAL A 1 340 ? 19.753 -9.580 -13.828 1.00 54.03 340 VAL A O 1
ATOM 2709 N N . GLY A 1 341 ? 19.093 -11.026 -15.407 1.00 50.41 341 GLY A N 1
ATOM 2710 C CA . GLY A 1 341 ? 18.507 -12.003 -14.477 1.00 50.41 341 GLY A CA 1
ATOM 2711 C C . GLY A 1 341 ? 19.533 -13.053 -14.033 1.00 50.41 341 GLY A C 1
ATOM 2712 O O . GLY A 1 341 ? 20.505 -13.298 -14.739 1.00 50.41 341 GLY A O 1
ATOM 2713 N N . GLU A 1 342 ? 19.303 -13.738 -12.910 1.00 42.84 342 GLU A N 1
ATOM 2714 C CA . GLU A 1 342 ? 20.239 -14.723 -12.316 1.00 42.84 342 GLU A CA 1
ATOM 2715 C C . GLU A 1 342 ? 20.678 -15.836 -13.293 1.00 42.84 342 GLU A C 1
ATOM 2717 O O . GLU A 1 342 ? 21.790 -16.351 -13.213 1.00 42.84 342 GLU A O 1
ATOM 2722 N N . ASN A 1 343 ? 19.825 -16.165 -14.270 1.00 46.53 343 ASN A N 1
ATOM 2723 C CA . ASN A 1 343 ? 20.098 -17.126 -15.343 1.00 46.53 343 ASN A CA 1
ATOM 2724 C C . ASN A 1 343 ? 20.868 -16.546 -16.555 1.00 46.53 343 ASN A C 1
ATOM 2726 O O . ASN A 1 343 ? 21.009 -17.221 -17.575 1.00 46.53 343 ASN A O 1
ATOM 2730 N N . GLY A 1 344 ? 21.359 -15.308 -16.465 1.00 39.94 344 GLY A N 1
ATOM 2731 C CA . GLY A 1 344 ? 22.284 -14.680 -17.413 1.00 39.94 344 GLY A CA 1
ATOM 2732 C C . GLY A 1 344 ? 21.667 -13.852 -18.546 1.00 39.94 344 GLY A C 1
ATOM 2733 O O . GLY A 1 344 ? 22.420 -13.178 -19.237 1.00 39.94 344 GLY A O 1
ATOM 2734 N N . ARG A 1 345 ? 20.340 -13.853 -18.745 1.00 50.28 345 ARG A N 1
ATOM 2735 C CA . ARG A 1 345 ? 19.688 -13.023 -19.782 1.00 50.28 345 ARG A CA 1
ATOM 2736 C C . ARG A 1 345 ? 19.486 -11.581 -19.339 1.00 50.28 345 ARG A C 1
ATOM 2738 O O . ARG A 1 345 ? 18.881 -11.341 -18.287 1.00 50.28 345 ARG A O 1
ATOM 2745 N N . SER A 1 346 ? 19.846 -10.635 -20.198 1.00 61.47 346 SER A N 1
ATOM 2746 C CA . SER A 1 346 ? 19.392 -9.249 -20.072 1.00 61.47 346 SER A CA 1
ATOM 2747 C C . SER A 1 346 ? 17.954 -9.048 -20.556 1.00 61.47 346 SER A C 1
ATOM 2749 O O . SER A 1 346 ? 17.497 -9.720 -21.483 1.00 61.47 346 SER A O 1
ATOM 2751 N N . LEU A 1 347 ? 17.240 -8.066 -19.989 1.00 64.62 347 LEU A N 1
ATOM 2752 C CA . LEU A 1 347 ? 15.993 -7.583 -20.597 1.00 64.62 347 LEU A CA 1
ATOM 2753 C C . LEU A 1 347 ? 16.267 -6.953 -21.978 1.00 64.62 347 LEU A C 1
ATOM 2755 O O . LEU A 1 347 ? 15.441 -7.042 -22.882 1.00 64.62 347 LEU A O 1
ATOM 2759 N N . GLY A 1 348 ? 17.480 -6.427 -22.190 1.00 59.94 348 GLY A N 1
ATOM 2760 C CA . GLY A 1 348 ? 17.970 -6.031 -23.509 1.00 59.94 348 GLY A CA 1
ATOM 2761 C C . GLY A 1 348 ? 17.839 -7.149 -24.553 1.00 59.94 348 GLY A C 1
ATOM 2762 O O . GLY A 1 348 ? 17.319 -6.894 -25.632 1.00 59.94 348 GLY A O 1
ATOM 2763 N N . GLU A 1 349 ? 18.206 -8.394 -24.236 1.00 60.66 349 GLU A N 1
ATOM 2764 C CA . GLU A 1 349 ? 18.054 -9.564 -25.130 1.00 60.66 349 GLU A CA 1
ATOM 2765 C C . GLU A 1 349 ? 16.602 -10.009 -25.366 1.00 60.66 349 GLU A C 1
ATOM 2767 O O . GLU A 1 349 ? 16.323 -10.806 -26.273 1.00 60.66 349 GLU A O 1
ATOM 2772 N N . VAL A 1 350 ? 15.649 -9.519 -24.568 1.00 67.00 350 VAL A N 1
ATOM 2773 C CA . VAL A 1 350 ? 14.224 -9.672 -24.889 1.00 67.00 350 VAL A CA 1
ATOM 27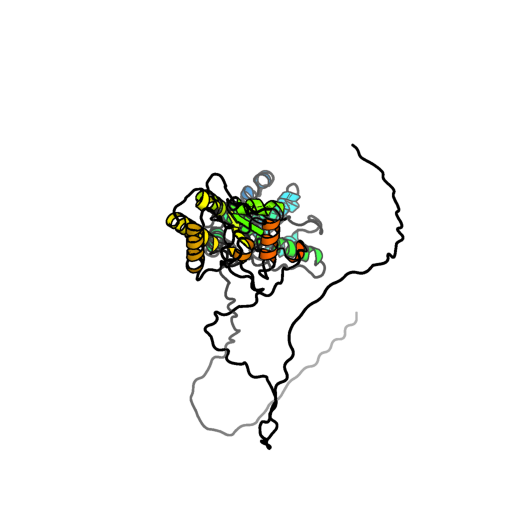74 C C . VAL A 1 350 ? 13.878 -8.803 -26.103 1.00 67.00 350 VAL A C 1
ATOM 2776 O O . VAL A 1 350 ? 13.083 -9.229 -26.940 1.00 67.00 350 VAL A O 1
ATOM 2779 N N . PHE A 1 351 ? 14.532 -7.651 -26.256 1.00 69.38 351 PHE A N 1
ATOM 2780 C CA . PHE A 1 351 ? 14.128 -6.554 -27.139 1.00 69.38 351 PHE A CA 1
ATOM 2781 C C . PHE A 1 351 ? 15.073 -6.278 -28.332 1.00 69.38 351 PHE A C 1
ATOM 2783 O O . PHE A 1 351 ? 14.629 -5.769 -29.363 1.00 69.38 351 PHE A O 1
ATOM 2790 N N . ARG A 1 352 ? 16.348 -6.669 -28.245 1.00 63.94 352 ARG A N 1
ATOM 2791 C CA . ARG A 1 352 ? 17.363 -6.608 -29.315 1.00 63.94 352 ARG A CA 1
ATOM 2792 C C . ARG A 1 352 ? 18.250 -7.858 -29.297 1.00 63.94 352 ARG A C 1
ATOM 2794 O O . ARG A 1 352 ? 18.361 -8.526 -28.276 1.00 63.94 352 ARG A O 1
ATOM 2801 N N . TYR A 1 353 ? 18.908 -8.172 -30.408 1.00 55.84 353 TYR A N 1
ATOM 2802 C CA . TYR A 1 353 ? 19.890 -9.257 -30.512 1.00 55.84 353 TYR A CA 1
ATOM 2803 C C . TYR A 1 353 ? 21.273 -8.666 -30.807 1.00 55.84 353 TYR A C 1
ATOM 2805 O O . TYR A 1 353 ? 21.637 -8.462 -31.965 1.00 55.84 353 TYR A O 1
ATOM 2813 N N . GLY A 1 354 ? 22.024 -8.324 -29.756 1.00 56.56 354 GLY A N 1
ATOM 2814 C CA . GLY A 1 354 ? 23.196 -7.455 -29.898 1.00 56.56 354 GLY A CA 1
ATOM 2815 C C . GLY A 1 354 ? 22.763 -6.107 -30.481 1.00 56.56 354 GLY A C 1
ATOM 2816 O O . GLY A 1 354 ? 21.857 -5.473 -29.947 1.00 56.56 354 GLY A O 1
ATOM 2817 N N . GLU A 1 355 ? 23.346 -5.714 -31.613 1.00 54.84 355 GLU A N 1
ATOM 2818 C CA . GLU A 1 355 ? 22.935 -4.520 -32.369 1.00 54.84 355 GLU A CA 1
ATOM 2819 C C . GLU A 1 355 ? 21.707 -4.735 -33.280 1.00 54.84 355 GLU A C 1
ATOM 2821 O O . GLU A 1 355 ? 21.182 -3.777 -33.845 1.00 54.84 355 GLU A O 1
ATOM 2826 N N . SER A 1 356 ? 21.231 -5.974 -33.449 1.00 56.03 356 SER A N 1
ATOM 2827 C CA . SER A 1 356 ? 20.140 -6.290 -34.383 1.00 56.03 356 SER A CA 1
ATOM 2828 C C . SER A 1 356 ? 18.748 -6.087 -33.778 1.00 56.03 356 SER A C 1
ATOM 2830 O O . SER A 1 356 ? 18.449 -6.532 -32.669 1.00 56.03 356 SER A O 1
ATOM 2832 N N . PHE A 1 357 ? 17.851 -5.477 -34.553 1.00 67.12 357 PHE A N 1
ATOM 2833 C CA . PHE A 1 357 ? 16.454 -5.239 -34.187 1.00 67.12 357 PHE A CA 1
ATOM 2834 C C . PHE A 1 357 ? 15.620 -6.538 -34.160 1.00 67.12 357 PHE A C 1
ATOM 2836 O O . PHE A 1 357 ? 15.508 -7.249 -35.160 1.00 67.12 357 PHE A O 1
ATOM 2843 N N . ALA A 1 358 ? 14.984 -6.847 -33.024 1.00 75.44 358 ALA A N 1
ATOM 2844 C CA . ALA A 1 358 ? 14.261 -8.104 -32.813 1.00 75.44 358 ALA A CA 1
ATOM 2845 C C . ALA A 1 358 ? 12.791 -8.062 -33.292 1.00 75.44 358 ALA A C 1
ATOM 2847 O O . ALA A 1 358 ? 11.883 -8.391 -32.527 1.00 75.44 358 ALA A O 1
ATOM 2848 N N . GLY A 1 359 ? 12.549 -7.734 -34.568 1.00 76.12 359 GLY A N 1
ATOM 2849 C CA . GLY A 1 359 ? 11.224 -7.410 -35.143 1.00 76.12 359 GLY A CA 1
ATOM 2850 C C . GLY A 1 359 ? 10.050 -8.383 -34.899 1.00 76.12 359 GLY A C 1
ATOM 2851 O O . GLY A 1 359 ? 8.894 -7.990 -34.998 1.00 76.12 359 GLY A O 1
ATOM 2852 N N . HIS A 1 360 ? 10.315 -9.642 -34.535 1.00 81.88 360 HIS A N 1
ATOM 2853 C CA . HIS A 1 360 ? 9.298 -10.610 -34.087 1.00 81.88 360 HIS A CA 1
ATOM 2854 C C . HIS A 1 360 ? 8.723 -10.357 -32.671 1.00 81.88 360 HIS A C 1
ATOM 2856 O O . HIS A 1 360 ? 7.719 -10.965 -32.296 1.00 81.88 360 HIS A O 1
ATOM 2862 N N . ARG A 1 361 ? 9.357 -9.492 -31.866 1.00 82.44 361 ARG A N 1
ATOM 2863 C CA . ARG A 1 361 ? 8.984 -9.170 -30.473 1.00 82.44 361 ARG A CA 1
ATOM 2864 C C . ARG A 1 361 ? 8.598 -7.710 -30.263 1.00 82.44 361 ARG A C 1
ATOM 2866 O O . ARG A 1 361 ? 7.818 -7.432 -29.362 1.00 82.44 361 ARG A O 1
ATOM 2873 N N . ILE A 1 362 ? 9.125 -6.794 -31.072 1.00 84.12 362 ILE A N 1
ATOM 2874 C CA . ILE A 1 362 ? 8.804 -5.363 -31.031 1.00 84.12 362 ILE A CA 1
ATOM 2875 C C . ILE A 1 362 ? 8.632 -4.853 -32.465 1.00 84.12 362 ILE A C 1
ATOM 2877 O O . ILE A 1 362 ? 9.352 -5.298 -33.357 1.00 84.12 362 ILE A O 1
ATOM 2881 N N . ASN A 1 363 ? 7.719 -3.908 -32.699 1.00 84.19 363 ASN A N 1
ATOM 2882 C CA . ASN A 1 363 ? 7.704 -3.109 -33.928 1.00 84.19 363 ASN A CA 1
ATOM 2883 C C . ASN A 1 363 ? 8.784 -1.995 -33.923 1.00 84.19 363 ASN A C 1
ATOM 2885 O O . ASN A 1 363 ? 9.534 -1.831 -32.965 1.00 84.19 363 ASN A O 1
ATOM 2889 N N . LYS A 1 364 ? 8.892 -1.208 -35.004 1.00 77.56 364 LYS A N 1
ATOM 2890 C CA . LYS A 1 364 ? 9.925 -0.153 -35.119 1.00 77.56 364 LYS A CA 1
ATOM 2891 C C . LYS A 1 364 ? 9.849 0.920 -34.016 1.00 77.56 364 LYS A C 1
ATOM 2893 O O . LYS A 1 364 ? 10.872 1.515 -33.687 1.00 77.56 364 LYS A O 1
ATOM 2898 N N . ASN A 1 365 ? 8.663 1.124 -33.437 1.00 79.69 365 ASN A N 1
ATOM 2899 C CA . ASN A 1 365 ? 8.324 2.202 -32.507 1.00 79.69 365 ASN A CA 1
ATOM 2900 C C . ASN A 1 365 ? 8.296 1.713 -31.043 1.00 79.69 365 ASN A C 1
ATOM 2902 O O . ASN A 1 365 ? 7.563 2.267 -30.222 1.00 79.69 365 ASN A O 1
ATOM 2906 N N . GLY A 1 366 ? 9.000 0.631 -30.701 1.00 80.19 366 GLY A N 1
ATOM 2907 C CA . GLY A 1 366 ? 9.052 0.117 -29.328 1.00 80.19 366 GLY A CA 1
ATOM 2908 C C . GLY A 1 366 ? 7.793 -0.625 -28.839 1.00 80.19 366 GLY A C 1
ATOM 2909 O O . GLY A 1 366 ? 7.809 -1.129 -27.723 1.00 80.19 366 GLY A O 1
ATOM 2910 N N . LEU A 1 367 ? 6.702 -0.731 -29.611 1.00 87.00 367 LEU A N 1
ATOM 2911 C CA . LEU A 1 367 ? 5.528 -1.491 -29.146 1.00 87.00 367 LEU A CA 1
ATOM 2912 C C . LEU A 1 367 ? 5.826 -2.991 -29.172 1.00 87.00 367 LEU A C 1
ATOM 2914 O O . LEU A 1 367 ? 6.252 -3.526 -30.201 1.00 87.00 367 LEU A O 1
ATOM 2918 N N . MET A 1 368 ? 5.562 -3.668 -28.059 1.00 88.19 368 MET A N 1
ATOM 2919 C CA . MET A 1 368 ? 5.721 -5.108 -27.919 1.00 88.19 368 MET A CA 1
ATOM 2920 C C . MET A 1 368 ? 4.631 -5.851 -28.696 1.00 88.19 368 MET A C 1
ATOM 2922 O O . MET A 1 368 ? 3.441 -5.551 -28.605 1.00 88.19 368 MET A O 1
ATOM 2926 N N . THR A 1 369 ? 5.037 -6.881 -29.433 1.00 87.25 369 THR A N 1
ATOM 2927 C CA . THR A 1 369 ? 4.120 -7.909 -29.934 1.00 87.25 369 THR A CA 1
ATOM 2928 C C . THR A 1 369 ? 3.712 -8.840 -28.789 1.00 87.25 369 THR A C 1
ATOM 2930 O O . THR A 1 369 ? 4.320 -8.833 -27.717 1.00 87.25 369 THR A O 1
ATOM 2933 N N . GLU A 1 370 ? 2.739 -9.720 -29.026 1.00 84.38 370 GLU A N 1
ATOM 2934 C CA . GLU A 1 370 ? 2.367 -10.786 -28.084 1.00 84.38 370 GLU A CA 1
ATOM 2935 C C . GLU A 1 370 ? 3.584 -11.624 -27.631 1.00 84.38 370 GLU A C 1
ATOM 2937 O O . GLU A 1 370 ? 3.738 -11.928 -26.447 1.00 84.38 370 GLU A O 1
ATOM 2942 N N . HIS A 1 371 ? 4.509 -11.935 -28.550 1.00 81.31 371 HIS A N 1
ATOM 2943 C CA . HIS A 1 371 ? 5.762 -12.621 -28.224 1.00 81.31 371 HIS A CA 1
ATOM 2944 C C . HIS A 1 371 ? 6.723 -11.757 -27.395 1.00 81.31 371 HIS A C 1
ATOM 2946 O O . HIS A 1 371 ? 7.457 -12.303 -26.571 1.00 81.31 371 HIS A O 1
ATOM 2952 N N . GLY A 1 372 ? 6.728 -10.435 -27.590 1.00 82.75 372 GLY A N 1
ATOM 2953 C CA . GLY A 1 372 ? 7.481 -9.490 -26.761 1.00 82.75 372 GLY A CA 1
ATOM 2954 C C . GLY A 1 372 ? 6.962 -9.453 -25.326 1.00 82.75 372 GLY A C 1
ATOM 2955 O O . GLY A 1 372 ? 7.735 -9.687 -24.399 1.00 82.75 372 GLY A O 1
ATOM 2956 N N . VAL A 1 373 ? 5.648 -9.274 -25.152 1.00 85.00 373 VAL A N 1
ATOM 2957 C CA . VAL A 1 373 ? 4.974 -9.292 -23.841 1.00 85.00 373 VAL A CA 1
ATOM 2958 C C . VAL A 1 373 ? 5.228 -10.619 -23.122 1.00 85.00 373 VAL A C 1
ATOM 2960 O O . VAL A 1 373 ? 5.721 -10.625 -21.995 1.00 85.00 373 VAL A O 1
ATOM 2963 N N . LYS A 1 374 ? 4.996 -11.760 -23.784 1.00 82.44 374 LYS A N 1
ATOM 2964 C CA . LYS A 1 374 ? 5.209 -13.090 -23.182 1.00 82.44 374 LYS A CA 1
ATOM 2965 C C . LYS A 1 374 ? 6.672 -13.349 -22.815 1.00 82.44 374 LYS A C 1
ATOM 2967 O O . LYS A 1 374 ? 6.932 -13.977 -21.790 1.00 82.44 374 LYS A O 1
ATOM 2972 N N . ALA A 1 375 ? 7.626 -12.840 -23.595 1.00 78.94 375 ALA A N 1
ATOM 2973 C CA . ALA A 1 375 ? 9.047 -12.942 -23.272 1.00 78.94 375 ALA A CA 1
ATOM 2974 C C . ALA A 1 375 ? 9.474 -11.998 -22.130 1.00 78.94 375 ALA A C 1
ATOM 2976 O O . ALA A 1 375 ? 10.293 -12.403 -21.307 1.00 78.94 375 ALA A O 1
ATOM 2977 N N . MET A 1 376 ? 8.904 -10.790 -22.031 1.00 81.81 376 MET A N 1
ATOM 2978 C CA . MET A 1 376 ? 9.148 -9.869 -20.913 1.00 81.81 376 MET A CA 1
ATOM 2979 C C . MET A 1 376 ? 8.585 -10.426 -19.601 1.00 81.81 376 MET A C 1
ATOM 2981 O O . MET A 1 376 ? 9.298 -10.457 -18.604 1.00 81.81 376 MET A O 1
ATOM 2985 N N . LEU A 1 377 ? 7.353 -10.941 -19.602 1.00 79.19 377 LEU A N 1
ATOM 2986 C CA . LEU A 1 377 ? 6.731 -11.553 -18.421 1.00 79.19 377 LEU A CA 1
ATOM 2987 C C . LEU A 1 377 ? 7.497 -12.796 -17.953 1.00 79.19 377 LEU A C 1
ATOM 2989 O O . LEU A 1 377 ? 7.799 -12.936 -16.770 1.00 79.19 377 LEU A O 1
ATOM 2993 N N . ALA A 1 378 ? 7.907 -13.660 -18.884 1.00 75.25 378 ALA A N 1
ATOM 2994 C CA . ALA A 1 378 ? 8.752 -14.805 -18.559 1.00 75.25 378 ALA A CA 1
ATOM 2995 C C . ALA A 1 378 ? 10.173 -14.415 -18.098 1.00 75.25 378 ALA A C 1
ATOM 2997 O O . ALA A 1 378 ? 10.809 -15.203 -17.398 1.00 75.25 378 ALA A O 1
ATOM 2998 N N . TRP A 1 379 ? 10.669 -13.221 -18.455 1.00 76.50 379 TRP A N 1
ATOM 2999 C CA . TRP A 1 379 ? 11.903 -12.660 -17.895 1.00 76.50 379 TRP A CA 1
ATOM 3000 C C . TRP A 1 379 ? 11.677 -12.107 -16.477 1.00 76.50 379 TRP A C 1
ATOM 3002 O O . TRP A 1 379 ? 12.454 -12.455 -15.589 1.00 76.50 379 TRP A O 1
ATOM 3012 N N . ILE A 1 380 ? 10.593 -11.355 -16.231 1.00 75.19 380 ILE A N 1
ATOM 3013 C CA . ILE A 1 380 ? 10.220 -10.810 -14.907 1.00 75.19 380 ILE A CA 1
ATOM 3014 C C . ILE A 1 380 ? 10.147 -11.937 -13.869 1.00 75.19 380 ILE A C 1
ATOM 3016 O O . ILE A 1 380 ? 10.804 -11.862 -12.836 1.00 75.19 380 ILE A O 1
ATOM 3020 N N . TYR A 1 381 ? 9.449 -13.031 -14.185 1.00 72.00 381 TYR A N 1
ATOM 3021 C CA . TYR A 1 381 ? 9.357 -14.213 -13.316 1.00 72.00 381 TYR A CA 1
ATOM 3022 C C . TYR A 1 381 ? 10.628 -15.085 -13.275 1.00 72.00 381 TYR A C 1
ATOM 3024 O O . TYR A 1 381 ? 10.683 -16.061 -12.531 1.00 72.00 381 TYR A O 1
ATOM 3032 N N . SER A 1 382 ? 11.657 -14.769 -14.071 1.00 65.69 382 SER A N 1
ATOM 3033 C CA . SER A 1 382 ? 12.976 -15.421 -14.005 1.00 65.69 382 SER A CA 1
ATOM 3034 C C . SER A 1 382 ? 14.011 -14.640 -13.186 1.00 65.69 382 SER A C 1
ATOM 3036 O O . SER A 1 382 ? 15.057 -15.197 -12.849 1.00 65.69 382 SER A O 1
AT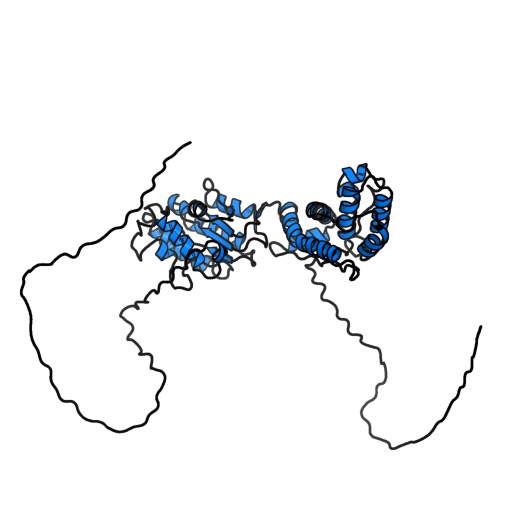OM 3038 N N . VAL A 1 383 ? 13.721 -13.379 -12.842 1.00 61.75 383 VAL A N 1
ATOM 3039 C CA . VAL A 1 383 ? 14.409 -12.644 -11.775 1.00 61.75 383 VAL A CA 1
ATOM 3040 C C . VAL A 1 383 ? 13.824 -13.172 -10.465 1.00 61.75 383 VAL A C 1
ATOM 3042 O O . VAL A 1 383 ? 12.679 -12.865 -10.143 1.00 61.75 383 VAL A O 1
ATOM 3045 N N . GLY A 1 384 ? 14.577 -14.036 -9.771 1.00 51.00 384 GLY A N 1
ATOM 3046 C CA . GLY A 1 384 ? 14.088 -15.164 -8.955 1.00 51.00 384 GLY A CA 1
ATOM 3047 C C . GLY A 1 384 ? 13.289 -14.887 -7.673 1.00 51.00 384 GLY A C 1
ATOM 3048 O O . GLY A 1 384 ? 13.356 -15.685 -6.743 1.00 51.00 384 GLY A O 1
ATOM 3049 N N . SER A 1 385 ? 12.558 -13.777 -7.598 1.00 54.72 385 SER A N 1
ATOM 3050 C CA . SER A 1 385 ? 11.769 -13.351 -6.435 1.00 54.72 385 SER A CA 1
ATOM 3051 C C . SER A 1 385 ? 10.489 -12.562 -6.768 1.00 54.72 385 SER A C 1
ATOM 3053 O O . SER A 1 385 ? 9.635 -12.455 -5.888 1.00 54.72 385 SER A O 1
ATOM 3055 N N . PHE A 1 386 ? 10.299 -12.045 -7.997 1.00 66.19 386 PHE A N 1
ATOM 3056 C CA . PHE A 1 386 ? 9.159 -11.153 -8.271 1.00 66.19 386 PHE A CA 1
ATOM 3057 C C . PHE A 1 386 ? 7.798 -11.863 -8.067 1.00 66.19 386 PHE A C 1
ATOM 3059 O O . PHE A 1 386 ? 7.618 -12.980 -8.567 1.00 66.19 386 PHE A O 1
ATOM 3066 N N . PRO A 1 387 ? 6.822 -11.244 -7.367 1.00 61.06 387 PRO A N 1
ATOM 3067 C CA . PRO A 1 387 ? 5.579 -11.916 -6.991 1.00 61.06 387 PRO A CA 1
ATOM 3068 C C . PRO A 1 387 ? 4.763 -12.467 -8.170 1.00 61.06 387 PRO A C 1
ATOM 3070 O O . PRO A 1 387 ? 4.723 -11.889 -9.258 1.00 61.06 387 PRO A O 1
ATOM 3073 N N . GLY A 1 388 ? 4.048 -13.568 -7.918 1.00 55.50 388 GLY A N 1
ATOM 3074 C CA . GLY A 1 388 ? 3.136 -14.215 -8.870 1.00 55.50 388 GLY A CA 1
ATOM 3075 C C . GLY A 1 388 ? 3.715 -15.391 -9.669 1.00 55.50 388 GLY A C 1
ATOM 3076 O O . GLY A 1 388 ? 2.951 -16.074 -10.347 1.00 55.50 388 GLY A O 1
ATOM 3077 N N . GLU A 1 389 ? 5.017 -15.698 -9.557 1.00 55.06 389 GLU A N 1
ATOM 3078 C CA . GLU A 1 389 ? 5.654 -16.818 -10.285 1.00 55.06 389 GLU A CA 1
ATOM 3079 C C . GLU A 1 389 ? 4.891 -18.150 -10.114 1.00 55.06 389 GLU A C 1
ATOM 3081 O O . GLU A 1 389 ? 4.611 -18.852 -11.088 1.00 55.06 389 GLU A O 1
ATOM 3086 N N . LYS A 1 390 ? 4.520 -18.481 -8.869 1.00 51.94 390 LYS A N 1
ATOM 3087 C CA . LYS A 1 390 ? 3.815 -19.727 -8.523 1.00 51.94 390 LYS A CA 1
ATOM 3088 C C . LYS A 1 390 ? 2.331 -19.721 -8.905 1.00 51.94 390 LYS A C 1
ATOM 3090 O O . LYS A 1 390 ? 1.758 -20.793 -9.062 1.00 51.94 390 LYS A O 1
ATOM 3095 N N . GLU A 1 391 ? 1.718 -18.547 -9.045 1.00 53.38 391 GLU A N 1
ATOM 3096 C CA . GLU A 1 391 ? 0.277 -18.391 -9.292 1.00 53.38 391 GLU A CA 1
ATOM 3097 C C . GLU A 1 391 ? -0.070 -18.533 -10.779 1.00 53.38 391 GLU A C 1
ATOM 3099 O O . GLU A 1 391 ? -1.099 -19.104 -11.126 1.00 53.38 391 GLU A O 1
ATOM 3104 N N . GLU A 1 392 ? 0.802 -18.061 -11.675 1.00 54.47 392 GLU A N 1
ATOM 3105 C CA . GLU A 1 392 ? 0.538 -18.069 -13.123 1.00 54.47 392 GLU A CA 1
ATOM 3106 C C . GLU A 1 392 ? 1.068 -19.316 -13.853 1.00 54.47 392 GLU A C 1
ATOM 3108 O O . GLU A 1 392 ? 0.882 -19.451 -15.063 1.00 54.47 392 GLU A O 1
ATOM 3113 N N . GLY A 1 393 ? 1.751 -20.232 -13.154 1.00 49.53 393 GLY A N 1
ATOM 3114 C CA . GLY A 1 393 ? 2.236 -21.506 -13.714 1.00 49.53 393 GLY A CA 1
ATOM 3115 C C . GLY A 1 393 ? 3.244 -21.370 -14.870 1.00 49.53 393 GLY A C 1
ATOM 3116 O O . GLY A 1 393 ? 3.482 -22.324 -15.619 1.00 49.53 393 GLY A O 1
ATOM 3117 N N . ARG A 1 394 ? 3.827 -20.179 -15.057 1.00 53.06 394 ARG A N 1
ATOM 3118 C CA . ARG A 1 394 ? 4.689 -19.841 -16.197 1.00 53.06 394 ARG A CA 1
ATOM 3119 C C . ARG A 1 394 ? 6.093 -20.426 -16.011 1.00 53.06 394 ARG A C 1
ATOM 3121 O O . ARG A 1 394 ? 6.769 -20.184 -15.019 1.00 53.06 394 ARG A O 1
ATOM 3128 N N . LYS A 1 395 ? 6.561 -21.204 -16.994 1.00 44.69 395 LYS A N 1
ATOM 3129 C CA . LYS A 1 395 ? 7.874 -21.873 -16.944 1.00 44.69 395 LYS A CA 1
ATOM 3130 C C . LYS A 1 395 ? 9.022 -20.854 -16.991 1.00 44.69 395 LYS A C 1
ATOM 3132 O O . LYS A 1 395 ? 9.183 -20.177 -18.006 1.00 44.69 395 LYS A O 1
ATOM 3137 N N . ARG A 1 396 ? 9.876 -20.827 -15.955 1.00 46.78 396 ARG A N 1
ATOM 3138 C CA . ARG A 1 396 ? 11.160 -20.093 -15.943 1.00 46.78 396 ARG A CA 1
ATOM 3139 C C . ARG A 1 396 ? 11.978 -20.389 -17.209 1.00 46.78 396 ARG A C 1
ATOM 3141 O O . ARG A 1 396 ? 12.404 -21.532 -17.418 1.00 46.78 396 ARG A O 1
ATOM 3148 N N . ILE A 1 397 ? 12.260 -19.367 -18.022 1.00 46.59 397 ILE A N 1
ATOM 3149 C CA . ILE A 1 397 ? 13.115 -19.506 -19.212 1.00 46.59 397 ILE A CA 1
ATOM 3150 C C . ILE A 1 397 ? 14.588 -19.520 -18.786 1.00 46.59 397 ILE A C 1
ATOM 3152 O O . ILE A 1 397 ? 15.270 -18.499 -18.767 1.00 46.59 397 ILE A O 1
ATOM 3156 N N . HIS A 1 398 ? 15.090 -20.712 -18.478 1.00 35.75 398 HIS A N 1
ATOM 3157 C CA . HIS A 1 398 ? 16.516 -20.953 -18.295 1.00 35.75 398 HIS A CA 1
ATOM 3158 C C . HIS A 1 398 ? 17.192 -21.078 -19.669 1.00 35.75 398 HIS A C 1
ATOM 3160 O O . HIS A 1 398 ? 16.826 -21.946 -20.463 1.00 35.75 398 HIS A O 1
ATOM 3166 N N . SER A 1 399 ? 18.214 -20.270 -19.958 1.00 34.94 399 SER A N 1
ATOM 3167 C CA . SER A 1 399 ? 19.137 -20.562 -21.062 1.00 34.94 399 SER A CA 1
ATOM 3168 C C . SER A 1 399 ? 20.538 -20.051 -20.762 1.00 34.94 399 SER A C 1
ATOM 3170 O O . SER A 1 399 ? 20.723 -18.850 -20.586 1.00 34.94 399 SER A O 1
ATOM 3172 N N . ARG A 1 400 ? 21.529 -20.947 -20.796 1.00 28.92 400 ARG A N 1
ATOM 3173 C CA . ARG A 1 400 ? 22.946 -20.570 -20.756 1.00 28.92 400 ARG A CA 1
ATOM 3174 C C . ARG A 1 400 ? 23.280 -19.598 -21.888 1.00 28.92 400 ARG A C 1
ATOM 3176 O O . ARG A 1 400 ? 23.089 -19.941 -23.053 1.00 28.92 400 ARG A O 1
ATOM 3183 N N . ILE A 1 401 ? 23.889 -18.470 -21.544 1.00 31.06 401 ILE A N 1
ATOM 3184 C CA . ILE A 1 401 ? 24.772 -17.747 -22.461 1.00 31.06 401 ILE A CA 1
ATOM 3185 C C . ILE A 1 401 ? 26.169 -18.359 -22.322 1.00 31.06 401 ILE A C 1
ATOM 3187 O O . ILE A 1 401 ? 26.662 -18.559 -21.211 1.00 31.06 401 ILE A O 1
ATOM 3191 N N . VAL A 1 402 ? 26.813 -18.670 -23.446 1.00 26.83 402 VAL A N 1
ATOM 3192 C CA . VAL A 1 402 ? 28.252 -18.953 -23.466 1.00 26.83 402 VAL A CA 1
ATOM 3193 C C . VAL A 1 402 ? 28.967 -17.611 -23.546 1.00 26.83 402 VAL A C 1
ATOM 3195 O O . VAL A 1 402 ? 28.839 -16.909 -24.545 1.00 26.83 402 VAL A O 1
ATOM 3198 N N . VAL A 1 403 ? 29.716 -17.251 -22.501 1.00 29.19 403 VAL A N 1
ATOM 3199 C CA . VAL A 1 403 ? 30.551 -16.043 -22.506 1.00 29.19 403 VAL A CA 1
ATOM 3200 C C . VAL A 1 403 ? 31.718 -16.261 -23.469 1.00 29.19 403 VAL A C 1
ATOM 3202 O O . VAL A 1 403 ? 32.747 -16.832 -23.105 1.00 29.19 403 VAL A O 1
ATOM 3205 N N . VAL A 1 404 ? 31.546 -15.819 -24.714 1.00 29.97 404 VAL A N 1
ATOM 3206 C CA . VAL A 1 404 ? 32.631 -15.732 -25.694 1.00 29.97 404 VAL A CA 1
ATOM 3207 C C . VAL A 1 404 ? 33.512 -14.554 -25.289 1.00 29.97 404 VAL A C 1
ATOM 3209 O O . VAL A 1 404 ? 33.163 -13.398 -25.520 1.00 29.97 404 VAL A O 1
ATOM 3212 N N . ARG A 1 405 ? 34.639 -14.846 -24.634 1.00 26.62 405 ARG A N 1
ATOM 3213 C CA . ARG A 1 405 ? 35.657 -13.832 -24.331 1.00 26.62 405 ARG A CA 1
ATOM 3214 C C . ARG A 1 405 ? 36.263 -13.280 -25.632 1.00 26.62 405 ARG A C 1
ATOM 3216 O O . ARG A 1 405 ? 36.365 -14.034 -26.604 1.00 26.62 405 ARG A O 1
ATOM 3223 N N . PRO A 1 406 ? 36.697 -12.006 -25.665 1.00 29.05 406 PRO A N 1
ATOM 3224 C CA . PRO A 1 406 ? 37.474 -11.485 -26.785 1.00 29.05 406 PRO A CA 1
ATOM 3225 C C . PRO A 1 406 ? 38.753 -12.312 -26.984 1.00 29.05 406 PRO A C 1
ATOM 3227 O O . PRO A 1 406 ? 39.364 -12.784 -26.026 1.00 29.05 406 PRO A O 1
ATOM 3230 N N . ALA A 1 407 ? 39.163 -12.486 -28.242 1.00 40.12 407 ALA A N 1
ATOM 3231 C CA . ALA A 1 407 ? 40.208 -13.430 -28.655 1.00 40.12 407 ALA A CA 1
ATOM 3232 C C . ALA A 1 407 ? 41.658 -13.004 -28.308 1.00 40.12 407 ALA A C 1
ATOM 3234 O O . ALA A 1 407 ? 42.603 -13.456 -28.951 1.00 40.12 407 ALA A O 1
ATOM 3235 N N . SER A 1 408 ? 41.833 -12.126 -27.318 1.00 37.41 408 SER A N 1
ATOM 3236 C CA . SER A 1 408 ? 43.115 -11.574 -26.860 1.00 37.41 408 SER A CA 1
ATOM 3237 C C . SER A 1 408 ? 43.580 -12.107 -25.499 1.00 37.41 408 SER A C 1
ATOM 3239 O O . SER A 1 408 ? 44.730 -11.879 -25.130 1.00 37.41 408 SER A O 1
ATOM 3241 N N . GLU A 1 409 ? 42.746 -12.847 -24.760 1.00 34.12 409 GLU A N 1
ATOM 3242 C CA . GLU A 1 409 ? 43.185 -13.554 -23.551 1.00 34.12 409 GLU A CA 1
ATOM 3243 C C . GLU A 1 409 ? 43.708 -14.958 -23.883 1.00 34.12 409 GLU A C 1
ATOM 3245 O O . GLU A 1 409 ? 42.958 -15.844 -24.304 1.00 34.12 409 GLU A O 1
ATOM 3250 N N . THR A 1 410 ? 44.994 -15.203 -23.628 1.00 35.44 410 THR A N 1
ATOM 3251 C CA . THR A 1 410 ? 45.551 -16.560 -23.615 1.00 35.44 410 THR A CA 1
ATOM 3252 C C . THR A 1 410 ? 44.917 -17.373 -22.477 1.00 35.44 410 THR A C 1
ATOM 3254 O O . THR A 1 410 ? 44.933 -16.941 -21.322 1.00 35.44 410 THR A O 1
ATOM 3257 N N . PRO A 1 411 ? 44.348 -18.564 -22.750 1.00 32.56 411 PRO A N 1
ATOM 3258 C CA . PRO A 1 411 ? 43.574 -19.289 -21.753 1.00 32.56 411 PRO A CA 1
ATOM 3259 C C . PRO A 1 411 ? 44.474 -19.913 -20.683 1.00 32.56 411 PRO A C 1
ATOM 3261 O O . PRO A 1 411 ? 45.078 -20.968 -20.891 1.00 32.56 411 PRO A O 1
ATOM 3264 N N . ILE A 1 412 ? 44.494 -19.301 -19.496 1.00 37.28 412 ILE A N 1
ATOM 3265 C CA . ILE A 1 412 ? 45.005 -19.936 -18.277 1.00 37.28 412 ILE A CA 1
ATOM 3266 C C . ILE A 1 412 ? 44.164 -21.194 -18.027 1.00 37.28 412 ILE A C 1
ATOM 3268 O O . ILE A 1 412 ? 43.003 -21.121 -17.613 1.00 37.28 412 ILE A O 1
ATOM 3272 N N . ARG A 1 413 ? 44.743 -22.367 -18.309 1.00 30.38 413 ARG A N 1
ATOM 3273 C CA . ARG A 1 413 ? 44.107 -23.661 -18.042 1.00 30.38 413 ARG A CA 1
ATOM 3274 C C . ARG A 1 413 ? 43.804 -23.774 -16.549 1.00 30.38 413 ARG A C 1
ATOM 3276 O O . ARG A 1 413 ? 44.722 -23.820 -15.735 1.00 30.38 413 ARG A O 1
ATOM 3283 N N . ARG A 1 414 ? 42.520 -23.888 -16.194 1.00 33.69 414 ARG A N 1
ATOM 3284 C CA . ARG A 1 414 ? 42.127 -24.390 -14.871 1.00 33.69 414 ARG A CA 1
ATOM 3285 C C . ARG A 1 414 ? 42.686 -25.803 -14.716 1.00 33.69 414 ARG A C 1
ATOM 3287 O O . ARG A 1 414 ? 42.389 -26.661 -15.543 1.00 33.69 414 ARG A O 1
ATOM 3294 N N . GLY A 1 415 ? 43.482 -26.021 -13.674 1.00 31.25 415 GLY A N 1
ATOM 3295 C CA . GLY A 1 415 ? 43.923 -27.358 -13.294 1.00 31.25 415 GLY A CA 1
ATOM 3296 C C . GLY A 1 415 ? 42.745 -28.210 -12.825 1.00 31.25 415 GLY A C 1
ATOM 3297 O O . GLY A 1 415 ? 41.827 -27.715 -12.166 1.00 31.25 415 GLY A O 1
ATOM 3298 N N . GLU A 1 416 ? 42.779 -29.493 -13.164 1.00 32.91 416 GLU A N 1
ATOM 3299 C CA . GLU A 1 416 ? 41.869 -30.495 -12.617 1.00 32.91 416 GLU A CA 1
ATOM 3300 C C . GLU A 1 416 ? 42.182 -30.721 -11.129 1.00 32.91 416 GLU A C 1
ATOM 3302 O O . GLU A 1 416 ? 43.340 -30.677 -10.705 1.00 32.91 416 GLU A O 1
ATOM 3307 N N . ARG A 1 417 ? 41.155 -30.968 -10.306 1.00 33.09 417 ARG A N 1
ATOM 3308 C CA . ARG A 1 417 ? 41.369 -31.380 -8.913 1.00 33.09 417 ARG A CA 1
ATOM 3309 C C . ARG A 1 417 ? 41.673 -32.877 -8.858 1.00 33.09 417 ARG A C 1
ATOM 3311 O O . ARG A 1 417 ? 40.769 -33.680 -9.048 1.00 33.09 417 ARG A O 1
ATOM 3318 N N . GLY A 1 418 ? 42.899 -33.212 -8.459 1.00 28.34 418 GLY A N 1
ATOM 3319 C CA . GLY A 1 418 ? 43.211 -34.474 -7.784 1.00 28.34 418 GLY A CA 1
ATOM 3320 C C . GLY A 1 418 ? 43.897 -35.553 -8.622 1.00 28.34 418 GLY A C 1
ATOM 3321 O O . GLY A 1 418 ? 43.235 -36.424 -9.171 1.00 28.34 418 GLY A O 1
ATOM 3322 N N . SER A 1 419 ? 45.232 -35.580 -8.573 1.00 28.52 419 SER A N 1
ATOM 3323 C CA . SER A 1 419 ? 45.976 -36.767 -8.115 1.00 28.52 419 SER A CA 1
ATOM 3324 C C . SER A 1 419 ? 47.449 -36.415 -7.867 1.00 28.52 419 SER A C 1
ATOM 3326 O O . SER A 1 419 ? 48.116 -35.873 -8.747 1.00 28.52 419 SER A O 1
ATOM 3328 N N . LEU A 1 420 ? 47.967 -36.725 -6.675 1.00 30.69 420 LEU A N 1
ATOM 3329 C CA . LEU A 1 420 ? 49.407 -36.768 -6.392 1.00 30.69 420 LEU A CA 1
ATOM 3330 C C . LEU A 1 420 ? 49.830 -38.243 -6.441 1.00 30.69 420 LEU A C 1
ATOM 3332 O O . LEU A 1 420 ? 49.342 -39.034 -5.641 1.00 30.69 420 LEU A O 1
ATOM 3336 N N . GLY A 1 421 ? 50.699 -38.613 -7.392 1.00 29.44 421 GLY A N 1
ATOM 3337 C CA . GLY A 1 421 ? 50.915 -40.022 -7.765 1.00 29.44 421 GLY A CA 1
ATOM 3338 C C . GLY A 1 421 ? 52.292 -40.365 -8.353 1.00 29.44 421 GLY A C 1
ATOM 3339 O O . GLY A 1 421 ? 52.362 -41.148 -9.290 1.00 29.44 421 GLY A O 1
ATOM 3340 N N . ASP A 1 422 ? 53.355 -39.779 -7.790 1.00 28.42 422 ASP A N 1
ATOM 3341 C CA . ASP A 1 422 ? 54.788 -40.109 -7.972 1.00 28.42 422 ASP A CA 1
ATOM 3342 C C . ASP A 1 422 ? 55.349 -40.223 -9.424 1.00 28.42 422 ASP A C 1
ATOM 3344 O O . ASP A 1 422 ? 54.742 -39.822 -10.417 1.00 28.42 422 ASP A O 1
ATOM 3348 N N . ARG A 1 423 ? 56.627 -40.608 -9.531 1.00 33.56 423 ARG A N 1
ATOM 3349 C CA . ARG A 1 423 ? 57.545 -40.333 -10.644 1.00 33.56 423 ARG A CA 1
ATOM 3350 C C . ARG A 1 423 ? 57.989 -41.606 -11.384 1.00 33.56 423 ARG A C 1
ATOM 3352 O O . ARG A 1 423 ? 58.049 -42.680 -10.796 1.00 33.56 423 ARG A O 1
ATOM 3359 N N . ARG A 1 424 ? 58.532 -41.381 -12.599 1.00 29.31 424 ARG A N 1
ATOM 3360 C CA . ARG A 1 424 ? 59.594 -42.138 -13.336 1.00 29.31 424 ARG A CA 1
ATOM 3361 C C . ARG A 1 424 ? 59.174 -42.820 -14.656 1.00 29.31 424 ARG A C 1
ATOM 3363 O O . ARG A 1 424 ? 59.006 -44.035 -14.693 1.00 29.31 424 ARG A O 1
ATOM 3370 N N . ARG A 1 425 ? 59.230 -42.075 -15.775 1.00 30.45 425 ARG A N 1
ATOM 3371 C CA . ARG A 1 425 ? 60.009 -42.439 -16.994 1.00 30.45 425 ARG A CA 1
ATOM 3372 C C . ARG A 1 425 ? 59.886 -41.381 -18.112 1.00 30.45 425 ARG A C 1
ATOM 3374 O O . ARG A 1 425 ? 58.769 -40.974 -18.410 1.00 30.45 425 ARG A O 1
ATOM 3381 N N . PRO A 1 426 ? 60.992 -40.986 -18.771 1.00 39.62 426 PRO A N 1
ATOM 3382 C CA . PRO A 1 426 ? 60.972 -40.290 -20.059 1.00 39.62 426 PRO A CA 1
ATOM 3383 C C . PRO A 1 426 ? 61.264 -41.258 -21.225 1.00 39.62 426 PRO A C 1
ATOM 3385 O O . PRO A 1 426 ? 62.244 -41.999 -21.153 1.00 39.62 426 PRO A O 1
ATOM 3388 N N . THR A 1 427 ? 60.489 -41.209 -22.320 1.00 33.66 427 THR A N 1
ATOM 3389 C CA . THR A 1 427 ? 60.864 -41.893 -23.579 1.00 33.66 427 THR A CA 1
ATOM 3390 C C . THR A 1 427 ? 60.330 -41.190 -24.842 1.00 33.66 427 THR A C 1
ATOM 3392 O O . THR A 1 427 ? 59.181 -41.373 -25.219 1.00 33.66 427 THR A O 1
ATOM 3395 N N . ASP A 1 428 ? 61.213 -40.389 -25.446 1.00 32.53 428 ASP A N 1
ATOM 3396 C CA . ASP A 1 428 ? 61.497 -40.131 -26.880 1.00 32.53 428 ASP A CA 1
ATOM 3397 C C . ASP A 1 428 ? 60.380 -40.076 -27.977 1.00 32.53 428 ASP A C 1
ATOM 3399 O O . ASP A 1 428 ? 59.512 -40.948 -28.038 1.00 32.53 428 ASP A O 1
ATOM 3403 N N . PRO A 1 429 ? 60.425 -39.119 -28.941 1.00 44.16 429 PRO A N 1
ATOM 3404 C CA . PRO A 1 429 ? 59.380 -38.937 -29.960 1.00 44.16 429 PRO A CA 1
ATOM 3405 C C . PRO A 1 429 ? 59.730 -39.486 -31.363 1.00 44.16 429 PRO A C 1
ATOM 3407 O O . PRO A 1 429 ? 60.656 -38.999 -32.014 1.00 44.16 429 PRO A O 1
ATOM 3410 N N . ARG A 1 430 ? 58.922 -40.410 -31.919 1.00 29.34 430 ARG A N 1
ATOM 3411 C CA . ARG A 1 430 ? 58.998 -40.821 -33.346 1.00 29.34 430 ARG A CA 1
ATOM 3412 C C . ARG A 1 430 ? 57.623 -41.092 -33.991 1.00 29.34 430 ARG A C 1
ATOM 3414 O O . ARG A 1 430 ? 57.040 -42.139 -33.761 1.00 29.34 430 ARG A O 1
ATOM 3421 N N . SER A 1 431 ? 57.161 -40.121 -34.794 1.00 29.12 431 SER A N 1
ATOM 3422 C CA . SER A 1 431 ? 56.698 -40.190 -36.210 1.00 29.12 431 SER A CA 1
ATOM 3423 C C . SER A 1 431 ? 55.917 -41.412 -36.777 1.00 29.12 431 SER A C 1
ATOM 3425 O O . SER A 1 431 ? 56.177 -42.530 -36.352 1.00 29.12 431 SER A O 1
ATOM 3427 N N . PRO A 1 432 ? 55.131 -41.290 -37.889 1.00 43.66 432 PRO A N 1
ATOM 3428 C CA . PRO A 1 432 ? 54.689 -40.089 -38.625 1.00 43.66 432 PRO A CA 1
ATOM 3429 C C . PRO A 1 432 ? 53.199 -40.054 -39.085 1.00 43.66 432 PRO A C 1
ATOM 3431 O O . PRO A 1 432 ? 52.446 -41.023 -39.056 1.00 43.66 432 PRO A O 1
ATOM 3434 N N . ILE A 1 433 ? 52.839 -38.895 -39.645 1.00 38.09 433 ILE A N 1
ATOM 3435 C CA . ILE A 1 433 ? 51.686 -38.579 -40.513 1.00 38.09 433 ILE A CA 1
ATOM 3436 C C . ILE A 1 433 ? 51.356 -39.660 -41.573 1.00 38.09 433 ILE A C 1
ATOM 3438 O O . ILE A 1 433 ? 52.252 -40.160 -42.255 1.00 38.09 433 ILE A O 1
ATOM 3442 N N . ARG A 1 434 ? 50.059 -39.859 -41.881 1.00 30.47 434 ARG A N 1
ATOM 3443 C CA . ARG A 1 434 ? 49.597 -40.336 -43.206 1.00 30.47 434 ARG A CA 1
ATOM 3444 C C . ARG A 1 434 ? 48.491 -39.451 -43.800 1.00 30.47 434 ARG A C 1
ATOM 3446 O O . ARG A 1 434 ? 47.553 -39.064 -43.117 1.00 30.47 434 ARG A O 1
ATOM 3453 N N . ARG A 1 435 ? 48.617 -39.153 -45.101 1.00 33.31 435 ARG A N 1
ATOM 3454 C CA . ARG A 1 435 ? 47.659 -38.393 -45.933 1.00 33.31 435 ARG A CA 1
ATOM 3455 C C . ARG A 1 435 ? 46.740 -39.335 -46.728 1.00 33.31 435 ARG A C 1
ATOM 3457 O O . ARG A 1 435 ? 47.217 -40.372 -47.183 1.00 33.31 435 ARG A O 1
ATOM 3464 N N . ARG A 1 436 ? 45.508 -38.891 -47.015 1.00 30.88 436 ARG A N 1
ATOM 3465 C CA . ARG A 1 436 ? 44.715 -39.090 -48.262 1.00 30.88 436 ARG A CA 1
ATOM 3466 C C . ARG A 1 436 ? 43.479 -38.176 -48.149 1.00 30.88 436 ARG A C 1
ATOM 3468 O O . ARG A 1 436 ? 42.745 -38.300 -47.183 1.00 30.88 436 ARG A O 1
ATOM 3475 N N . GLN A 1 437 ? 43.410 -37.053 -48.868 1.00 32.59 437 GLN A N 1
ATOM 3476 C CA . GLN A 1 437 ? 43.072 -36.855 -50.295 1.00 32.59 437 GLN A CA 1
ATOM 3477 C C . GLN A 1 437 ? 41.561 -36.896 -50.608 1.00 32.59 437 GLN A C 1
ATOM 3479 O O . GLN A 1 437 ? 40.797 -37.642 -50.011 1.00 32.59 437 GLN A O 1
ATOM 3484 N N . HIS A 1 438 ? 41.155 -35.994 -51.507 1.00 26.70 438 HIS A N 1
ATOM 3485 C CA . HIS A 1 438 ? 39.787 -35.511 -51.722 1.00 26.70 438 HIS A CA 1
ATOM 3486 C C . HIS A 1 438 ? 38.918 -36.417 -52.624 1.00 26.70 438 HIS A C 1
ATOM 3488 O O . HIS A 1 438 ? 39.474 -37.014 -53.532 1.00 26.70 438 HIS A O 1
ATOM 3494 N N . ARG A 1 439 ? 37.580 -36.378 -52.399 1.00 30.08 439 ARG A N 1
ATOM 3495 C CA . ARG A 1 439 ? 36.424 -36.175 -53.341 1.00 30.08 439 ARG A CA 1
ATOM 3496 C C . ARG A 1 439 ? 36.407 -36.832 -54.755 1.00 30.08 439 ARG A C 1
ATOM 3498 O O . ARG A 1 439 ? 37.457 -37.139 -55.295 1.00 30.08 439 ARG A O 1
ATOM 3505 N N . PRO A 1 440 ? 35.262 -36.813 -55.487 1.00 47.22 440 PRO A N 1
ATOM 3506 C CA . PRO A 1 440 ? 33.830 -36.802 -55.107 1.00 47.22 440 PRO A CA 1
ATOM 3507 C C . PRO A 1 440 ? 33.001 -37.866 -55.890 1.00 47.22 440 PRO A C 1
ATOM 3509 O O . PRO A 1 440 ? 33.544 -38.577 -56.728 1.00 47.22 440 PRO A O 1
ATOM 3512 N N . GLY A 1 441 ? 31.671 -37.928 -55.709 1.00 27.19 441 GLY A N 1
ATOM 3513 C CA . GLY A 1 441 ? 30.780 -38.644 -56.645 1.00 27.19 441 GLY A CA 1
ATOM 3514 C C . GLY A 1 441 ? 29.312 -38.751 -56.201 1.00 27.19 441 GLY A C 1
ATOM 3515 O O . GLY A 1 441 ? 29.039 -38.920 -55.017 1.00 27.19 441 GLY A O 1
ATOM 3516 N N . SER A 1 442 ? 28.375 -38.638 -57.149 1.00 30.19 442 SER A N 1
ATOM 3517 C CA . SER A 1 442 ? 26.931 -38.924 -57.000 1.00 30.19 442 SER A CA 1
ATOM 3518 C C . SER A 1 442 ? 26.653 -40.428 -57.271 1.00 30.19 442 SER A C 1
ATOM 3520 O O . SER A 1 442 ? 27.539 -41.131 -57.742 1.00 30.19 442 SER A O 1
ATOM 3522 N N . SER A 1 443 ? 25.492 -41.039 -56.988 1.00 30.78 443 SER A N 1
ATOM 3523 C CA . SER A 1 443 ? 24.128 -40.601 -57.327 1.00 30.78 443 SER A CA 1
ATOM 3524 C C . SER A 1 443 ? 23.010 -41.437 -56.646 1.00 30.78 443 SER A C 1
ATOM 3526 O O . SER A 1 443 ? 23.267 -42.245 -55.760 1.00 30.78 443 SER A O 1
ATOM 3528 N N . ASN A 1 444 ? 21.758 -41.174 -57.042 1.00 31.12 444 ASN A N 1
ATOM 3529 C CA . ASN A 1 444 ? 20.481 -41.702 -56.529 1.00 31.12 444 ASN A CA 1
ATOM 3530 C C . ASN A 1 444 ? 20.385 -43.238 -56.377 1.00 31.12 444 ASN A C 1
ATOM 3532 O O . ASN A 1 444 ? 20.839 -43.944 -57.271 1.00 31.12 444 ASN A O 1
ATOM 3536 N N . TYR A 1 445 ? 19.568 -43.728 -55.421 1.00 29.02 445 TYR A N 1
ATOM 3537 C CA . TYR A 1 445 ? 18.398 -44.587 -55.737 1.00 29.02 445 TYR A CA 1
ATOM 3538 C C . TYR A 1 445 ? 17.400 -44.794 -54.561 1.00 29.02 445 TYR A C 1
ATOM 3540 O O . TYR A 1 445 ? 17.802 -45.004 -53.426 1.00 29.02 445 TYR A O 1
ATOM 3548 N N . ARG A 1 446 ? 16.097 -44.766 -54.901 1.00 28.50 446 ARG A N 1
ATOM 3549 C CA . ARG A 1 446 ? 14.877 -45.338 -54.258 1.00 28.50 446 ARG A CA 1
ATOM 3550 C C . ARG A 1 446 ? 14.709 -45.424 -52.720 1.00 28.50 446 ARG A C 1
ATOM 3552 O O . ARG A 1 446 ? 15.390 -46.170 -52.031 1.00 28.50 446 ARG A O 1
ATOM 3559 N N . SER A 1 447 ? 13.592 -44.859 -52.243 1.00 34.84 447 SER A N 1
ATOM 3560 C CA . SER A 1 447 ? 12.855 -45.318 -51.044 1.00 34.84 447 SER A CA 1
ATOM 3561 C C . SER A 1 447 ? 12.102 -46.640 -51.299 1.00 34.84 447 SER A C 1
ATOM 3563 O O . SER A 1 447 ? 11.917 -47.028 -52.457 1.00 34.84 447 SER A O 1
ATOM 3565 N N . PRO A 1 448 ? 11.541 -47.271 -50.249 1.00 40.25 448 PRO A N 1
ATOM 3566 C CA . PRO A 1 448 ? 10.084 -47.441 -50.300 1.00 40.25 448 PRO A CA 1
ATOM 3567 C C . PRO A 1 448 ? 9.320 -47.118 -49.003 1.00 40.25 448 PRO A C 1
ATOM 3569 O O . PRO A 1 448 ? 9.808 -47.219 -47.882 1.00 40.25 448 PRO A O 1
ATOM 3572 N N . VAL A 1 449 ? 8.059 -46.768 -49.241 1.00 29.33 449 VAL A N 1
ATOM 3573 C CA . VAL A 1 449 ? 6.925 -46.560 -48.332 1.00 29.33 449 VAL A CA 1
ATOM 3574 C C . VAL A 1 449 ? 6.792 -47.602 -47.208 1.00 29.33 449 VAL A C 1
ATOM 3576 O O . VAL A 1 449 ? 6.881 -48.804 -47.454 1.00 29.33 449 VAL A O 1
ATOM 3579 N N . ARG A 1 450 ? 6.360 -47.153 -46.019 1.00 29.55 450 ARG A N 1
ATOM 3580 C CA . ARG A 1 450 ? 5.423 -47.922 -45.178 1.00 29.55 450 ARG A CA 1
ATOM 3581 C C . ARG A 1 450 ? 4.314 -47.020 -44.636 1.00 29.55 450 ARG A C 1
ATOM 3583 O O . ARG A 1 450 ? 4.572 -45.903 -44.199 1.00 29.55 450 ARG A O 1
ATOM 3590 N N . THR A 1 451 ? 3.080 -47.506 -44.701 1.00 31.94 451 THR A N 1
ATOM 3591 C CA . THR A 1 451 ? 1.845 -46.735 -44.507 1.00 31.94 451 THR A CA 1
ATOM 3592 C C . THR A 1 451 ? 1.025 -47.255 -43.329 1.00 31.94 451 THR A C 1
ATOM 3594 O O . THR A 1 451 ? 0.592 -48.398 -43.376 1.00 31.94 451 THR A O 1
ATOM 3597 N N . HIS A 1 452 ? 0.685 -46.349 -42.399 1.00 33.78 452 HIS A N 1
ATOM 3598 C CA . HIS A 1 452 ? -0.618 -46.286 -41.701 1.00 33.78 452 HIS A CA 1
ATOM 3599 C C . HIS A 1 452 ? -1.031 -47.500 -40.803 1.00 33.78 452 HIS A C 1
ATOM 3601 O O . HIS A 1 452 ? -0.303 -48.487 -40.775 1.00 33.78 452 HIS A O 1
ATOM 3607 N N . PRO A 1 453 ? -2.089 -47.427 -39.945 1.00 40.81 453 PRO A N 1
ATOM 3608 C CA . PRO A 1 453 ? -3.347 -46.686 -40.109 1.00 40.81 453 PRO A CA 1
ATOM 3609 C C . PRO A 1 453 ? -3.745 -45.666 -39.031 1.00 40.81 453 PRO A C 1
ATOM 3611 O O . PRO A 1 453 ? -3.301 -45.670 -37.888 1.00 40.81 453 PRO A O 1
ATOM 3614 N N . TYR A 1 454 ? -4.670 -44.806 -39.458 1.00 30.06 454 TYR A N 1
ATOM 3615 C CA . TYR A 1 454 ? -5.549 -43.974 -38.639 1.00 30.06 454 TYR A CA 1
ATOM 3616 C C . TYR A 1 454 ? -6.481 -44.803 -37.735 1.00 30.06 454 TYR A C 1
ATOM 3618 O O . TYR A 1 454 ? -6.957 -45.867 -38.132 1.00 30.06 454 TYR A O 1
ATOM 3626 N N . LYS A 1 455 ? -6.937 -44.188 -36.637 1.00 30.80 455 LYS A N 1
ATOM 3627 C CA . LYS A 1 455 ? -8.360 -44.227 -36.259 1.00 30.80 455 LYS A CA 1
ATOM 3628 C C . LYS A 1 455 ? -8.860 -42.802 -36.029 1.00 30.80 455 LYS A C 1
ATOM 3630 O O . LYS A 1 455 ? -8.375 -42.108 -35.144 1.00 30.80 455 LYS A O 1
ATOM 3635 N N . GLN A 1 456 ? -9.830 -42.375 -36.834 1.00 33.22 456 GLN A N 1
ATOM 3636 C CA . GLN A 1 456 ? -10.643 -41.191 -36.558 1.00 33.22 456 GLN A CA 1
ATOM 3637 C C . GLN A 1 456 ? -11.873 -41.610 -35.748 1.00 33.22 456 GLN A C 1
ATOM 3639 O O . GLN A 1 456 ? -12.529 -42.591 -36.089 1.00 33.22 456 GLN A O 1
ATOM 3644 N N . GLY A 1 457 ? -12.214 -40.822 -34.732 1.00 26.86 457 GLY A N 1
ATOM 3645 C CA . GLY A 1 457 ? -13.555 -40.761 -34.160 1.00 26.86 457 GLY A CA 1
ATOM 3646 C C . GLY A 1 457 ? -14.028 -39.315 -34.234 1.00 26.86 457 GLY A C 1
ATOM 3647 O O . GLY A 1 457 ? -13.496 -38.466 -33.525 1.00 26.86 457 GLY A O 1
ATOM 3648 N N . ARG A 1 458 ? -14.978 -39.014 -35.124 1.00 31.97 458 ARG A N 1
ATOM 3649 C CA . ARG A 1 458 ? -15.674 -37.720 -35.155 1.00 31.97 458 ARG A CA 1
ATOM 3650 C C . ARG A 1 458 ? -16.992 -37.848 -34.399 1.00 31.97 458 ARG A C 1
ATOM 3652 O O . ARG A 1 458 ? -17.790 -38.718 -34.730 1.00 31.97 458 ARG A O 1
ATOM 3659 N N . SER A 1 459 ? -17.287 -36.875 -33.550 1.00 28.08 459 SER A N 1
ATOM 3660 C CA . SER A 1 459 ? -18.650 -36.376 -33.375 1.00 28.08 459 SER A CA 1
ATOM 3661 C C . SER A 1 459 ? -18.601 -34.849 -33.357 1.00 28.08 459 SER A C 1
ATOM 3663 O O . SER A 1 459 ? -17.974 -34.225 -32.507 1.00 28.08 459 SER A O 1
ATOM 3665 N N . SER A 1 460 ? -19.208 -34.240 -34.370 1.00 30.94 460 SER A N 1
ATOM 3666 C CA . SER A 1 460 ? -19.378 -32.793 -34.480 1.00 30.94 460 SER A CA 1
ATOM 3667 C C . SER A 1 460 ? -20.802 -32.427 -34.089 1.00 30.94 460 SER A C 1
ATOM 3669 O O . SER A 1 460 ? -21.736 -32.947 -34.698 1.00 30.94 460 SER A O 1
ATOM 3671 N N . VAL A 1 461 ? -20.971 -31.487 -33.161 1.00 29.52 461 VAL A N 1
ATOM 3672 C CA . VAL A 1 461 ? -22.223 -30.736 -32.986 1.00 29.52 461 VAL A CA 1
ATOM 3673 C C . VAL A 1 461 ? -21.871 -29.251 -32.922 1.00 29.52 461 VAL A C 1
ATOM 3675 O O . VAL A 1 461 ? -20.786 -28.881 -32.473 1.00 29.52 461 VAL A O 1
ATOM 3678 N N . SER A 1 462 ? -22.746 -28.408 -33.461 1.00 30.41 462 SER A N 1
ATOM 3679 C CA . SER A 1 462 ? -22.432 -27.032 -33.836 1.00 30.41 462 SER A CA 1
ATOM 3680 C C . SER A 1 462 ? -23.394 -26.011 -33.235 1.00 30.41 462 SER A C 1
ATOM 3682 O O . SER A 1 462 ? -24.581 -26.074 -33.531 1.00 30.41 462 SER A O 1
ATOM 3684 N N . TRP A 1 463 ? -22.812 -25.003 -32.578 1.00 29.36 463 TRP A N 1
ATOM 3685 C CA . TRP A 1 463 ? -23.194 -23.583 -32.618 1.00 29.36 463 TRP A CA 1
ATOM 3686 C C . TRP A 1 463 ? -24.597 -23.106 -32.181 1.00 29.36 463 TRP A C 1
ATOM 3688 O O . TRP A 1 463 ? -25.631 -23.651 -32.546 1.00 29.36 463 TRP A O 1
ATOM 3698 N N . ARG A 1 464 ? -24.566 -21.882 -31.627 1.00 31.97 464 ARG A N 1
ATOM 3699 C CA . ARG A 1 464 ? -25.675 -20.966 -31.290 1.00 31.97 464 ARG A CA 1
ATOM 3700 C C . ARG A 1 464 ? -26.357 -21.261 -29.939 1.00 31.97 464 ARG A C 1
ATOM 3702 O O . ARG A 1 464 ? -26.395 -22.403 -29.502 1.00 31.97 464 ARG A O 1
ATOM 3709 N N . ARG A 1 465 ? -26.865 -20.239 -29.244 1.00 34.84 465 ARG A N 1
ATOM 3710 C CA . ARG A 1 465 ? -27.083 -18.843 -29.683 1.00 34.84 465 ARG A CA 1
ATOM 3711 C C . ARG A 1 465 ? -26.423 -17.822 -28.768 1.00 34.84 465 ARG A C 1
ATOM 3713 O O . ARG A 1 465 ? -26.424 -18.074 -27.551 1.00 34.84 465 ARG A O 1
#

pLDDT: mean 70.66, std 23.82, range [26.62, 95.62]

Foldseek 3Di:
DDDDDDDDDDDDDDDDDDDDDDDDDDDDDDDDDDCPDPPPPPPPLLAAEQQDFCPDPPNPQFAFQFLCQLDVVLLVLDPRRRQTARGLNLLLLSLQLCVVPVVDPLSNVLNVCLRVDHGLCNLVSCVVSCPVVADLPGDGDPVSSLSSVLSRCVRRVSNVVSLVVCPQPFHHYDQRDHPDDPVNVVVVVVSVVSNVCNSVSSVVSSQCPVLNAAEDQQQEEEQEEVQSVLLVVPDPSYHYQYDNVCALVSSLVSLSRYHYHLNHAEYEYAYDLVCLVVVPDLVVVLVSLLSVQVSPQVNLRYQAEYEQAADALVRNPVSVVNVVSVPVSCPPGSYHYQQAAPLGDGLVVLHADVNHGPCVQAPNSRHGDPSSSLSNVLSQVRNPDHPDVVPSVRDNDRDDDDPPDPPPDDDPDDDDDDDDDDDDDDDDDDDDDDDDDDDDDDDDDDDDDDDDDDDDDDDDDDDDD

Sequence (465 aa):
MALLEEDFRNEDDLLEGEDVVLDDVDQNELIAESDAGKDEEEEDSSIIDWTKACQGEGHEECSPLEISELDPVLGRQTTLGTKIAKTPLQALLTTFILRQFSSSTAARRLTQTIIEGEPKEEFIMFIGGKGDLIPKDIFPIEEDLKMSLEAWIRNCNYSFQLLQQSEFSPIHIKIPIMPFTTQQQVEQKAWCDLFTLSNWILEEIRAKIIHRKQLITLPRVILGDSSAVQLTKEMTNIKVLTNEEEGLSGIIRAISSVILSSKVKGLLIVIGRDALIQNVNLETIQENFNRIREICSPYTHLQILWAIPPYIHSKKEEYEELIRLMPPLLAGTNIKLGLVGENGRSLGEVFRYGESFAGHRINKNGLMTEHGVKAMLAWIYSVGSFPGEKEEGRKRIHSRIVVVRPASETPIRRGERGSLGDRRRPTDPRSPIRRRQHRPGSSNYRSPVRTHPYKQGRSSVSWRR

Secondary structure (DSSP, 8-state):
--------------------------------------------TT-EESS--SSSSS-TTPPPEEHHHH-HHHHHHSTTTT-EESSHHHHHHHHHHHHHHTT-HHHHHHHHHHHHSPTT-HHHHHHHHHTTTS-TT----HHHHHHHHHHHHHH-HHHHHHHHHTTTS---EEPPPP---GGGHHHHHHHHHHHHHHHHHHHHHIIIIII--EEE-SSEEEEESHHHHHHGGG-SSEEEE--TTTHHHHHHHHHHTEEE-TT--EEEEE-SHHHHHHT--HHHHHHHHHHHHHHHTT-TTSEEEEEPPPP-GGGHHHHHHHHHHHHHHHTTSS-EETT--TTS--SHHHHEETTEE-TTTB-TTSPBPHHHHHHHHHHHTTSTT-TTTTTS-PPP----------TTS---PPPPS------------------------------------------------

Organism: Meloidogyne enterolobii (NCBI:txid390850)

Radius of gyration: 37.89 Å; chains: 1; bounding box: 94×66×130 Å